Protein AF-A0A9D4JL33-F1 (afdb_monomer_lite)

Structure (mmCIF, N/CA/C/O backbone):
data_AF-A0A9D4JL33-F1
#
_entry.id   AF-A0A9D4JL33-F1
#
loop_
_atom_site.group_PDB
_atom_site.id
_atom_site.type_symbol
_atom_site.label_atom_id
_atom_site.label_alt_id
_atom_site.label_comp_id
_atom_site.label_asym_id
_atom_site.label_entity_id
_atom_site.label_seq_id
_atom_site.pdbx_PDB_ins_code
_atom_site.Cartn_x
_atom_site.Cartn_y
_atom_site.Cartn_z
_atom_site.occupancy
_atom_site.B_iso_or_equiv
_atom_site.auth_seq_id
_atom_site.auth_comp_id
_atom_site.auth_asym_id
_atom_site.auth_atom_id
_atom_site.pdbx_PDB_model_num
ATOM 1 N N . HIS A 1 1 ? 15.128 -16.463 -34.167 1.00 82.88 1 HIS A N 1
ATOM 2 C CA . HIS A 1 1 ? 15.034 -17.921 -33.986 1.00 82.88 1 HIS A CA 1
ATOM 3 C C . HIS A 1 1 ? 16.368 -18.546 -34.395 1.00 82.88 1 HIS A C 1
ATOM 5 O O . HIS A 1 1 ? 16.926 -18.048 -35.374 1.00 82.88 1 HIS A O 1
ATOM 11 N N . PRO A 1 2 ? 16.906 -19.567 -33.698 1.00 85.50 2 PRO A N 1
ATOM 12 C CA . PRO A 1 2 ? 18.247 -20.104 -33.971 1.00 85.50 2 PRO A CA 1
ATOM 13 C C . PRO A 1 2 ? 18.449 -20.579 -35.414 1.00 85.50 2 PRO A C 1
ATOM 15 O O . PRO A 1 2 ? 19.372 -20.111 -36.074 1.00 85.50 2 PRO A O 1
ATOM 18 N N . HIS A 1 3 ? 17.540 -21.397 -35.954 1.00 84.12 3 HIS A N 1
ATOM 19 C CA . HIS A 1 3 ? 17.625 -21.891 -37.338 1.00 84.12 3 HIS A CA 1
ATOM 20 C C . HIS A 1 3 ? 17.626 -20.757 -38.383 1.00 84.12 3 HIS A C 1
ATOM 22 O O . HIS A 1 3 ? 18.391 -20.787 -39.345 1.00 84.12 3 HIS A O 1
ATOM 28 N N . MET A 1 4 ? 16.855 -19.688 -38.150 1.00 85.06 4 MET A N 1
ATOM 29 C CA . MET A 1 4 ? 16.862 -18.512 -39.032 1.00 85.06 4 MET A CA 1
ATOM 30 C C . MET A 1 4 ? 18.168 -17.715 -38.954 1.00 85.06 4 MET A C 1
ATOM 32 O O . MET A 1 4 ? 18.601 -17.151 -39.956 1.00 85.06 4 MET A O 1
ATOM 36 N N . PHE A 1 5 ? 18.818 -17.680 -37.788 1.00 84.25 5 PHE A N 1
ATOM 37 C CA . PHE A 1 5 ? 20.132 -17.053 -37.623 1.00 84.25 5 PHE A CA 1
ATOM 38 C C . PHE A 1 5 ? 21.231 -17.886 -38.304 1.00 84.25 5 PHE A C 1
ATOM 40 O O . PHE A 1 5 ? 22.075 -17.341 -39.011 1.00 84.25 5 PHE A O 1
ATOM 47 N N . GLN A 1 6 ? 21.172 -19.212 -38.169 1.00 83.75 6 GLN A N 1
ATOM 48 C CA . GLN A 1 6 ? 22.063 -20.161 -38.840 1.00 83.75 6 GLN A CA 1
ATOM 49 C C . GLN A 1 6 ? 22.005 -20.023 -40.372 1.00 83.75 6 GLN A C 1
ATOM 51 O O . GLN A 1 6 ? 23.037 -19.889 -41.030 1.00 83.75 6 GLN A O 1
ATOM 56 N N . ARG A 1 7 ? 20.792 -19.964 -40.937 1.00 82.62 7 ARG A N 1
ATOM 57 C CA . ARG A 1 7 ? 20.567 -19.767 -42.376 1.00 82.62 7 ARG A CA 1
ATOM 58 C C . ARG A 1 7 ? 20.943 -18.356 -42.848 1.00 82.62 7 ARG A C 1
ATOM 60 O O . ARG A 1 7 ? 21.610 -18.210 -43.866 1.00 82.62 7 ARG A O 1
ATOM 67 N N . GLY A 1 8 ? 20.512 -17.317 -42.128 1.00 78.25 8 GLY A N 1
ATOM 68 C CA . GLY A 1 8 ? 20.626 -15.920 -42.570 1.00 78.25 8 GLY A CA 1
ATOM 69 C C . GLY A 1 8 ? 21.951 -15.218 -42.249 1.00 78.25 8 GLY A C 1
ATOM 70 O O . GLY A 1 8 ? 22.335 -14.304 -42.975 1.00 78.25 8 GLY A O 1
ATOM 71 N N . VAL A 1 9 ? 22.650 -15.622 -41.182 1.00 80.69 9 VAL A N 1
ATOM 72 C CA . VAL A 1 9 ? 23.900 -14.986 -40.718 1.00 80.69 9 VAL A CA 1
ATOM 73 C C . VAL A 1 9 ? 25.099 -15.903 -40.939 1.00 80.69 9 VAL A C 1
ATOM 75 O O . VAL A 1 9 ? 26.045 -15.494 -41.604 1.00 80.69 9 VAL A O 1
ATOM 78 N N . LEU A 1 10 ? 25.037 -17.157 -40.470 1.00 80.94 10 LEU A N 1
ATOM 79 C CA . LEU A 1 10 ? 26.124 -18.132 -40.672 1.00 80.94 10 LEU A CA 1
ATOM 80 C C . LEU A 1 10 ? 26.159 -18.720 -42.097 1.00 80.94 10 LEU A C 1
ATOM 82 O O . LEU A 1 10 ? 27.088 -19.451 -42.432 1.00 80.94 10 LEU A O 1
ATOM 86 N N . ARG A 1 11 ? 25.157 -18.412 -42.940 1.00 80.56 11 ARG A N 1
ATOM 87 C CA . ARG A 1 11 ? 25.010 -18.885 -44.335 1.00 80.56 11 ARG A CA 1
ATOM 88 C C . ARG A 1 11 ? 25.059 -20.413 -44.492 1.00 80.56 11 ARG A C 1
ATOM 90 O O . ARG A 1 11 ? 25.388 -20.925 -45.563 1.00 80.56 11 ARG A O 1
ATOM 97 N N . GLN A 1 12 ? 24.723 -21.150 -43.436 1.00 77.56 12 GLN A N 1
ATOM 98 C CA . GLN A 1 12 ? 24.688 -22.609 -43.469 1.00 77.56 12 GLN A CA 1
ATOM 99 C C . GLN A 1 12 ? 23.403 -23.082 -44.161 1.00 77.56 12 GLN A C 1
ATOM 101 O O . GLN A 1 12 ? 22.308 -22.579 -43.896 1.00 77.56 12 GLN A O 1
ATOM 106 N N . HIS A 1 13 ? 23.541 -24.048 -45.069 1.00 59.16 13 HIS A N 1
ATOM 107 C CA . HIS A 1 13 ? 22.431 -24.562 -45.866 1.00 59.16 13 HIS A CA 1
ATOM 108 C C . HIS A 1 13 ? 21.624 -25.572 -45.045 1.00 59.16 13 HIS A C 1
ATOM 110 O O . HIS A 1 13 ? 22.130 -26.631 -44.686 1.00 59.16 13 HIS A O 1
ATOM 116 N N . GLY A 1 14 ? 20.363 -25.249 -44.757 1.00 61.28 14 GLY A N 1
ATOM 117 C CA . GLY A 1 14 ? 19.455 -26.132 -44.032 1.00 61.28 14 GLY A CA 1
ATOM 118 C C . GLY A 1 14 ? 18.000 -25.886 -44.416 1.00 61.28 14 GLY A C 1
ATOM 119 O O . GLY A 1 14 ? 17.559 -24.736 -44.497 1.00 61.28 14 GLY A O 1
ATOM 120 N N . HIS A 1 15 ? 17.252 -26.972 -44.622 1.00 58.53 15 HIS A N 1
ATOM 121 C CA . HIS A 1 15 ? 15.824 -26.967 -44.950 1.00 58.53 15 HIS A CA 1
ATOM 122 C C . HIS A 1 15 ? 14.973 -26.643 -43.710 1.00 58.53 15 HIS A C 1
ATOM 124 O O . HIS A 1 15 ? 14.248 -27.482 -43.191 1.00 58.53 15 HIS A O 1
ATOM 130 N N . SER A 1 16 ? 15.109 -25.415 -43.207 1.00 65.31 16 SER A N 1
ATOM 131 C CA . SER A 1 16 ? 14.246 -24.854 -42.164 1.00 65.31 16 SER A CA 1
ATOM 132 C C . SER A 1 16 ? 13.210 -23.923 -42.791 1.00 65.31 16 SER A C 1
ATOM 134 O O . SER A 1 16 ? 13.554 -22.927 -43.439 1.00 65.31 16 SER A O 1
ATOM 136 N N . GLU A 1 17 ? 11.943 -24.284 -42.611 1.00 72.38 17 GLU A N 1
ATOM 137 C CA . GLU A 1 17 ? 10.780 -23.495 -43.012 1.00 72.38 17 GLU A CA 1
ATOM 138 C C . GLU A 1 17 ? 10.443 -22.424 -41.962 1.00 72.38 17 GLU A C 1
ATOM 140 O O . GLU A 1 17 ? 10.903 -22.474 -40.817 1.00 72.38 17 GLU A O 1
ATOM 145 N N . PHE A 1 18 ? 9.637 -21.436 -42.354 1.00 75.88 18 PHE A N 1
ATOM 146 C CA . PHE A 1 18 ? 9.097 -20.444 -41.427 1.00 75.88 18 PHE A CA 1
ATOM 147 C C . PHE A 1 18 ? 7.877 -21.031 -40.707 1.00 75.88 18 PHE A C 1
ATOM 149 O O . PHE A 1 18 ? 6.788 -21.106 -41.266 1.00 75.88 18 PHE A O 1
ATOM 156 N N . THR A 1 19 ? 8.077 -21.465 -39.464 1.00 83.88 19 THR A N 1
ATOM 157 C CA . THR A 1 19 ? 7.028 -21.985 -38.576 1.00 83.88 19 THR A CA 1
ATOM 158 C C . THR A 1 19 ? 6.545 -20.914 -37.597 1.00 83.88 19 THR A C 1
ATOM 160 O O . THR A 1 19 ? 7.297 -20.006 -37.256 1.00 83.88 19 THR A O 1
ATOM 163 N N . ALA A 1 20 ? 5.346 -21.077 -37.029 1.00 84.31 20 ALA A N 1
ATOM 164 C CA . ALA A 1 20 ? 4.794 -20.187 -35.994 1.00 84.31 20 ALA A CA 1
ATOM 165 C C . ALA A 1 20 ? 5.741 -19.929 -34.795 1.00 84.31 20 ALA A C 1
ATOM 167 O O . ALA A 1 20 ? 5.720 -18.860 -34.186 1.00 84.31 20 ALA A O 1
ATOM 168 N N . SER A 1 21 ? 6.616 -20.886 -34.464 1.00 85.75 21 SER A N 1
ATOM 169 C CA . SER A 1 21 ? 7.659 -20.736 -33.438 1.00 85.75 21 SER A CA 1
ATOM 170 C C . SER A 1 21 ? 8.771 -19.741 -33.814 1.00 85.75 21 SER A C 1
ATOM 172 O O . SER A 1 21 ? 9.395 -19.155 -32.928 1.00 85.75 21 SER A O 1
ATOM 174 N N . VAL A 1 22 ? 9.006 -19.483 -35.107 1.00 89.69 22 VAL A N 1
ATOM 175 C CA . VAL A 1 22 ? 9.896 -18.410 -35.586 1.00 89.69 22 VAL A CA 1
ATOM 176 C C . VAL A 1 22 ? 9.313 -17.043 -35.234 1.00 89.69 22 VAL A C 1
ATOM 178 O O . VAL A 1 22 ? 10.039 -16.183 -34.721 1.00 89.69 22 VAL A O 1
ATOM 181 N N . ASP A 1 23 ? 8.012 -16.870 -35.465 1.00 91.25 23 ASP A N 1
ATOM 182 C CA . ASP A 1 23 ? 7.291 -15.622 -35.218 1.00 91.25 23 ASP A CA 1
ATOM 183 C C . ASP A 1 23 ? 7.176 -15.357 -33.718 1.00 91.25 23 ASP A C 1
ATOM 185 O O . ASP A 1 23 ? 7.578 -14.289 -33.255 1.00 91.25 23 ASP A O 1
ATOM 189 N N . LEU A 1 24 ? 6.755 -16.359 -32.939 1.00 93.62 24 LEU A N 1
ATOM 190 C CA . LEU A 1 24 ? 6.660 -16.285 -31.477 1.00 93.62 24 LEU A CA 1
ATOM 191 C C . LEU A 1 24 ? 8.020 -16.016 -30.811 1.00 93.62 24 LEU A C 1
ATOM 193 O O . LEU A 1 24 ? 8.096 -15.203 -29.889 1.00 93.62 24 LEU A O 1
ATOM 197 N N . TRP A 1 25 ? 9.119 -16.576 -31.333 1.00 93.50 25 TRP A N 1
ATOM 198 C CA . TRP A 1 25 ? 10.467 -16.175 -30.915 1.00 93.50 25 TRP A CA 1
ATOM 199 C C . TRP A 1 25 ? 10.736 -14.689 -31.196 1.00 93.50 25 TRP A C 1
ATOM 201 O O . TRP A 1 25 ? 11.303 -13.985 -30.358 1.00 93.50 25 TRP A O 1
ATOM 211 N N . SER A 1 26 ? 10.393 -14.205 -32.395 1.00 93.38 26 SER A N 1
ATOM 212 C CA . SER A 1 26 ? 10.637 -12.808 -32.785 1.00 93.38 26 SER A CA 1
ATOM 213 C C . SER A 1 26 ? 9.818 -11.826 -31.938 1.00 93.38 26 SER A C 1
ATOM 215 O O . SER A 1 26 ? 10.343 -10.795 -31.507 1.00 93.38 26 SER A O 1
ATOM 217 N N . LEU A 1 27 ? 8.585 -12.210 -31.601 1.00 95.00 27 LEU A N 1
ATOM 218 C CA . LEU A 1 27 ? 7.688 -11.498 -30.705 1.00 95.00 27 LEU A CA 1
ATOM 219 C C . LEU A 1 27 ? 8.243 -11.482 -29.277 1.00 95.00 27 LEU A C 1
ATOM 221 O O . LEU A 1 27 ? 8.371 -10.408 -28.700 1.00 95.00 27 LEU A O 1
ATOM 225 N N . GLY A 1 28 ? 8.688 -12.624 -28.743 1.00 95.94 28 GLY A N 1
ATOM 226 C CA . GLY A 1 28 ? 9.335 -12.701 -27.429 1.00 95.94 28 GLY A CA 1
ATOM 227 C C . GLY A 1 28 ? 10.579 -11.812 -27.320 1.00 95.94 28 GLY A C 1
ATOM 228 O O . GLY A 1 28 ? 10.721 -11.062 -26.355 1.00 95.94 28 GLY A O 1
ATOM 229 N N . VAL A 1 29 ? 11.454 -11.818 -28.336 1.00 95.94 29 VAL A N 1
ATOM 230 C CA . VAL A 1 29 ? 12.627 -10.922 -28.392 1.00 95.94 29 VAL A CA 1
ATOM 231 C C . VAL A 1 29 ? 12.210 -9.448 -28.430 1.00 95.94 29 VAL A C 1
ATOM 233 O O . VAL A 1 29 ? 12.831 -8.626 -27.757 1.00 95.94 29 VAL A O 1
ATOM 236 N N . THR A 1 30 ? 11.155 -9.116 -29.177 1.00 95.94 30 THR A N 1
ATOM 237 C CA . THR A 1 30 ? 10.613 -7.750 -29.270 1.00 95.94 30 THR A CA 1
ATOM 238 C C . THR A 1 30 ? 10.031 -7.292 -27.932 1.00 95.94 30 THR A C 1
ATOM 240 O O . THR A 1 30 ? 10.409 -6.234 -27.437 1.00 95.94 30 THR A O 1
ATOM 243 N N . LEU A 1 31 ? 9.182 -8.108 -27.302 1.00 94.50 31 LEU A N 1
ATOM 244 C CA . LEU A 1 31 ? 8.568 -7.825 -26.002 1.00 94.50 31 LEU A CA 1
ATOM 245 C C . LEU A 1 31 ? 9.624 -7.648 -24.904 1.00 94.50 31 LEU A C 1
ATOM 247 O O . LEU A 1 31 ? 9.530 -6.716 -24.110 1.00 94.50 31 LEU A O 1
ATOM 251 N N . TYR A 1 32 ? 10.668 -8.482 -24.891 1.00 94.69 32 TYR A N 1
ATOM 252 C CA . TYR A 1 32 ? 11.771 -8.351 -23.937 1.00 94.69 32 TYR A CA 1
ATOM 253 C C . TYR A 1 32 ? 12.554 -7.049 -24.170 1.00 94.69 32 TYR A C 1
ATOM 255 O O . TYR A 1 32 ? 12.894 -6.339 -23.224 1.00 94.69 32 TYR A O 1
ATOM 263 N N . HIS A 1 33 ? 12.802 -6.692 -25.434 1.00 92.06 33 HIS A N 1
ATOM 264 C CA . HIS A 1 33 ? 13.484 -5.449 -25.790 1.00 92.06 33 HIS A CA 1
ATOM 265 C C . HIS A 1 33 ? 12.686 -4.201 -25.379 1.00 92.06 33 HIS A C 1
ATOM 267 O O . HIS A 1 33 ? 13.278 -3.261 -24.852 1.00 92.06 33 HIS A O 1
ATOM 273 N N . VAL A 1 34 ? 11.358 -4.216 -25.539 1.00 90.81 34 VAL A N 1
ATOM 274 C CA . VAL A 1 34 ? 10.457 -3.150 -25.062 1.00 90.81 34 VAL A CA 1
ATOM 275 C C . VAL A 1 34 ? 10.431 -3.083 -23.529 1.00 90.81 34 VAL A C 1
ATOM 277 O O . VAL A 1 34 ? 10.554 -2.001 -22.963 1.00 90.81 34 VAL A O 1
ATOM 280 N N . ALA A 1 35 ? 10.335 -4.227 -22.845 1.00 88.88 35 ALA A N 1
ATOM 281 C CA . ALA A 1 35 ? 10.258 -4.304 -21.383 1.00 88.88 35 ALA A CA 1
ATOM 282 C C . ALA A 1 35 ? 11.546 -3.867 -20.654 1.00 88.88 35 ALA A C 1
ATOM 284 O O . ALA A 1 35 ? 11.476 -3.323 -19.548 1.00 88.88 35 ALA A O 1
ATOM 285 N N . PHE A 1 36 ? 12.720 -4.122 -21.246 1.00 86.38 36 PHE A N 1
ATOM 286 C CA . PHE A 1 36 ? 14.017 -4.000 -20.562 1.00 86.38 36 PHE A CA 1
ATOM 287 C C . PHE A 1 36 ? 15.050 -3.115 -21.275 1.00 86.38 36 PHE A C 1
ATOM 289 O O . PHE A 1 36 ? 16.183 -3.015 -20.805 1.00 86.38 36 PHE A O 1
ATOM 296 N N . GLY A 1 37 ? 14.710 -2.504 -22.415 1.00 83.62 37 GLY A N 1
ATOM 297 C CA . GLY A 1 37 ? 15.608 -1.625 -23.181 1.00 83.62 37 GLY A CA 1
ATOM 298 C C . GLY A 1 37 ? 16.855 -2.312 -23.759 1.00 83.62 37 GLY A C 1
ATOM 299 O O . GLY A 1 37 ? 17.763 -1.639 -24.245 1.00 83.62 37 GLY A O 1
ATOM 300 N N . ARG A 1 38 ? 16.928 -3.648 -23.695 1.00 85.81 38 ARG A N 1
ATOM 301 C CA . ARG A 1 38 ? 18.058 -4.472 -24.149 1.00 85.81 38 ARG A CA 1
ATOM 302 C C . ARG A 1 38 ? 17.569 -5.794 -24.732 1.00 85.81 38 ARG A C 1
ATOM 304 O O . ARG A 1 38 ? 16.514 -6.283 -24.344 1.00 85.81 38 ARG A O 1
ATOM 311 N N . LEU A 1 39 ? 18.327 -6.382 -25.656 1.00 91.94 39 LEU A N 1
ATOM 312 C CA . LEU A 1 39 ? 17.992 -7.700 -26.208 1.00 91.94 39 LEU A CA 1
ATOM 313 C C . LEU A 1 39 ? 18.195 -8.793 -25.137 1.00 91.94 39 LEU A C 1
ATOM 315 O O . LEU A 1 39 ? 19.105 -8.657 -24.318 1.00 91.94 39 LEU A O 1
ATOM 319 N N . PRO A 1 40 ? 17.409 -9.888 -25.147 1.00 94.25 40 PRO A N 1
ATOM 320 C CA . PRO A 1 40 ? 17.588 -10.993 -24.199 1.00 94.25 40 PRO A CA 1
ATOM 321 C C . PRO A 1 40 ? 18.892 -11.762 -24.430 1.00 94.25 40 PRO A C 1
ATOM 323 O O . PRO A 1 40 ? 19.473 -12.277 -23.482 1.00 94.25 40 PRO A O 1
ATOM 326 N N . PHE A 1 41 ? 19.371 -11.818 -25.675 1.00 94.31 41 PHE A N 1
ATOM 327 C CA . PHE A 1 41 ? 20.544 -12.595 -26.070 1.00 94.31 41 PHE A CA 1
ATOM 328 C C . PHE A 1 41 ? 21.577 -11.689 -26.752 1.00 94.31 41 PHE A C 1
ATOM 330 O O . PHE A 1 41 ? 21.235 -11.006 -27.722 1.00 94.31 41 PHE A O 1
ATOM 337 N N . GLN A 1 42 ? 22.808 -11.633 -26.226 1.00 92.25 42 GLN A N 1
ATOM 338 C CA . GLN A 1 42 ? 23.857 -10.698 -26.671 1.00 92.25 42 GLN A CA 1
ATOM 339 C C . GLN A 1 42 ? 25.277 -11.284 -26.522 1.00 92.25 42 GLN A C 1
ATOM 341 O O . GLN A 1 42 ? 25.766 -11.457 -25.405 1.00 92.25 42 GLN A O 1
ATOM 346 N N . ALA A 1 43 ? 25.968 -11.535 -27.639 1.00 92.31 43 ALA A N 1
ATOM 347 C CA . ALA A 1 43 ? 27.412 -11.805 -27.651 1.00 92.31 43 ALA A CA 1
ATOM 348 C C . ALA A 1 43 ? 28.235 -10.514 -27.494 1.00 92.31 43 ALA A C 1
ATOM 350 O O . ALA A 1 43 ? 27.728 -9.412 -27.739 1.00 92.31 43 ALA A O 1
ATOM 351 N N . PHE A 1 44 ? 29.515 -10.632 -27.135 1.00 85.44 44 PHE A N 1
ATOM 352 C CA . PHE A 1 44 ? 30.413 -9.482 -27.073 1.00 85.44 44 PHE A CA 1
ATOM 353 C C . PHE A 1 44 ? 30.634 -8.887 -28.477 1.00 85.44 44 PHE A C 1
ATOM 355 O O . PHE A 1 44 ? 30.854 -9.602 -29.450 1.00 85.44 44 PHE A O 1
ATOM 362 N N . GLY A 1 45 ? 30.507 -7.563 -28.617 1.00 78.56 45 GLY A N 1
ATOM 363 C CA . GLY A 1 45 ? 30.453 -6.897 -29.932 1.00 78.56 45 GLY A CA 1
ATOM 364 C C . GLY A 1 45 ? 29.135 -7.099 -30.708 1.00 78.56 45 GLY A C 1
ATOM 365 O O . GLY A 1 45 ? 28.913 -6.467 -31.742 1.00 78.56 45 GLY A O 1
ATOM 366 N N . GLY A 1 46 ? 28.207 -7.918 -30.205 1.00 81.31 46 GLY A N 1
ATOM 367 C CA . GLY A 1 46 ? 26.903 -8.153 -30.817 1.00 81.31 46 GLY A CA 1
ATOM 368 C C . GLY A 1 46 ? 26.987 -9.041 -32.058 1.00 81.31 46 GLY A C 1
ATOM 369 O O . GLY A 1 46 ? 27.338 -10.210 -31.968 1.00 81.31 46 GLY A O 1
ATOM 370 N N . ARG A 1 47 ? 26.608 -8.512 -33.230 1.00 74.50 47 ARG A N 1
ATOM 371 C CA . ARG A 1 47 ? 26.518 -9.305 -34.476 1.00 74.50 47 ARG A CA 1
ATOM 372 C C . ARG A 1 47 ? 27.870 -9.623 -35.126 1.00 74.50 47 ARG A C 1
ATOM 374 O O . ARG A 1 47 ? 27.887 -10.431 -36.049 1.00 74.50 47 ARG A O 1
ATOM 381 N N . SER A 1 48 ? 28.966 -8.996 -34.690 1.00 83.50 48 SER A N 1
ATOM 382 C 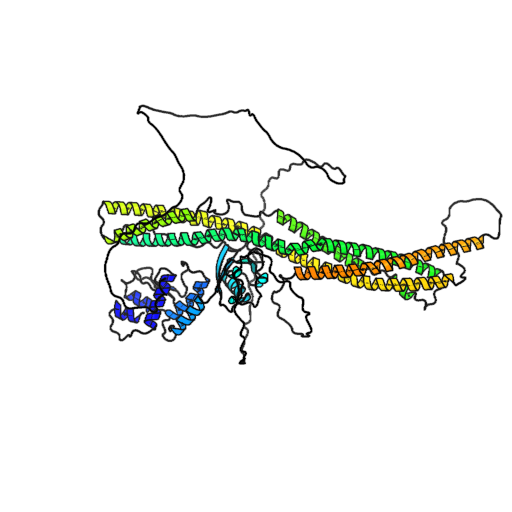CA . SER A 1 48 ? 30.315 -9.304 -35.185 1.00 83.50 48 SER A CA 1
ATOM 383 C C . SER A 1 48 ? 30.761 -10.706 -34.771 1.00 83.50 48 SER A C 1
ATOM 385 O O . SER A 1 48 ? 31.285 -11.446 -35.598 1.00 83.50 48 SER A O 1
ATOM 387 N N . ASP A 1 49 ? 30.488 -11.098 -33.524 1.00 86.81 49 ASP A N 1
ATOM 388 C CA . ASP A 1 49 ? 30.690 -12.464 -33.045 1.00 86.81 49 ASP A CA 1
ATOM 389 C C . ASP A 1 49 ? 29.435 -13.303 -33.329 1.00 86.81 49 ASP A C 1
ATOM 391 O O . ASP A 1 49 ? 28.606 -13.594 -32.463 1.00 86.81 49 ASP A O 1
ATOM 395 N N . SER A 1 50 ? 29.254 -13.635 -34.609 1.00 87.25 50 SER A N 1
ATOM 396 C CA . SER A 1 50 ? 28.096 -14.414 -35.057 1.00 87.25 50 SER A CA 1
ATOM 397 C C . SER A 1 50 ? 28.093 -15.857 -34.533 1.00 87.25 50 SER A C 1
ATOM 399 O O . SER A 1 50 ? 27.016 -16.431 -34.369 1.00 87.25 50 SER A O 1
ATOM 401 N N . GLU A 1 51 ? 29.257 -16.428 -34.211 1.00 88.62 51 GLU A N 1
ATOM 402 C CA . GLU A 1 51 ? 29.374 -17.800 -33.711 1.00 88.62 51 GLU A CA 1
ATOM 403 C C . GLU A 1 51 ? 28.980 -17.886 -32.232 1.00 88.62 51 GLU A C 1
ATOM 405 O O . GLU A 1 51 ? 28.071 -18.648 -31.894 1.00 88.62 51 GLU A O 1
ATOM 410 N N . THR A 1 52 ? 29.532 -17.032 -31.359 1.00 90.69 52 THR A N 1
ATOM 411 C CA . THR A 1 52 ? 29.070 -16.951 -29.964 1.00 90.69 52 THR A CA 1
ATOM 412 C C . THR A 1 52 ? 27.612 -16.500 -29.901 1.00 90.69 52 THR A C 1
ATOM 414 O O . THR A 1 52 ? 26.846 -17.031 -29.099 1.00 90.69 52 THR A O 1
ATOM 417 N N . MET A 1 53 ? 27.168 -15.584 -30.770 1.00 92.12 53 MET A N 1
ATOM 418 C CA . MET A 1 53 ? 25.757 -15.180 -30.819 1.00 92.12 53 MET A CA 1
ATOM 419 C C . MET A 1 53 ? 24.832 -16.354 -31.176 1.00 92.12 53 MET A C 1
ATOM 421 O O . MET A 1 53 ? 23.763 -16.488 -30.575 1.00 92.12 53 MET A O 1
ATOM 425 N N . TYR A 1 54 ? 25.237 -17.233 -32.101 1.00 91.25 54 TYR A N 1
ATOM 426 C CA . TYR A 1 54 ? 24.507 -18.470 -32.383 1.00 91.25 54 TYR A CA 1
ATOM 427 C C . TYR A 1 54 ? 24.551 -19.440 -31.194 1.00 91.25 54 TYR A C 1
ATOM 429 O O . TYR A 1 54 ? 23.513 -19.989 -30.818 1.00 91.25 54 TYR A O 1
ATOM 437 N N . LYS A 1 55 ? 25.712 -19.604 -30.550 1.00 91.56 55 LYS A N 1
ATOM 438 C CA . LYS A 1 55 ? 25.894 -20.448 -29.360 1.00 91.56 55 LYS A CA 1
ATOM 439 C C . LYS A 1 55 ? 24.969 -20.042 -28.207 1.00 91.56 55 LYS A C 1
ATOM 441 O O . LYS A 1 55 ? 24.283 -20.887 -27.637 1.00 91.56 55 LYS A O 1
ATOM 446 N N . ILE A 1 56 ? 24.872 -18.739 -27.925 1.00 92.94 56 ILE A N 1
ATOM 447 C CA . ILE A 1 56 ? 23.986 -18.167 -26.898 1.00 92.94 56 ILE A CA 1
ATOM 448 C C . ILE A 1 56 ? 22.517 -18.547 -27.139 1.00 92.94 56 ILE A C 1
ATOM 450 O O . ILE A 1 56 ? 21.821 -18.902 -26.192 1.00 92.94 56 ILE A O 1
ATOM 454 N N . ILE A 1 57 ? 22.030 -18.469 -28.385 1.00 92.62 57 ILE A N 1
ATOM 455 C CA . ILE A 1 57 ? 20.611 -18.731 -28.692 1.00 92.62 57 ILE A CA 1
ATOM 456 C C . ILE A 1 57 ? 20.292 -20.212 -28.936 1.00 92.62 57 ILE A C 1
ATOM 458 O O . ILE A 1 57 ? 19.132 -20.602 -28.803 1.00 92.62 57 ILE A O 1
ATOM 462 N N . SER A 1 58 ? 21.272 -21.038 -29.310 1.00 89.50 58 SER A N 1
ATOM 463 C CA . SER A 1 58 ? 21.073 -22.467 -29.598 1.00 89.50 58 SER A CA 1
ATOM 464 C C . SER A 1 58 ? 21.190 -23.339 -28.347 1.00 89.50 58 SER A C 1
ATOM 466 O O . SER A 1 58 ? 20.266 -24.092 -28.060 1.00 89.50 58 SER A O 1
ATOM 468 N N . GLU A 1 59 ? 22.252 -23.188 -27.553 1.00 92.00 59 GLU A N 1
ATOM 469 C CA . GLU A 1 59 ? 22.558 -24.049 -26.396 1.00 92.00 59 GLU A CA 1
ATOM 470 C C . GLU A 1 59 ? 21.775 -23.690 -25.112 1.00 92.00 59 GLU A C 1
ATOM 472 O O . GLU A 1 59 ? 22.169 -24.084 -24.010 1.00 92.00 59 GLU A O 1
ATOM 477 N N . ARG A 1 60 ? 20.728 -22.866 -25.204 1.00 92.94 60 ARG A N 1
ATOM 478 C CA . ARG A 1 60 ? 19.951 -22.365 -24.053 1.00 92.94 60 ARG A CA 1
ATOM 479 C C . ARG A 1 60 ? 19.206 -23.491 -23.314 1.00 92.94 60 ARG A C 1
ATOM 481 O O . ARG A 1 60 ? 18.718 -24.418 -23.954 1.00 92.94 60 ARG A O 1
ATOM 488 N N . SER A 1 61 ? 19.085 -23.412 -21.987 1.00 92.50 61 SER A N 1
ATOM 489 C CA . SER A 1 61 ? 18.311 -24.379 -21.180 1.00 92.50 61 SER A CA 1
ATOM 490 C C . SER A 1 61 ? 16.864 -23.924 -20.936 1.00 92.50 61 SER A C 1
ATOM 492 O O . SER A 1 61 ? 16.543 -22.740 -21.032 1.00 92.50 61 SER A O 1
ATOM 494 N N . SER A 1 62 ? 15.966 -24.865 -20.618 1.00 93.44 62 SER A N 1
ATOM 495 C CA . SER A 1 62 ? 14.551 -24.562 -20.343 1.00 93.44 62 SER A CA 1
ATOM 496 C C . SER A 1 62 ? 14.400 -23.543 -19.206 1.00 93.44 62 SER A C 1
ATOM 498 O O . SER A 1 62 ? 15.016 -23.675 -18.144 1.00 93.44 62 SER A O 1
ATOM 500 N N . GLY A 1 63 ? 13.595 -22.506 -19.442 1.00 92.94 63 GLY A N 1
ATOM 501 C CA . GLY A 1 63 ? 13.391 -21.389 -18.519 1.00 92.94 63 GLY A CA 1
ATOM 502 C C . GLY A 1 63 ? 14.471 -20.299 -18.532 1.00 92.94 63 GLY A C 1
ATOM 503 O O . GLY A 1 63 ? 14.355 -19.358 -17.753 1.00 92.94 63 GLY A O 1
ATOM 504 N N . GLU A 1 64 ? 15.507 -20.375 -19.375 1.00 95.12 64 GLU A N 1
ATOM 505 C CA . GLU A 1 64 ? 16.422 -19.240 -19.589 1.00 95.12 64 GLU A CA 1
ATOM 506 C C . GLU A 1 64 ? 15.738 -18.136 -20.405 1.00 95.12 64 GLU A C 1
ATOM 508 O O . GLU A 1 64 ? 15.353 -18.335 -21.556 1.00 95.12 64 GLU A O 1
ATOM 513 N N . VAL A 1 65 ? 15.615 -16.948 -19.806 1.00 95.12 65 VAL A N 1
ATOM 514 C CA . VAL A 1 65 ? 14.983 -15.769 -20.422 1.00 95.12 65 VAL A CA 1
ATOM 515 C C . VAL A 1 65 ? 15.997 -14.762 -20.968 1.00 95.12 65 VAL A C 1
ATOM 517 O O . VAL A 1 65 ? 15.623 -13.851 -21.704 1.00 95.12 65 VAL A O 1
ATOM 520 N N . SER A 1 66 ? 17.281 -14.911 -20.623 1.00 95.19 66 SER A N 1
ATOM 521 C CA . SER A 1 66 ? 18.372 -14.114 -21.197 1.00 95.19 66 SER A CA 1
ATOM 522 C C . SER A 1 66 ? 19.741 -14.800 -21.111 1.00 95.19 66 SER A C 1
ATOM 524 O O . SER A 1 66 ? 19.969 -15.665 -20.262 1.00 95.19 66 SER A O 1
ATOM 526 N N . GLY A 1 67 ? 20.656 -14.392 -21.995 1.00 95.00 67 GLY A N 1
ATOM 527 C CA . GLY A 1 67 ? 22.039 -14.861 -22.070 1.00 95.00 67 GLY A CA 1
ATOM 528 C C . GLY A 1 67 ? 22.969 -13.798 -22.666 1.00 95.00 67 GLY A C 1
ATOM 529 O O . GLY A 1 67 ? 22.806 -13.411 -23.823 1.00 95.00 67 GLY A O 1
ATOM 530 N N . SER A 1 68 ? 23.949 -13.318 -21.901 1.00 92.25 68 SER A N 1
ATOM 531 C CA . SER A 1 68 ? 24.838 -12.218 -22.300 1.00 92.25 68 SER A CA 1
ATOM 532 C C . SER A 1 68 ? 26.308 -12.488 -21.989 1.00 92.25 68 SER A C 1
ATOM 534 O O . SER A 1 68 ? 26.641 -12.949 -20.901 1.00 92.25 68 SER A O 1
ATOM 536 N N . GLN A 1 69 ? 27.200 -12.138 -22.913 1.00 92.88 69 GLN A N 1
ATOM 537 C CA . GLN A 1 69 ? 28.651 -12.231 -22.734 1.00 92.88 69 GLN A CA 1
ATOM 538 C C . GLN A 1 69 ? 29.247 -10.833 -22.492 1.00 92.88 69 GLN A C 1
ATOM 540 O O . GLN A 1 69 ? 29.131 -9.951 -23.343 1.00 92.88 69 GLN A O 1
ATOM 545 N N . ARG A 1 70 ? 29.891 -10.609 -21.335 1.00 84.81 70 ARG A N 1
ATOM 546 C CA . ARG A 1 70 ? 30.394 -9.270 -20.945 1.00 84.81 70 ARG A CA 1
ATOM 547 C C . ARG A 1 70 ? 31.712 -8.854 -21.604 1.00 84.81 70 ARG A C 1
ATOM 549 O O . ARG A 1 70 ? 31.961 -7.659 -21.743 1.00 84.81 70 ARG A O 1
ATOM 556 N N . PHE A 1 71 ? 32.551 -9.814 -21.986 1.00 86.06 71 PHE A N 1
ATOM 557 C CA . PHE A 1 71 ? 33.914 -9.587 -22.481 1.00 86.06 71 PHE A CA 1
ATOM 558 C C . PHE A 1 71 ? 34.238 -10.537 -23.640 1.00 86.06 71 PHE A C 1
ATOM 560 O O . PHE A 1 71 ? 33.665 -11.623 -23.721 1.00 86.06 71 PHE A O 1
ATOM 567 N N . HIS A 1 72 ? 35.176 -10.156 -24.510 1.00 87.25 72 HIS A N 1
ATOM 568 C CA . HIS A 1 72 ? 35.654 -11.007 -25.605 1.00 87.25 72 HIS A CA 1
ATOM 569 C C . HIS A 1 72 ? 36.171 -12.353 -25.070 1.00 87.25 72 HIS A C 1
ATOM 571 O O . HIS A 1 72 ? 36.960 -12.370 -24.128 1.00 87.25 72 HIS A O 1
ATOM 577 N N . ASN A 1 73 ? 35.731 -13.471 -25.658 1.00 85.31 73 ASN A N 1
ATOM 578 C CA . ASN A 1 73 ? 35.986 -14.842 -25.181 1.00 85.31 73 ASN A CA 1
ATOM 579 C C . ASN A 1 73 ? 35.580 -15.116 -23.712 1.00 85.31 73 ASN A C 1
ATOM 581 O O . ASN A 1 73 ? 35.982 -16.127 -23.138 1.00 85.31 73 ASN A O 1
ATOM 585 N N . GLY A 1 74 ? 34.782 -14.242 -23.091 1.00 88.94 74 GLY A N 1
ATOM 586 C CA . GLY A 1 74 ? 34.254 -14.445 -21.744 1.00 88.94 74 GLY A CA 1
ATOM 587 C C . GLY A 1 74 ? 33.172 -15.527 -21.696 1.00 88.94 74 GLY A C 1
ATOM 588 O O . GLY A 1 74 ? 32.618 -15.927 -22.724 1.00 88.94 74 GLY A O 1
ATOM 589 N N . SER A 1 75 ? 32.831 -15.969 -20.486 1.00 92.38 75 SER A N 1
ATOM 590 C CA . SER A 1 75 ? 31.683 -16.847 -20.252 1.00 92.38 75 SER A CA 1
ATOM 591 C C . SER A 1 75 ? 30.359 -16.171 -20.636 1.00 92.38 75 SER A C 1
ATOM 593 O O . SER A 1 75 ? 30.218 -14.945 -20.610 1.00 92.38 75 SER A O 1
ATOM 595 N N . ILE A 1 76 ? 29.371 -16.992 -20.999 1.00 93.62 76 ILE A N 1
ATOM 596 C CA . ILE A 1 76 ? 28.000 -16.543 -21.250 1.00 93.62 76 ILE A CA 1
ATOM 597 C C . ILE A 1 76 ? 27.261 -16.548 -19.910 1.00 93.62 76 ILE A C 1
ATOM 599 O O . ILE A 1 76 ? 26.982 -17.611 -19.357 1.00 93.62 76 ILE A O 1
ATOM 603 N N . GLU A 1 77 ? 26.917 -15.371 -19.397 1.00 94.06 77 GLU A N 1
ATOM 604 C CA . GLU A 1 77 ? 26.049 -15.237 -18.228 1.00 94.06 77 GLU A CA 1
ATOM 605 C C . GLU A 1 77 ? 24.603 -15.484 -18.650 1.00 94.06 77 GLU A C 1
ATOM 607 O O . GLU A 1 77 ? 24.066 -14.756 -19.485 1.00 94.06 77 GLU A O 1
ATOM 612 N N . ARG A 1 78 ? 23.967 -16.513 -18.089 1.00 94.44 78 ARG A N 1
ATOM 613 C CA . ARG A 1 78 ? 22.585 -16.903 -18.395 1.00 94.44 78 ARG A CA 1
ATOM 614 C C . ARG A 1 78 ? 21.696 -16.681 -17.183 1.00 94.44 78 ARG A C 1
ATOM 616 O O . ARG A 1 78 ? 22.125 -16.922 -16.058 1.00 94.44 78 ARG A O 1
ATOM 623 N N . SER A 1 79 ? 20.458 -16.254 -17.413 1.00 94.38 79 SER A N 1
ATOM 624 C CA . SER A 1 79 ? 19.496 -15.987 -16.344 1.00 94.38 79 SER A CA 1
ATOM 625 C C . SER A 1 79 ? 18.115 -16.547 -16.665 1.00 94.38 79 SER A C 1
ATOM 627 O O . SER A 1 79 ? 17.603 -16.389 -17.776 1.00 94.38 79 SER A O 1
ATOM 629 N N . LYS A 1 80 ? 17.495 -17.152 -15.646 1.00 95.44 80 LYS A N 1
ATOM 630 C CA . LYS A 1 80 ? 16.057 -17.472 -15.605 1.00 95.44 80 LYS A CA 1
ATOM 631 C C . LYS A 1 80 ? 15.235 -16.343 -14.969 1.00 95.44 80 LYS A C 1
ATOM 633 O O . LYS A 1 80 ? 14.018 -16.303 -15.119 1.00 95.44 80 LYS A O 1
ATOM 638 N N . GLU A 1 81 ? 15.904 -15.397 -14.308 1.00 93.31 81 GLU A N 1
ATOM 639 C CA . GLU A 1 81 ? 15.305 -14.195 -13.731 1.00 93.31 81 GLU A CA 1
ATOM 640 C C . GLU A 1 81 ? 15.314 -13.018 -14.707 1.00 93.31 81 GLU A C 1
ATOM 642 O O . GLU A 1 81 ? 16.234 -12.857 -15.519 1.00 93.31 81 GLU A O 1
ATOM 647 N N . LEU A 1 82 ? 14.287 -12.174 -14.592 1.00 92.12 82 LEU A N 1
ATOM 648 C CA . LEU A 1 82 ? 14.159 -10.933 -15.350 1.00 92.12 82 LEU A CA 1
ATOM 649 C C . LEU A 1 82 ? 14.970 -9.798 -14.695 1.00 92.12 82 LEU A C 1
ATOM 651 O O . LEU A 1 82 ? 15.146 -9.802 -13.478 1.00 92.12 82 LEU A O 1
ATOM 655 N N . PRO A 1 83 ? 15.438 -8.795 -15.462 1.00 85.88 83 PRO A N 1
ATOM 656 C CA . PRO A 1 83 ? 16.274 -7.717 -14.931 1.00 85.88 83 PRO A CA 1
ATOM 657 C C . PRO A 1 83 ? 15.595 -6.888 -13.831 1.00 85.88 83 PRO A C 1
ATOM 659 O O . PRO A 1 83 ? 14.402 -6.594 -13.908 1.00 85.88 83 PRO A O 1
ATOM 662 N N . ASP A 1 84 ? 16.372 -6.423 -12.848 1.00 75.12 84 ASP A N 1
ATOM 663 C CA . ASP A 1 84 ? 15.900 -5.458 -11.842 1.00 75.12 84 ASP A CA 1
ATOM 664 C C . ASP A 1 84 ? 15.952 -4.002 -12.292 1.00 75.12 84 ASP A C 1
ATOM 666 O O . ASP A 1 84 ? 15.152 -3.189 -11.838 1.00 75.12 84 ASP A O 1
ATOM 670 N N . THR A 1 85 ? 16.815 -3.675 -13.252 1.00 69.56 85 THR A N 1
ATOM 671 C CA . THR A 1 85 ? 16.919 -2.342 -13.861 1.00 69.56 85 THR A CA 1
ATOM 672 C C . THR A 1 85 ? 15.813 -2.113 -14.903 1.00 69.56 85 THR A C 1
ATOM 674 O O . THR A 1 85 ? 16.096 -1.853 -16.072 1.00 69.56 85 THR A O 1
ATOM 677 N N . SER A 1 86 ? 14.552 -2.288 -14.506 1.00 77.38 86 SER A N 1
ATOM 678 C CA . SER A 1 86 ? 13.368 -2.237 -15.372 1.00 77.38 86 SER A CA 1
ATOM 679 C C . SER A 1 86 ? 12.326 -1.257 -14.843 1.00 77.38 86 SER A C 1
ATOM 681 O O . SER A 1 86 ? 12.100 -1.208 -13.638 1.00 77.38 86 SER A O 1
ATOM 683 N N . TYR A 1 87 ? 11.590 -0.588 -15.731 1.00 78.56 87 TYR A N 1
ATOM 684 C CA . TYR A 1 87 ? 10.411 0.205 -15.349 1.00 78.56 87 TYR A CA 1
ATOM 685 C C . TYR A 1 87 ? 9.221 -0.651 -14.868 1.00 78.56 87 TYR A C 1
ATOM 687 O O . TYR A 1 87 ? 8.257 -0.119 -14.323 1.00 78.56 87 TYR A O 1
ATOM 695 N N . LEU A 1 88 ? 9.260 -1.973 -15.082 1.00 87.69 88 LEU A N 1
ATOM 696 C CA . LEU A 1 88 ? 8.180 -2.885 -14.711 1.00 87.69 88 LEU A CA 1
ATOM 697 C C . LEU A 1 88 ? 8.224 -3.229 -13.216 1.00 87.69 88 LEU A C 1
ATOM 699 O O . LEU A 1 88 ? 9.250 -3.678 -12.698 1.00 87.69 88 LEU A O 1
ATOM 703 N N . CYS A 1 89 ? 7.088 -3.069 -12.534 1.00 88.38 89 CYS A N 1
ATOM 704 C CA . CYS A 1 89 ? 6.943 -3.427 -11.124 1.00 88.38 89 CYS A CA 1
ATOM 705 C C . CYS A 1 89 ? 7.095 -4.943 -10.885 1.00 88.38 89 CYS A C 1
ATOM 707 O O . CYS A 1 89 ? 6.877 -5.761 -11.785 1.00 88.38 89 CYS A O 1
ATOM 709 N N . ARG A 1 90 ? 7.435 -5.320 -9.641 1.00 88.75 90 ARG A N 1
ATOM 710 C CA . ARG A 1 90 ? 7.710 -6.713 -9.228 1.00 88.75 90 ARG A CA 1
ATOM 711 C C . ARG A 1 90 ? 6.597 -7.685 -9.666 1.00 88.75 90 ARG A C 1
ATOM 713 O O . ARG A 1 90 ? 6.891 -8.704 -10.286 1.00 88.75 90 ARG A O 1
ATOM 720 N N . SER A 1 91 ? 5.337 -7.305 -9.456 1.00 90.62 91 SER A N 1
ATOM 721 C CA . SER A 1 91 ? 4.134 -8.085 -9.791 1.00 90.62 91 SER A CA 1
ATOM 722 C C . SER A 1 91 ? 3.908 -8.309 -11.292 1.00 90.62 91 SER A C 1
ATOM 724 O O . SER A 1 91 ? 3.396 -9.351 -11.684 1.00 90.62 91 SER A O 1
ATOM 726 N N . LEU A 1 92 ? 4.287 -7.358 -12.155 1.00 92.94 92 LEU A N 1
ATOM 727 C CA . LEU A 1 92 ? 4.182 -7.554 -13.607 1.00 92.94 92 LEU A CA 1
ATOM 728 C C . LEU A 1 92 ? 5.355 -8.393 -14.135 1.00 92.94 92 LEU A C 1
ATOM 730 O O . LEU A 1 92 ? 5.180 -9.190 -15.055 1.00 92.94 92 LEU A O 1
ATOM 734 N N . LYS A 1 93 ? 6.544 -8.283 -13.522 1.00 93.00 93 LYS A N 1
ATOM 735 C CA . LYS A 1 93 ? 7.674 -9.166 -13.851 1.00 93.00 93 LYS A CA 1
ATOM 736 C C . LYS A 1 93 ? 7.362 -10.634 -13.548 1.00 93.00 93 LYS A C 1
ATOM 738 O O . LYS A 1 93 ? 7.676 -11.480 -14.381 1.00 93.00 93 LYS A O 1
ATOM 743 N N . SER A 1 94 ? 6.725 -10.956 -12.420 1.00 92.62 94 SER A N 1
ATOM 744 C CA . SER A 1 94 ? 6.357 -12.349 -12.112 1.00 92.62 94 SER A CA 1
ATOM 745 C C . SER A 1 94 ? 5.335 -12.929 -13.099 1.00 92.62 94 SER A C 1
ATOM 747 O O . SER A 1 94 ? 5.466 -14.096 -13.460 1.00 92.62 94 SER A O 1
ATOM 749 N N . LEU A 1 95 ? 4.396 -12.120 -13.607 1.00 94.94 95 LEU A N 1
ATOM 750 C CA . LEU A 1 95 ? 3.449 -12.521 -14.661 1.00 94.94 95 LEU A CA 1
ATOM 751 C C . LEU A 1 95 ? 4.112 -12.701 -16.039 1.00 94.94 95 LEU A C 1
ATOM 753 O O . LEU A 1 95 ? 3.794 -13.645 -16.756 1.00 94.94 95 LEU A O 1
ATOM 757 N N . LEU A 1 96 ? 5.062 -11.838 -16.417 1.00 95.25 96 LEU A N 1
ATOM 758 C CA . LEU A 1 96 ? 5.739 -11.919 -17.721 1.00 95.25 96 LEU A CA 1
ATOM 759 C C . LEU A 1 96 ? 6.865 -12.966 -17.775 1.00 95.25 96 LEU A C 1
ATOM 761 O O . LEU A 1 96 ? 7.196 -13.454 -18.856 1.00 95.25 96 LEU A O 1
ATOM 765 N N . LYS A 1 97 ? 7.454 -13.347 -16.635 1.00 95.56 97 LYS A N 1
ATOM 766 C CA . LYS A 1 97 ? 8.501 -14.382 -16.544 1.00 95.56 97 LYS A CA 1
ATOM 767 C C . LYS A 1 97 ? 8.110 -15.717 -17.212 1.00 95.56 97 LYS A C 1
ATOM 769 O O . LYS A 1 97 ? 8.890 -16.169 -18.053 1.00 95.56 97 LYS A O 1
ATOM 774 N N . PRO A 1 98 ? 6.948 -16.345 -16.923 1.00 95.94 98 PRO A N 1
ATOM 775 C CA . PRO A 1 98 ? 6.531 -17.567 -17.613 1.00 95.94 98 PRO A CA 1
ATOM 776 C C . PRO A 1 98 ? 6.263 -17.347 -19.108 1.00 95.94 98 PRO A C 1
ATOM 778 O O . PRO A 1 98 ? 6.574 -18.234 -19.898 1.00 95.94 98 PRO A O 1
ATOM 781 N N . VAL A 1 99 ? 5.778 -16.166 -19.518 1.00 96.44 99 VAL A N 1
ATOM 782 C CA . VAL A 1 99 ? 5.580 -15.827 -20.940 1.00 96.44 99 VAL A CA 1
ATOM 783 C C . VAL A 1 99 ? 6.916 -15.831 -21.688 1.00 96.44 99 VAL A C 1
ATOM 785 O O . VAL A 1 99 ? 7.043 -16.483 -22.722 1.00 96.44 99 VAL A O 1
ATOM 788 N N . PHE A 1 100 ? 7.951 -15.180 -21.146 1.00 96.62 100 PHE A N 1
ATOM 789 C CA . PHE A 1 100 ? 9.291 -15.222 -21.742 1.00 96.62 100 PHE A CA 1
ATOM 790 C C . PHE A 1 100 ? 9.898 -16.629 -21.721 1.00 96.62 100 PHE A C 1
ATOM 792 O O . PHE A 1 100 ? 10.470 -17.051 -22.723 1.00 96.62 100 PHE A O 1
ATOM 799 N N . ALA A 1 101 ? 9.740 -17.381 -20.628 1.00 95.94 101 ALA A N 1
ATOM 800 C CA . ALA A 1 101 ? 10.224 -18.759 -20.543 1.00 95.94 101 ALA A CA 1
ATOM 801 C C . ALA A 1 101 ? 9.568 -19.677 -21.593 1.00 95.94 101 ALA A C 1
ATOM 803 O O . ALA A 1 101 ? 10.263 -20.466 -22.228 1.00 95.94 101 ALA A O 1
ATOM 804 N N . GLY A 1 102 ? 8.257 -19.541 -21.819 1.00 95.62 102 GLY A N 1
ATOM 805 C CA . GLY A 1 102 ? 7.508 -20.312 -22.814 1.00 95.62 102 GLY A CA 1
ATOM 806 C C . GLY A 1 102 ? 7.824 -19.934 -24.263 1.00 95.62 102 GLY A C 1
ATOM 807 O O . GLY A 1 102 ? 7.986 -20.812 -25.109 1.00 95.62 102 GLY A O 1
ATOM 808 N N . LEU A 1 103 ? 7.984 -18.638 -24.557 1.00 95.44 103 LEU A N 1
ATOM 809 C CA . LEU A 1 103 ? 8.397 -18.151 -25.883 1.00 95.44 103 LEU A CA 1
ATOM 810 C C . LEU A 1 103 ? 9.865 -18.479 -26.218 1.00 95.44 103 LEU A C 1
ATOM 812 O O . LEU A 1 103 ? 10.242 -18.482 -27.392 1.00 95.44 103 LEU A O 1
ATOM 816 N N . PHE A 1 104 ? 10.696 -18.750 -25.205 1.00 95.31 104 PHE A N 1
ATOM 817 C CA . PHE A 1 104 ? 12.118 -19.051 -25.364 1.00 95.31 104 PHE A CA 1
ATOM 818 C C . PHE A 1 104 ? 12.523 -20.492 -25.011 1.00 95.31 104 PHE A C 1
ATOM 820 O O . PHE A 1 104 ? 13.714 -20.779 -25.095 1.00 95.31 104 PHE A O 1
ATOM 827 N N . ASP A 1 105 ? 11.629 -21.433 -24.681 1.00 94.19 105 ASP A N 1
ATOM 828 C CA . ASP A 1 105 ? 12.060 -22.814 -24.377 1.00 94.19 105 ASP A CA 1
ATOM 829 C C . ASP A 1 105 ? 12.796 -23.447 -25.590 1.00 94.19 105 ASP A C 1
ATOM 831 O O . ASP A 1 105 ? 12.371 -23.234 -26.732 1.00 94.19 105 ASP A O 1
ATOM 835 N N . PRO A 1 106 ? 13.937 -24.146 -25.401 1.00 90.69 106 PRO A N 1
ATOM 836 C CA . PRO A 1 106 ? 14.657 -24.861 -26.465 1.00 90.69 106 PRO A CA 1
ATOM 837 C C . PRO A 1 106 ? 13.898 -26.039 -27.090 1.00 90.69 106 PRO A C 1
ATOM 839 O O . PRO A 1 106 ? 14.230 -26.426 -28.207 1.00 90.69 106 PRO A O 1
ATOM 842 N N . ASP A 1 107 ? 12.922 -26.614 -26.391 1.00 90.38 107 ASP A N 1
ATOM 843 C CA . ASP A 1 107 ? 12.233 -27.843 -26.779 1.00 90.38 107 ASP A CA 1
ATOM 844 C C . ASP A 1 107 ? 10.875 -27.543 -27.436 1.00 90.38 107 ASP A C 1
ATOM 846 O O . ASP A 1 107 ? 9.990 -27.011 -26.758 1.00 90.38 107 ASP A O 1
ATOM 850 N N . PRO A 1 108 ? 10.654 -27.930 -28.709 1.00 86.25 108 PRO A N 1
ATOM 851 C CA . PRO A 1 108 ? 9.397 -27.687 -29.419 1.00 86.25 108 PRO A CA 1
ATOM 852 C C . PRO A 1 108 ? 8.138 -28.257 -28.747 1.00 86.25 108 PRO A C 1
ATOM 854 O O . PRO A 1 108 ? 7.040 -27.827 -29.087 1.00 86.25 108 PRO A O 1
ATOM 857 N N . THR A 1 109 ? 8.268 -29.207 -27.812 1.00 89.31 109 THR A N 1
ATOM 858 C CA . THR A 1 109 ? 7.133 -29.742 -27.036 1.00 89.31 109 THR A CA 1
ATOM 859 C C . THR A 1 109 ? 6.713 -28.837 -25.872 1.00 89.31 109 THR A C 1
ATOM 861 O O . THR A 1 109 ? 5.587 -28.949 -25.392 1.00 89.31 109 THR A O 1
ATOM 864 N N . ARG A 1 110 ? 7.595 -27.927 -25.428 1.00 90.69 110 ARG A N 1
ATOM 865 C CA . ARG A 1 110 ? 7.337 -26.936 -24.366 1.00 90.69 110 ARG A CA 1
ATOM 866 C C . ARG A 1 110 ? 7.303 -25.493 -24.865 1.00 90.69 110 ARG A C 1
ATOM 868 O O . ARG A 1 110 ? 6.727 -24.647 -24.180 1.00 90.69 110 ARG A O 1
ATOM 875 N N . THR A 1 111 ? 7.900 -25.193 -26.022 1.00 92.25 111 THR A N 1
ATOM 876 C CA . THR A 1 111 ? 7.776 -23.876 -26.661 1.00 92.25 111 THR A CA 1
ATOM 877 C C . THR A 1 111 ? 6.297 -23.543 -26.851 1.00 92.25 111 THR A C 1
ATOM 879 O O . THR A 1 111 ? 5.528 -24.343 -27.385 1.00 92.25 111 THR A O 1
ATOM 882 N N . TRP A 1 112 ? 5.880 -22.355 -26.419 1.00 94.94 112 TRP A N 1
ATOM 883 C CA . TRP A 1 112 ? 4.483 -21.944 -26.526 1.00 94.94 112 TRP A CA 1
ATOM 884 C C . TRP A 1 112 ? 4.033 -21.809 -27.985 1.00 94.94 112 TRP A C 1
ATOM 886 O O . TRP A 1 112 ? 4.774 -21.341 -28.848 1.00 94.94 112 TRP A O 1
ATOM 896 N N . ASN A 1 113 ? 2.778 -22.183 -28.237 1.00 94.69 113 ASN A N 1
ATOM 897 C CA . ASN A 1 113 ? 2.056 -21.897 -29.477 1.00 94.69 113 ASN A CA 1
ATOM 898 C C . ASN A 1 113 ? 1.207 -20.618 -29.333 1.00 94.69 113 ASN A C 1
ATOM 900 O O . ASN A 1 113 ? 1.038 -20.097 -28.228 1.00 94.69 113 ASN A O 1
ATOM 904 N N . PHE A 1 114 ? 0.633 -20.139 -30.442 1.00 95.38 114 PHE A N 1
ATOM 905 C CA . PHE A 1 114 ? -0.174 -18.914 -30.459 1.00 95.38 114 PHE A CA 1
ATOM 906 C C . PHE A 1 114 ? -1.352 -18.949 -29.478 1.00 95.38 114 PHE A C 1
ATOM 908 O O . PHE A 1 114 ? -1.554 -17.969 -28.773 1.00 95.38 114 PHE A O 1
ATOM 915 N N . ASN A 1 115 ? -2.085 -20.061 -29.363 1.00 95.75 115 ASN A N 1
ATOM 916 C CA . ASN A 1 115 ? -3.245 -20.146 -28.466 1.00 95.75 115 ASN A CA 1
ATOM 917 C C . ASN A 1 115 ? -2.825 -20.018 -26.993 1.00 95.75 115 ASN A C 1
ATOM 919 O O . ASN A 1 115 ? -3.449 -19.286 -26.231 1.00 95.75 115 ASN A O 1
ATOM 923 N N . THR A 1 116 ? -1.728 -20.681 -26.612 1.00 95.69 116 THR A N 1
ATOM 924 C CA . THR A 1 116 ? -1.165 -20.605 -25.249 1.00 95.69 116 THR A CA 1
ATOM 925 C C . THR A 1 116 ? -0.668 -19.191 -24.943 1.00 95.69 116 THR A C 1
ATOM 927 O O . THR A 1 116 ? -0.947 -18.653 -23.875 1.00 95.69 116 THR A O 1
ATOM 930 N N . TYR A 1 117 ? 0.025 -18.569 -25.903 1.00 96.19 117 TYR A N 1
ATOM 931 C CA . TYR A 1 117 ? 0.508 -17.195 -25.791 1.00 96.19 117 TYR A CA 1
ATOM 932 C C . TYR A 1 117 ? -0.637 -16.178 -25.673 1.00 96.19 117 TYR A C 1
ATOM 934 O O . TYR A 1 117 ? -0.628 -15.368 -24.749 1.00 96.19 117 TYR A O 1
ATOM 942 N N . PHE A 1 118 ? -1.629 -16.228 -26.569 1.00 96.44 118 PHE A N 1
ATOM 943 C CA . PHE A 1 118 ? -2.747 -15.286 -26.557 1.00 96.44 118 PHE A CA 1
ATOM 944 C C . PHE A 1 118 ? -3.595 -15.436 -25.296 1.00 96.44 118 PHE A C 1
ATOM 946 O O . PHE A 1 118 ? -3.869 -14.422 -24.665 1.00 96.44 118 PHE A O 1
ATOM 953 N N . GLN A 1 119 ? -3.920 -16.663 -24.865 1.00 96.56 119 GLN A N 1
ATOM 954 C CA . GLN A 1 119 ? -4.645 -16.869 -23.608 1.00 96.56 119 GLN A CA 1
ATOM 955 C C . GLN A 1 119 ? -3.876 -16.278 -22.422 1.00 96.56 119 GLN A C 1
ATOM 957 O O . GLN A 1 119 ? -4.437 -15.495 -21.669 1.00 96.56 119 GLN A O 1
ATOM 962 N N . ALA A 1 120 ? -2.580 -16.583 -22.287 1.00 95.88 120 ALA A N 1
ATOM 963 C CA . ALA A 1 120 ? -1.766 -16.083 -21.180 1.00 95.88 120 ALA A CA 1
ATOM 964 C C . ALA A 1 120 ? -1.583 -14.553 -21.186 1.00 95.88 120 ALA A C 1
ATOM 966 O O . ALA A 1 120 ? -1.391 -13.963 -20.126 1.00 95.88 120 ALA A O 1
ATOM 967 N N . VAL A 1 121 ? -1.627 -13.903 -22.354 1.00 95.94 121 VAL A N 1
ATOM 968 C CA . VAL A 1 121 ? -1.546 -12.439 -22.467 1.00 95.94 121 VAL A CA 1
ATOM 969 C C . VAL A 1 121 ? -2.904 -11.774 -22.230 1.00 95.94 121 VAL A C 1
ATOM 971 O O . VAL A 1 121 ? -2.942 -10.775 -21.515 1.00 95.94 121 VAL A O 1
ATOM 974 N N . SER A 1 122 ? -4.012 -12.336 -22.725 1.00 96.62 122 SER A N 1
ATOM 975 C CA . SER A 1 122 ? -5.370 -11.901 -22.358 1.00 96.62 122 SER A CA 1
ATOM 976 C C . SER A 1 122 ? -5.598 -12.017 -20.850 1.00 96.62 122 SER A C 1
ATOM 978 O O . SER A 1 122 ? -5.952 -11.027 -20.221 1.00 96.62 122 SER A O 1
ATOM 980 N N . ASP A 1 123 ? -5.234 -13.152 -20.241 1.00 95.50 123 ASP A N 1
ATOM 981 C CA . ASP A 1 123 ? -5.264 -13.377 -18.787 1.00 95.50 123 ASP A CA 1
ATOM 982 C C . ASP A 1 123 ? -4.534 -12.295 -17.968 1.00 95.50 123 ASP A C 1
ATOM 984 O O . ASP A 1 123 ? -4.852 -12.131 -16.793 1.00 95.50 123 ASP A O 1
ATOM 988 N N . ILE A 1 124 ? -3.547 -11.597 -18.552 1.00 96.38 124 ILE A N 1
ATOM 989 C CA . ILE A 1 124 ? -2.790 -10.493 -17.931 1.00 96.38 124 ILE A CA 1
ATOM 990 C C . ILE A 1 124 ? -3.418 -9.126 -18.249 1.00 96.38 124 ILE A C 1
ATOM 992 O O . ILE A 1 124 ? -3.451 -8.262 -17.374 1.00 96.38 124 ILE A O 1
ATOM 996 N N . ILE A 1 125 ? -3.902 -8.916 -19.478 1.00 95.81 125 ILE A N 1
ATOM 997 C CA . ILE A 1 125 ? -4.559 -7.671 -19.916 1.00 95.81 125 ILE A CA 1
ATOM 998 C C . ILE A 1 125 ? -5.896 -7.470 -19.193 1.00 95.81 125 ILE A C 1
ATOM 1000 O O . ILE A 1 125 ? -6.208 -6.352 -18.791 1.00 95.81 125 ILE A O 1
ATOM 1004 N N . ASP A 1 126 ? -6.642 -8.552 -18.975 1.00 95.50 126 ASP A N 1
ATOM 1005 C CA . ASP A 1 126 ? -7.948 -8.537 -18.315 1.00 95.50 126 ASP A CA 1
ATOM 1006 C C . ASP A 1 126 ? -7.842 -8.402 -16.780 1.00 95.50 126 ASP A C 1
ATOM 1008 O O . ASP A 1 126 ? -8.865 -8.372 -16.094 1.00 95.50 126 ASP A O 1
ATOM 1012 N N . MET A 1 127 ? -6.629 -8.315 -16.209 1.00 96.50 127 MET A N 1
ATOM 1013 C CA . MET A 1 127 ? -6.437 -8.118 -14.767 1.00 96.50 127 MET A CA 1
ATOM 1014 C C . MET A 1 127 ? -6.700 -6.673 -14.337 1.00 96.50 127 MET A C 1
ATOM 1016 O O . MET A 1 127 ? -6.098 -5.723 -14.839 1.00 96.50 127 MET A O 1
ATOM 1020 N N . THR A 1 128 ? -7.501 -6.517 -13.287 1.00 95.75 128 THR A N 1
ATOM 1021 C CA . THR A 1 128 ? -7.648 -5.242 -12.586 1.00 95.75 128 THR A CA 1
ATOM 1022 C C . THR A 1 128 ? -6.404 -4.965 -11.733 1.00 95.75 128 THR A C 1
ATOM 1024 O O . THR A 1 128 ? -5.911 -5.840 -11.017 1.00 95.75 128 THR A O 1
ATOM 1027 N N . THR A 1 129 ? -5.881 -3.736 -11.778 1.00 95.12 129 THR A N 1
ATOM 1028 C CA . THR A 1 129 ? -4.741 -3.321 -10.942 1.00 95.12 129 THR A CA 1
ATOM 1029 C C . THR A 1 129 ? -5.191 -2.586 -9.690 1.00 95.12 129 THR A C 1
ATOM 1031 O O . THR A 1 129 ? -6.024 -1.689 -9.786 1.00 95.12 129 THR A O 1
ATOM 1034 N N . LEU A 1 130 ? -4.563 -2.879 -8.551 1.00 96.00 130 LEU A N 1
ATOM 1035 C CA . LEU A 1 130 ? -4.792 -2.193 -7.275 1.00 96.00 130 LEU A CA 1
ATOM 1036 C C . LEU A 1 130 ? -3.476 -1.586 -6.764 1.00 96.00 130 LEU A C 1
ATOM 1038 O O . LEU A 1 130 ? -2.415 -2.198 -6.915 1.00 96.00 130 LEU A O 1
ATOM 1042 N N . LEU A 1 131 ? -3.530 -0.383 -6.189 1.00 96.06 131 LEU A N 1
ATOM 1043 C CA . LEU A 1 131 ? -2.366 0.310 -5.627 1.00 96.06 131 LEU A CA 1
ATOM 1044 C C . LEU A 1 131 ? -2.354 0.161 -4.104 1.00 96.06 131 LEU A C 1
ATOM 1046 O O . LEU A 1 131 ? -3.360 0.420 -3.448 1.00 96.06 131 LEU A O 1
ATOM 1050 N N . VAL A 1 132 ? -1.215 -0.260 -3.555 1.00 97.44 132 VAL A N 1
ATOM 1051 C CA . VAL A 1 132 ? -1.010 -0.479 -2.120 1.00 97.44 132 VAL A CA 1
ATOM 1052 C C . VAL A 1 132 ? 0.333 0.120 -1.705 1.00 97.44 132 VAL A C 1
ATOM 1054 O O . VAL A 1 132 ? 1.384 -0.338 -2.147 1.00 97.44 132 VAL A O 1
ATOM 1057 N N . PHE A 1 133 ? 0.316 1.121 -0.834 1.00 97.62 133 PHE A N 1
ATOM 1058 C CA . PHE A 1 133 ? 1.507 1.683 -0.210 1.00 97.62 133 PHE A CA 1
ATOM 1059 C C . PHE A 1 133 ? 1.829 0.922 1.081 1.00 97.62 133 PHE A C 1
ATOM 1061 O O . PHE A 1 133 ? 1.004 0.857 1.994 1.00 97.62 133 PHE A O 1
ATOM 1068 N N . ASN A 1 134 ? 3.025 0.337 1.170 1.00 96.94 134 ASN A N 1
ATOM 1069 C CA . ASN A 1 134 ? 3.512 -0.279 2.404 1.00 96.94 134 ASN A CA 1
ATOM 1070 C C . ASN A 1 134 ? 4.088 0.806 3.319 1.00 96.94 134 ASN A C 1
ATOM 1072 O O . ASN A 1 134 ? 5.177 1.320 3.048 1.00 96.94 134 ASN A O 1
ATOM 1076 N N . SER A 1 135 ? 3.398 1.119 4.421 1.00 95.75 135 SER A N 1
ATOM 1077 C CA . SER A 1 135 ? 3.846 2.158 5.355 1.00 95.75 135 SER A CA 1
ATOM 1078 C C . SER A 1 135 ? 5.196 1.823 6.001 1.00 95.75 135 SER A C 1
ATOM 1080 O O . SER A 1 135 ? 5.939 2.728 6.368 1.00 95.75 135 SER A O 1
ATOM 1082 N N . GLY A 1 136 ? 5.528 0.532 6.140 1.00 94.12 136 GLY A N 1
ATOM 1083 C CA . GLY A 1 136 ? 6.747 0.080 6.809 1.00 94.12 136 GLY A CA 1
ATOM 1084 C C . GLY A 1 136 ? 8.011 0.214 5.962 1.00 94.12 136 GLY A C 1
ATOM 1085 O O . GLY A 1 136 ? 9.059 0.562 6.496 1.00 94.12 136 GLY A O 1
ATOM 1086 N N . THR A 1 137 ? 7.932 -0.008 4.647 1.00 95.31 137 THR A N 1
ATOM 1087 C CA . THR A 1 137 ? 9.075 0.186 3.730 1.00 95.31 137 THR A CA 1
ATOM 1088 C C . THR A 1 137 ? 9.013 1.499 2.951 1.00 95.31 137 THR A C 1
ATOM 1090 O O . THR A 1 137 ? 9.986 1.839 2.283 1.00 95.31 137 THR A O 1
ATOM 1093 N N . CYS A 1 138 ? 7.904 2.244 3.012 1.00 94.81 138 CYS A N 1
ATOM 1094 C CA . CYS A 1 138 ? 7.618 3.372 2.117 1.00 94.81 138 CYS A CA 1
ATOM 1095 C C . CYS A 1 138 ? 7.758 2.992 0.626 1.00 94.81 138 CYS A C 1
ATOM 1097 O O . CYS A 1 138 ? 8.379 3.708 -0.163 1.00 94.81 138 CYS A O 1
ATOM 1099 N N . GLU A 1 139 ? 7.188 1.844 0.239 1.00 93.62 139 GLU A N 1
ATOM 1100 C CA . GLU A 1 139 ? 7.147 1.346 -1.144 1.00 93.62 139 GLU A CA 1
ATOM 1101 C C . GLU A 1 139 ? 5.715 1.374 -1.696 1.00 93.62 139 GLU A C 1
ATOM 1103 O O . GLU A 1 139 ? 4.794 0.820 -1.094 1.00 93.62 139 GLU A O 1
ATOM 1108 N N . ASN A 1 140 ? 5.541 1.963 -2.882 1.00 93.06 140 ASN A N 1
ATOM 1109 C CA . ASN A 1 140 ? 4.316 1.863 -3.671 1.00 93.06 140 ASN A CA 1
ATOM 1110 C C . ASN A 1 140 ? 4.298 0.551 -4.469 1.00 93.06 140 ASN A C 1
ATOM 1112 O O . ASN A 1 140 ? 5.090 0.353 -5.394 1.00 93.06 140 ASN A O 1
ATOM 1116 N N . ILE A 1 141 ? 3.370 -0.342 -4.131 1.00 93.50 141 ILE A N 1
ATOM 1117 C CA . ILE A 1 141 ? 3.219 -1.669 -4.727 1.00 93.50 141 ILE A CA 1
ATOM 1118 C C . ILE A 1 141 ? 1.968 -1.679 -5.609 1.00 93.50 141 ILE A C 1
ATOM 1120 O O . ILE A 1 141 ? 0.876 -1.310 -5.184 1.00 93.50 141 ILE A O 1
ATOM 1124 N N . ARG A 1 142 ? 2.108 -2.150 -6.853 1.00 94.88 142 ARG A N 1
ATOM 1125 C CA . ARG A 1 142 ? 0.967 -2.424 -7.738 1.00 94.88 142 ARG A CA 1
ATOM 1126 C C . ARG A 1 142 ? 0.660 -3.914 -7.738 1.00 94.88 142 ARG A C 1
ATOM 1128 O O . ARG A 1 142 ? 1.491 -4.706 -8.184 1.00 94.88 142 ARG A O 1
ATOM 1135 N N . LEU A 1 143 ? -0.530 -4.284 -7.288 1.00 96.00 143 LEU A N 1
ATOM 1136 C CA . LEU A 1 143 ? -1.069 -5.632 -7.431 1.00 96.00 143 LEU A CA 1
ATOM 1137 C C . LEU A 1 143 ? -1.731 -5.783 -8.805 1.00 96.00 143 LEU A C 1
ATOM 1139 O O . LEU A 1 143 ? -2.266 -4.817 -9.351 1.00 96.00 143 LEU A O 1
ATOM 1143 N N . TYR A 1 144 ? -1.704 -7.003 -9.335 1.00 96.44 144 TYR A N 1
ATOM 1144 C CA . TYR A 1 144 ? -2.483 -7.425 -10.499 1.00 96.44 144 TYR A CA 1
ATOM 1145 C C . TYR A 1 144 ? -3.409 -8.548 -10.036 1.00 96.44 144 TYR A C 1
ATOM 1147 O O . TYR A 1 144 ? -2.957 -9.528 -9.425 1.00 96.44 144 TYR A O 1
ATOM 1155 N N . LEU A 1 145 ? -4.705 -8.356 -10.256 1.00 96.19 145 LEU A N 1
ATOM 1156 C CA . LEU A 1 145 ? -5.761 -9.184 -9.698 1.00 96.19 145 LEU A CA 1
ATOM 1157 C C . LEU A 1 145 ? -6.684 -9.679 -10.810 1.00 96.19 145 LEU A C 1
ATOM 1159 O O . LEU A 1 145 ? -7.079 -8.909 -11.686 1.00 96.19 145 LEU A O 1
ATOM 1163 N N . LYS A 1 146 ? -7.051 -10.960 -10.771 1.00 95.88 146 LYS A N 1
ATOM 1164 C CA . LYS A 1 146 ? -8.080 -11.490 -11.672 1.00 95.88 146 LYS A CA 1
ATOM 1165 C C . LYS A 1 146 ? -9.453 -11.022 -11.200 1.00 95.88 146 LYS A C 1
ATOM 1167 O O . LYS A 1 146 ? -9.701 -10.891 -10.006 1.00 95.88 146 LYS A O 1
ATOM 1172 N N . ASN A 1 147 ? -10.370 -10.808 -12.138 1.00 94.12 147 ASN A N 1
ATOM 1173 C CA . ASN A 1 147 ? -11.674 -10.200 -11.847 1.00 94.12 147 ASN A CA 1
ATOM 1174 C C . ASN A 1 147 ? -12.570 -11.043 -10.916 1.00 94.12 147 ASN A C 1
ATOM 1176 O O . ASN A 1 147 ? -13.502 -10.499 -10.331 1.00 94.12 147 ASN A O 1
ATOM 1180 N N . ASN A 1 148 ? -12.259 -12.334 -10.746 1.00 94.62 148 ASN A N 1
ATOM 1181 C CA . ASN A 1 148 ? -12.916 -13.280 -9.839 1.00 94.62 148 ASN A CA 1
ATOM 1182 C C . ASN A 1 148 ? -12.186 -13.501 -8.494 1.00 94.62 148 ASN A C 1
ATOM 1184 O O . ASN A 1 148 ? -12.663 -14.290 -7.681 1.00 94.62 148 ASN A O 1
ATOM 1188 N N . GLU A 1 149 ? -11.032 -12.869 -8.264 1.00 95.94 149 GLU A N 1
ATOM 1189 C CA . GLU A 1 149 ? -10.371 -12.868 -6.951 1.00 95.94 149 GLU A CA 1
ATOM 1190 C C . GLU A 1 149 ? -11.142 -11.976 -5.958 1.00 95.94 149 GLU A C 1
ATOM 1192 O O . GLU A 1 149 ? -12.008 -11.199 -6.351 1.00 95.94 149 GLU A O 1
ATOM 1197 N N . CYS A 1 150 ? -10.828 -12.088 -4.666 1.00 95.50 150 CYS A N 1
ATOM 1198 C CA . CYS A 1 150 ? -11.510 -11.387 -3.567 1.00 95.50 150 CYS A CA 1
ATOM 1199 C C . CYS A 1 150 ? -10.511 -10.856 -2.522 1.00 95.50 150 CYS A C 1
ATOM 1201 O O . CYS A 1 150 ? -9.297 -11.017 -2.681 1.00 95.50 150 CYS A O 1
ATOM 1203 N N . LEU A 1 151 ? -11.006 -10.278 -1.419 1.00 95.81 151 LEU A N 1
ATOM 1204 C CA . LEU A 1 151 ? -10.185 -9.683 -0.354 1.00 95.81 151 LEU A CA 1
ATOM 1205 C C . LEU A 1 151 ? -9.070 -10.609 0.176 1.00 95.81 151 LEU A C 1
ATOM 1207 O O . LEU A 1 151 ? -7.951 -10.146 0.389 1.00 95.81 151 LEU A O 1
ATOM 1211 N N . VAL A 1 152 ? -9.331 -11.912 0.327 1.00 95.94 152 VAL A N 1
ATOM 1212 C CA . VAL A 1 152 ? -8.321 -12.887 0.794 1.00 95.94 152 VAL A CA 1
ATOM 1213 C C . VAL A 1 152 ? -7.116 -12.941 -0.155 1.00 95.94 152 VAL A C 1
ATOM 1215 O O . VAL A 1 152 ? -5.971 -12.863 0.284 1.00 95.94 152 VAL A O 1
ATOM 1218 N N . HIS A 1 153 ? -7.362 -12.960 -1.466 1.00 96.50 153 HIS A N 1
ATOM 1219 C CA . HIS A 1 153 ? -6.319 -12.985 -2.495 1.00 96.50 153 HIS A CA 1
ATOM 1220 C C . HIS A 1 153 ? -5.507 -11.675 -2.531 1.00 96.50 153 HIS A C 1
ATOM 1222 O O . HIS A 1 153 ? -4.319 -11.686 -2.858 1.00 96.50 153 HIS A O 1
ATOM 1228 N N . ILE A 1 154 ? -6.122 -10.538 -2.168 1.00 96.38 154 ILE A N 1
ATOM 1229 C CA . ILE A 1 154 ? -5.404 -9.269 -1.963 1.00 96.38 154 ILE A CA 1
ATOM 1230 C C . ILE A 1 154 ? -4.442 -9.415 -0.779 1.00 96.38 154 ILE A C 1
ATOM 1232 O O . ILE A 1 154 ? -3.261 -9.100 -0.917 1.00 96.38 154 ILE A O 1
ATOM 1236 N N . GLN A 1 155 ? -4.918 -9.926 0.360 1.00 97.12 155 GLN A N 1
ATOM 1237 C CA . GLN A 1 155 ? -4.102 -10.105 1.565 1.00 97.12 155 GLN A CA 1
ATOM 1238 C C . GLN A 1 155 ? -2.935 -11.081 1.342 1.00 97.12 155 GLN A C 1
ATOM 1240 O O . GLN A 1 155 ? -1.815 -10.808 1.779 1.00 97.12 155 GLN A O 1
ATOM 1245 N N . GLU A 1 156 ? -3.156 -12.175 0.610 1.00 96.38 156 GLU A N 1
ATOM 1246 C CA . GLU A 1 156 ? -2.107 -13.119 0.200 1.00 96.38 156 GLU A CA 1
ATOM 1247 C C . GLU A 1 156 ? -1.047 -12.452 -0.691 1.00 96.38 156 GLU A C 1
ATOM 1249 O O . GLU A 1 156 ? 0.152 -12.572 -0.428 1.00 96.38 156 GLU A O 1
ATOM 1254 N N . LYS A 1 157 ? -1.467 -11.693 -1.714 1.00 95.94 157 LYS A N 1
ATOM 1255 C CA . LYS A 1 157 ? -0.545 -10.991 -2.625 1.00 95.94 157 LYS A CA 1
ATOM 1256 C C . LYS A 1 157 ? 0.208 -9.847 -1.947 1.00 95.94 157 LYS A C 1
ATOM 1258 O O . LYS A 1 157 ? 1.365 -9.616 -2.290 1.00 95.94 157 LYS A O 1
ATOM 1263 N N . ILE A 1 158 ? -0.401 -9.167 -0.974 1.00 96.62 158 ILE A N 1
ATOM 1264 C CA . ILE A 1 158 ? 0.303 -8.226 -0.094 1.00 96.62 158 ILE A CA 1
ATOM 1265 C C . ILE A 1 158 ? 1.367 -8.984 0.703 1.00 96.62 158 ILE A C 1
ATOM 1267 O O . ILE A 1 158 ? 2.540 -8.638 0.600 1.00 96.62 158 ILE A O 1
ATOM 1271 N N . GLY A 1 159 ? 0.995 -10.050 1.419 1.00 96.25 159 GLY A N 1
ATOM 1272 C CA . GLY A 1 159 ? 1.924 -10.803 2.269 1.00 96.25 159 GLY A CA 1
ATOM 1273 C C . GLY A 1 159 ? 3.099 -11.417 1.505 1.00 96.25 159 GLY A C 1
ATOM 1274 O O . GLY A 1 159 ? 4.218 -11.415 2.007 1.00 96.25 159 GLY A O 1
ATOM 1275 N N . TYR A 1 160 ? 2.888 -11.846 0.258 1.00 94.62 160 TYR A N 1
ATOM 1276 C CA . TYR A 1 160 ? 3.961 -12.302 -0.632 1.00 94.62 160 TYR A CA 1
ATOM 1277 C C . TYR A 1 160 ? 4.938 -11.184 -1.061 1.00 94.62 160 TYR A C 1
ATOM 1279 O O . TYR A 1 160 ? 6.092 -11.463 -1.379 1.00 94.62 160 TYR A O 1
ATOM 1287 N N . LEU A 1 161 ? 4.501 -9.919 -1.094 1.00 92.31 161 LEU A N 1
ATOM 1288 C CA . LEU A 1 161 ? 5.301 -8.782 -1.575 1.00 92.31 161 LEU A CA 1
ATOM 1289 C C . LEU A 1 161 ? 5.888 -7.900 -0.459 1.00 92.31 161 LEU A C 1
ATOM 1291 O O . LEU A 1 161 ? 6.861 -7.184 -0.731 1.00 92.31 161 LEU A O 1
ATOM 1295 N N . THR A 1 162 ? 5.309 -7.944 0.748 1.00 93.12 162 THR A N 1
ATOM 1296 C CA . THR A 1 162 ? 5.693 -7.150 1.935 1.00 93.12 162 THR A CA 1
ATOM 1297 C C . THR A 1 162 ? 6.174 -7.976 3.128 1.00 93.12 162 THR A C 1
ATOM 1299 O O . THR A 1 162 ? 6.646 -7.383 4.092 1.00 93.12 162 THR A O 1
ATOM 1302 N N . GLU A 1 163 ? 6.018 -9.304 3.095 1.00 93.06 163 GLU A N 1
ATOM 1303 C CA . GLU A 1 163 ? 6.273 -10.235 4.212 1.00 93.06 163 GLU A CA 1
ATOM 1304 C C . GLU A 1 163 ? 5.349 -10.044 5.442 1.00 93.06 163 GLU A C 1
ATOM 1306 O O . GLU A 1 163 ? 5.494 -10.742 6.445 1.00 93.06 163 GLU A O 1
ATOM 1311 N N . ILE A 1 164 ? 4.328 -9.175 5.358 1.00 95.25 164 ILE A N 1
ATOM 1312 C CA . ILE A 1 164 ? 3.318 -8.973 6.414 1.00 95.25 164 ILE A CA 1
ATOM 1313 C C . ILE A 1 164 ? 2.177 -9.997 6.231 1.00 95.25 164 ILE A C 1
ATOM 1315 O O . ILE A 1 164 ? 1.407 -9.871 5.272 1.00 95.25 164 ILE A O 1
ATOM 1319 N N . PRO A 1 165 ? 1.990 -10.994 7.118 1.00 95.25 165 PRO A N 1
ATOM 1320 C CA . PRO A 1 165 ? 0.937 -12.000 6.959 1.00 95.25 165 PRO A CA 1
ATOM 1321 C C . PRO A 1 165 ? -0.466 -11.408 7.173 1.00 95.25 165 PRO A C 1
ATOM 1323 O O . PRO A 1 165 ? -0.637 -10.439 7.911 1.00 95.25 165 PRO A O 1
ATOM 1326 N N . ALA A 1 166 ? -1.491 -12.008 6.557 1.00 94.94 166 ALA A N 1
ATOM 1327 C CA . ALA A 1 166 ? -2.860 -11.470 6.505 1.00 94.94 166 ALA A CA 1
ATOM 1328 C C . ALA A 1 166 ? -3.459 -11.093 7.878 1.00 94.94 166 ALA A C 1
ATOM 1330 O O . ALA A 1 166 ? -4.142 -10.080 8.004 1.00 94.94 166 ALA A O 1
ATOM 1331 N N . ASN A 1 167 ? -3.157 -11.856 8.935 1.00 93.50 167 ASN A N 1
ATOM 1332 C CA . ASN A 1 167 ? -3.601 -11.560 10.303 1.00 93.50 167 ASN A CA 1
ATOM 1333 C C . ASN A 1 167 ? -2.948 -10.303 10.915 1.00 93.50 167 ASN A C 1
ATOM 1335 O O . ASN A 1 167 ? -3.553 -9.673 11.785 1.00 93.50 167 ASN A O 1
ATOM 1339 N N . ARG A 1 168 ? -1.754 -9.911 10.452 1.00 94.44 168 ARG A N 1
ATOM 1340 C CA . ARG A 1 168 ? -1.022 -8.697 10.856 1.00 94.44 168 ARG A CA 1
ATOM 1341 C C . ARG A 1 168 ? -1.292 -7.482 9.975 1.00 94.44 168 ARG A C 1
ATOM 1343 O O . ARG A 1 168 ? -0.931 -6.382 10.373 1.00 94.44 168 ARG A O 1
ATOM 1350 N N . GLN A 1 169 ? -1.956 -7.639 8.835 1.00 96.19 169 GLN A N 1
ATOM 1351 C CA . GLN A 1 169 ? -2.307 -6.507 7.979 1.00 96.19 169 GLN A CA 1
ATOM 1352 C C . GLN A 1 169 ? -3.434 -5.669 8.610 1.00 96.19 169 GLN A C 1
ATOM 1354 O O . GLN A 1 169 ? -4.465 -6.196 9.041 1.00 96.19 169 GLN A O 1
ATOM 1359 N N . ILE A 1 170 ? -3.247 -4.350 8.635 1.00 96.06 170 ILE A N 1
ATOM 1360 C CA . ILE A 1 170 ? -4.330 -3.355 8.620 1.00 96.06 170 ILE A CA 1
ATOM 1361 C C . ILE A 1 170 ? -4.274 -2.715 7.235 1.00 96.06 170 ILE A C 1
ATOM 1363 O O . ILE A 1 170 ? -3.212 -2.239 6.845 1.00 96.06 170 ILE A O 1
ATOM 1367 N N . ILE A 1 171 ? -5.382 -2.715 6.494 1.00 97.56 171 ILE A N 1
ATOM 1368 C CA . ILE A 1 171 ? -5.473 -2.105 5.160 1.00 97.56 171 ILE A CA 1
ATOM 1369 C C . ILE A 1 171 ? -6.524 -1.001 5.228 1.00 97.56 171 ILE A C 1
ATOM 1371 O O . ILE A 1 171 ? -7.696 -1.301 5.469 1.00 97.56 171 ILE A O 1
ATOM 1375 N N . LEU A 1 172 ? -6.111 0.250 5.023 1.00 97.38 172 LEU A N 1
ATOM 1376 C CA . LEU A 1 172 ? -6.994 1.416 5.053 1.00 97.38 172 LEU A CA 1
ATOM 1377 C C . LEU A 1 172 ? -7.135 2.061 3.665 1.00 97.38 172 LEU A C 1
ATOM 1379 O O . LEU A 1 172 ? -6.185 2.097 2.880 1.00 97.38 172 LEU A O 1
ATOM 1383 N N . LEU A 1 173 ? -8.317 2.619 3.399 1.00 95.88 173 LEU A N 1
ATOM 1384 C CA . LEU A 1 173 ? -8.570 3.624 2.371 1.00 95.88 173 LEU A CA 1
ATOM 1385 C C . LEU A 1 173 ? -8.926 4.932 3.086 1.00 95.88 173 LEU A C 1
ATOM 1387 O O . LEU A 1 173 ? -10.025 5.065 3.628 1.00 95.88 173 LEU A O 1
ATOM 1391 N N . GLY A 1 174 ? -7.993 5.881 3.116 1.00 93.19 174 GLY A N 1
ATOM 1392 C CA . GLY A 1 174 ? -8.096 7.000 4.050 1.00 93.19 174 GLY A CA 1
ATOM 1393 C C . GLY A 1 174 ? -8.082 6.485 5.492 1.00 93.19 174 GLY A C 1
ATOM 1394 O O . GLY A 1 174 ? -7.264 5.643 5.843 1.00 93.19 174 GLY A O 1
ATOM 1395 N N . ASP A 1 175 ? -9.028 6.931 6.310 1.00 90.62 175 ASP A N 1
ATOM 1396 C CA . ASP A 1 175 ? -9.240 6.488 7.695 1.00 90.62 175 ASP A CA 1
ATOM 1397 C C . ASP A 1 175 ? -10.058 5.185 7.842 1.00 90.62 175 ASP A C 1
ATOM 1399 O O . ASP A 1 175 ? -10.203 4.657 8.949 1.00 90.62 175 ASP A O 1
ATOM 1403 N N . LYS A 1 176 ? -10.583 4.623 6.742 1.00 93.69 176 LYS A N 1
ATOM 1404 C CA . LYS A 1 176 ? -11.527 3.492 6.780 1.00 93.69 176 LYS A CA 1
ATOM 1405 C C . LYS A 1 176 ? -10.856 2.157 6.459 1.00 93.69 176 LYS A C 1
ATOM 1407 O O . LYS A 1 176 ? -10.229 2.044 5.405 1.00 93.69 176 LYS A O 1
ATOM 1412 N N . PRO A 1 177 ? -11.041 1.110 7.286 1.00 94.12 177 PRO A N 1
ATOM 1413 C CA . PRO A 1 177 ? -10.655 -0.250 6.928 1.00 94.12 177 PRO A CA 1
ATOM 1414 C C . PRO A 1 177 ? -11.297 -0.703 5.617 1.00 94.12 177 PRO A C 1
ATOM 1416 O O . PRO A 1 177 ? -12.483 -0.467 5.384 1.00 94.12 177 PRO A O 1
ATOM 1419 N N . LEU A 1 178 ? -10.536 -1.417 4.787 1.00 94.81 178 LEU A N 1
ATOM 1420 C CA . LEU A 1 178 ? -11.034 -1.979 3.527 1.00 94.81 178 LEU A CA 1
ATOM 1421 C C . LEU A 1 178 ? -12.246 -2.910 3.742 1.00 94.81 178 LEU A C 1
ATOM 1423 O O . LEU A 1 178 ? -13.180 -2.894 2.946 1.00 94.81 178 LEU A O 1
ATOM 1427 N N . THR A 1 179 ? -12.285 -3.634 4.864 1.00 92.62 179 THR A N 1
ATOM 1428 C CA . THR A 1 179 ? -13.414 -4.478 5.310 1.00 92.62 179 THR A CA 1
ATOM 1429 C C . THR A 1 179 ? -14.726 -3.725 5.545 1.00 92.62 179 THR A C 1
ATOM 1431 O O . THR A 1 179 ? -15.764 -4.357 5.696 1.00 92.62 179 THR A O 1
ATOM 1434 N N . ASN A 1 180 ? -14.701 -2.391 5.590 1.00 91.62 180 ASN A N 1
ATOM 1435 C CA . ASN A 1 180 ? -15.894 -1.555 5.744 1.00 91.62 180 ASN A CA 1
ATOM 1436 C C . ASN A 1 180 ? -16.431 -1.069 4.384 1.00 91.62 180 ASN A C 1
ATOM 1438 O O . ASN A 1 180 ? -17.396 -0.307 4.342 1.00 91.62 180 ASN A O 1
ATOM 1442 N N . LEU A 1 181 ? -15.764 -1.440 3.284 1.00 92.44 181 LEU A N 1
ATOM 1443 C CA . LEU A 1 181 ? -16.003 -0.938 1.927 1.00 92.44 181 LEU A CA 1
ATOM 1444 C C . LEU A 1 181 ? -16.271 -2.056 0.904 1.00 92.44 181 LEU A C 1
ATOM 1446 O O . LEU A 1 181 ? -16.788 -1.761 -0.172 1.00 92.44 181 LEU A O 1
ATOM 1450 N N . VAL A 1 182 ? -15.906 -3.302 1.224 1.00 93.75 182 VAL A N 1
ATOM 1451 C CA . VAL A 1 182 ? -16.130 -4.520 0.424 1.00 93.75 182 VAL A CA 1
ATOM 1452 C C . VAL A 1 182 ? -16.393 -5.706 1.352 1.00 93.75 182 VAL A C 1
ATOM 1454 O O . VAL A 1 182 ? -15.816 -5.765 2.441 1.00 93.75 182 VAL A O 1
ATOM 1457 N N . ASP A 1 183 ? -17.217 -6.665 0.926 1.00 91.38 183 ASP A N 1
ATOM 1458 C CA . ASP A 1 183 ? -17.336 -7.946 1.628 1.00 91.38 183 ASP A CA 1
ATOM 1459 C C . ASP A 1 183 ? -16.069 -8.807 1.436 1.00 91.38 183 ASP A C 1
ATOM 1461 O O . ASP A 1 183 ? -15.298 -8.642 0.488 1.00 91.38 183 ASP A O 1
ATOM 1465 N N . ILE A 1 184 ? -15.849 -9.778 2.325 1.00 89.69 184 ILE A N 1
ATOM 1466 C CA . ILE A 1 184 ? -14.737 -10.739 2.220 1.00 89.69 184 ILE A CA 1
ATOM 1467 C C . ILE A 1 184 ? -14.855 -11.592 0.937 1.00 89.69 184 ILE A C 1
ATOM 1469 O O . ILE A 1 184 ? -13.841 -11.997 0.359 1.00 89.69 184 ILE A O 1
ATOM 1473 N N . ASN A 1 185 ? -16.087 -11.846 0.491 1.00 92.50 185 ASN A N 1
ATOM 1474 C CA . ASN A 1 185 ? -16.440 -12.676 -0.659 1.00 92.50 185 ASN A CA 1
ATOM 1475 C C . ASN A 1 185 ? -16.711 -11.861 -1.937 1.00 92.50 185 ASN A C 1
ATOM 1477 O O . ASN A 1 185 ? -16.896 -12.465 -2.996 1.00 92.50 185 ASN A O 1
ATOM 1481 N N . ASP A 1 186 ? -16.735 -10.523 -1.861 1.00 93.56 186 ASP A N 1
ATOM 1482 C CA . ASP A 1 186 ? -16.865 -9.665 -3.042 1.00 93.56 186 ASP A CA 1
ATOM 1483 C C . ASP A 1 186 ? -15.718 -9.929 -4.023 1.00 93.56 186 ASP A C 1
ATOM 1485 O O . ASP A 1 186 ? -14.564 -10.136 -3.633 1.00 93.56 186 ASP A O 1
ATOM 1489 N N . GLN A 1 187 ? -16.035 -9.897 -5.314 1.00 96.06 187 GLN A N 1
ATOM 1490 C CA . GLN A 1 187 ? -15.054 -10.104 -6.372 1.00 96.06 187 GLN A CA 1
ATOM 1491 C C . GLN A 1 187 ? -14.478 -8.766 -6.836 1.00 96.06 187 GLN A C 1
ATOM 1493 O O . GLN A 1 187 ? -15.169 -7.752 -6.810 1.00 96.06 187 GLN A O 1
ATOM 1498 N N . ILE A 1 188 ? -13.242 -8.737 -7.341 1.00 95.38 188 ILE A N 1
ATOM 1499 C CA . ILE A 1 188 ? -12.612 -7.480 -7.792 1.00 95.38 188 ILE A CA 1
ATOM 1500 C C . ILE A 1 188 ? -13.468 -6.724 -8.829 1.00 95.38 188 ILE A C 1
ATOM 1502 O O . ILE A 1 188 ? -13.462 -5.496 -8.849 1.00 95.38 188 ILE A O 1
ATOM 1506 N N . GLN A 1 189 ? -14.270 -7.426 -9.637 1.00 93.62 189 GLN A N 1
ATOM 1507 C CA . GLN A 1 189 ? -15.225 -6.797 -10.560 1.00 93.62 189 GLN A CA 1
ATOM 1508 C C . GLN A 1 189 ? -16.423 -6.079 -9.900 1.00 93.62 189 GLN A C 1
ATOM 1510 O O . GLN A 1 189 ? -16.985 -5.180 -10.526 1.00 93.62 189 GLN A O 1
ATOM 1515 N N . SER A 1 190 ? -16.823 -6.439 -8.670 1.00 94.69 190 SER A N 1
ATOM 1516 C CA . SER A 1 190 ? -17.868 -5.740 -7.895 1.00 94.69 190 SER A CA 1
ATOM 1517 C C . SER A 1 190 ? -17.318 -4.639 -6.979 1.00 94.69 190 SER A C 1
ATOM 1519 O O . SER A 1 190 ? -18.095 -3.824 -6.482 1.00 94.69 190 SER A O 1
ATOM 1521 N N . PHE A 1 191 ? -15.995 -4.557 -6.785 1.00 95.00 191 PHE A N 1
ATOM 1522 C CA . PHE A 1 191 ? -15.376 -3.578 -5.884 1.00 95.00 191 PHE A CA 1
ATOM 1523 C C . PHE A 1 191 ? -15.704 -2.119 -6.276 1.00 95.00 191 PHE A C 1
ATOM 1525 O O . PHE A 1 191 ? -15.652 -1.754 -7.459 1.00 95.00 191 PHE A O 1
ATOM 1532 N N . PRO A 1 192 ? -15.961 -1.223 -5.299 1.00 95.00 192 PRO 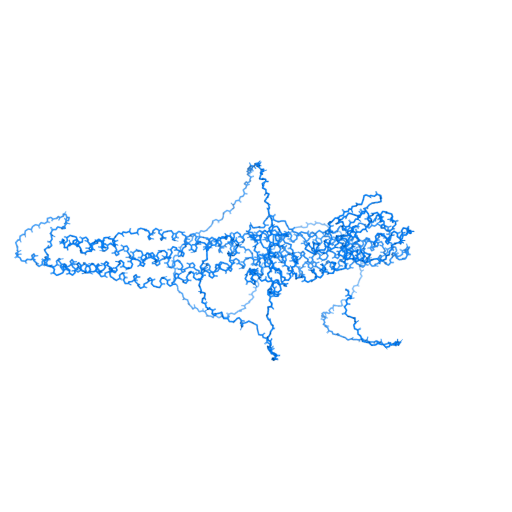A N 1
ATOM 1533 C CA . PRO A 1 192 ? -16.207 0.187 -5.570 1.00 95.00 192 PRO A CA 1
ATOM 1534 C C . PRO A 1 192 ? -15.064 0.845 -6.350 1.00 95.00 192 PRO A C 1
ATOM 1536 O O . PRO A 1 192 ? -13.892 0.756 -5.982 1.00 95.00 192 PRO A O 1
ATOM 1539 N N . LYS A 1 193 ? -15.408 1.617 -7.389 1.00 93.56 193 LYS A N 1
ATOM 1540 C CA . LYS A 1 193 ? -14.438 2.308 -8.265 1.00 93.56 193 LYS A CA 1
ATOM 1541 C C . LYS A 1 193 ? -13.488 3.271 -7.537 1.00 93.56 193 LYS A C 1
ATOM 1543 O O . LYS A 1 193 ? -12.499 3.673 -8.138 1.00 93.56 193 LYS A O 1
ATOM 1548 N N . VAL A 1 194 ? -13.779 3.654 -6.291 1.00 94.38 194 VAL A N 1
ATOM 1549 C CA . VAL A 1 194 ? -12.866 4.427 -5.432 1.00 94.38 194 VAL A CA 1
ATOM 1550 C C . VAL A 1 194 ? -11.735 3.551 -4.874 1.00 94.38 194 VAL A C 1
ATOM 1552 O O . VAL A 1 194 ? -10.575 3.931 -4.987 1.00 94.38 194 VAL A O 1
ATOM 1555 N N . VAL A 1 195 ? -12.038 2.333 -4.404 1.00 93.94 195 VAL A N 1
ATOM 1556 C CA . VAL A 1 195 ? -11.043 1.348 -3.935 1.00 93.94 195 VAL A CA 1
ATOM 1557 C C . VAL A 1 195 ? -10.075 0.987 -5.064 1.00 93.94 195 VAL A C 1
ATOM 1559 O O . VAL A 1 195 ? -8.873 0.926 -4.852 1.00 93.94 195 VAL A O 1
ATOM 1562 N N . LEU A 1 196 ? -10.588 0.803 -6.284 1.00 93.75 196 LEU A N 1
ATOM 1563 C CA . LEU A 1 196 ? -9.784 0.412 -7.450 1.00 93.75 196 LEU A CA 1
ATOM 1564 C C . LEU A 1 196 ? -8.950 1.553 -8.069 1.00 93.75 196 LEU A C 1
ATOM 1566 O O . LEU A 1 196 ? -8.128 1.293 -8.946 1.00 93.75 196 LEU A O 1
ATOM 1570 N N . LYS A 1 197 ? -9.174 2.813 -7.672 1.00 93.00 197 LYS A N 1
ATOM 1571 C CA . LYS A 1 197 ? -8.491 3.993 -8.245 1.00 93.00 197 LYS A CA 1
ATOM 1572 C C . LYS A 1 197 ? -7.553 4.710 -7.280 1.00 93.00 197 LYS A C 1
ATOM 1574 O O . LYS A 1 197 ? -6.659 5.413 -7.745 1.00 93.00 197 LYS A O 1
ATOM 1579 N N . THR A 1 198 ? -7.766 4.564 -5.980 1.00 93.31 198 THR A N 1
ATOM 1580 C CA . THR A 1 198 ? -6.997 5.242 -4.936 1.00 93.31 198 THR A CA 1
ATOM 1581 C C . THR A 1 198 ? -5.996 4.277 -4.302 1.00 93.31 198 THR A C 1
ATOM 1583 O O . THR A 1 198 ? -6.238 3.075 -4.221 1.00 93.31 198 THR A O 1
ATOM 1586 N N . THR A 1 199 ? -4.858 4.799 -3.850 1.00 96.00 199 THR A N 1
ATOM 1587 C CA . THR A 1 199 ? -3.850 4.019 -3.126 1.00 96.00 199 THR A CA 1
ATOM 1588 C C . THR A 1 199 ? -4.374 3.611 -1.750 1.00 96.00 199 THR A C 1
ATOM 1590 O O . THR A 1 199 ? -4.698 4.460 -0.922 1.00 96.00 199 THR A O 1
ATOM 1593 N N . LEU A 1 200 ? -4.440 2.304 -1.497 1.00 97.62 200 LEU A N 1
ATOM 1594 C CA . LEU A 1 200 ? -4.640 1.749 -0.159 1.00 97.62 200 LEU A CA 1
ATOM 1595 C C . LEU A 1 200 ? -3.336 1.844 0.634 1.00 97.62 200 LEU A C 1
ATOM 1597 O O . LEU A 1 200 ? -2.260 1.694 0.058 1.00 97.62 200 LEU A O 1
ATOM 1601 N N . ILE A 1 201 ? -3.408 2.007 1.952 1.00 98.12 201 ILE A N 1
ATOM 1602 C CA . ILE A 1 201 ? -2.225 1.962 2.822 1.00 98.12 201 ILE A CA 1
ATOM 1603 C C . ILE A 1 201 ? -2.281 0.692 3.668 1.00 98.12 201 ILE A C 1
ATOM 1605 O O . ILE A 1 201 ? -3.294 0.423 4.317 1.00 98.12 201 ILE A O 1
ATOM 1609 N N . VAL A 1 202 ? -1.198 -0.094 3.655 1.00 97.88 202 VAL A N 1
ATOM 1610 C CA . VAL A 1 202 ? -1.038 -1.265 4.526 1.00 97.88 202 VAL A CA 1
ATOM 1611 C C . VAL A 1 202 ? -0.034 -0.996 5.643 1.00 97.88 202 VAL A C 1
ATOM 1613 O O . VAL A 1 202 ? 1.070 -0.502 5.404 1.00 97.88 202 VAL A O 1
ATOM 1616 N N . TYR A 1 203 ? -0.434 -1.380 6.854 1.00 97.00 203 TYR A N 1
ATOM 1617 C CA . TYR A 1 203 ? 0.347 -1.318 8.084 1.00 97.00 203 TYR A CA 1
ATOM 1618 C C . TYR A 1 203 ? 0.497 -2.724 8.676 1.00 97.00 203 TYR A C 1
ATOM 1620 O O . TYR A 1 203 ? -0.391 -3.571 8.539 1.00 97.00 203 TYR A O 1
ATOM 1628 N N . ASP A 1 204 ? 1.600 -2.946 9.386 1.00 95.62 204 ASP A N 1
ATOM 1629 C CA . ASP A 1 204 ? 1.867 -4.153 10.171 1.00 95.62 204 ASP A CA 1
ATOM 1630 C C . ASP A 1 204 ? 1.469 -3.924 11.638 1.00 95.62 204 ASP A C 1
ATOM 1632 O O . ASP A 1 204 ? 2.004 -3.019 12.278 1.00 95.62 204 ASP A O 1
ATOM 1636 N N . LYS A 1 205 ? 0.551 -4.732 12.186 1.00 92.19 205 LYS A N 1
ATOM 1637 C CA . LYS A 1 205 ? 0.059 -4.618 13.577 1.00 92.19 205 LYS A CA 1
ATOM 1638 C C . LYS A 1 205 ? 1.168 -4.670 14.629 1.00 92.19 205 LYS A C 1
ATOM 1640 O O . LYS A 1 205 ? 1.023 -4.035 15.673 1.00 92.19 205 LYS A O 1
ATOM 1645 N N . ASP A 1 206 ? 2.266 -5.373 14.353 1.00 89.56 206 ASP A N 1
ATOM 1646 C CA . ASP A 1 206 ? 3.377 -5.533 15.301 1.00 89.56 206 ASP A CA 1
ATOM 1647 C C . ASP A 1 206 ? 4.299 -4.291 15.353 1.00 89.56 206 ASP A C 1
ATOM 1649 O O . ASP A 1 206 ? 5.152 -4.178 16.237 1.00 89.56 206 ASP A O 1
ATOM 1653 N N . GLY A 1 207 ? 4.103 -3.319 14.451 1.00 86.62 207 GLY A N 1
ATOM 1654 C CA . GLY A 1 207 ? 4.949 -2.135 14.292 1.00 86.62 207 GLY A CA 1
ATOM 1655 C C . GLY A 1 207 ? 5.887 -2.234 13.088 1.00 86.62 207 GLY A C 1
ATOM 1656 O O . GLY A 1 207 ? 6.029 -3.282 12.462 1.00 86.62 207 GLY A O 1
ATOM 1657 N N . CYS A 1 208 ? 6.534 -1.117 12.744 1.00 84.25 208 CYS A N 1
ATOM 1658 C CA . CYS A 1 208 ? 7.353 -1.014 11.532 1.00 84.25 208 CYS A CA 1
ATOM 1659 C C . CYS A 1 208 ? 8.782 -0.480 11.728 1.00 84.25 208 CYS A C 1
ATOM 1661 O O . CYS A 1 208 ? 9.525 -0.376 10.757 1.00 84.25 208 CYS A O 1
ATOM 1663 N N . GLU A 1 209 ? 9.213 -0.227 12.968 1.00 77.44 209 GLU A N 1
ATOM 1664 C CA . GLU A 1 209 ? 10.562 0.275 13.313 1.00 77.44 209 GLU A CA 1
ATOM 1665 C C . GLU A 1 209 ? 11.734 -0.582 12.781 1.00 77.44 209 GLU A C 1
ATOM 1667 O O . GLU A 1 209 ? 12.856 -0.088 12.687 1.00 77.44 209 GLU A O 1
ATOM 1672 N N . GLN A 1 210 ? 11.480 -1.847 12.433 1.00 81.44 210 GLN A N 1
ATOM 1673 C CA . GLN A 1 210 ? 12.460 -2.812 11.916 1.00 81.44 210 GLN A CA 1
ATOM 1674 C C . GLN A 1 210 ? 12.652 -2.793 10.387 1.00 81.44 210 GLN A C 1
ATOM 1676 O O . GLN A 1 210 ? 13.646 -3.329 9.895 1.00 81.44 210 GLN A O 1
ATOM 1681 N N . TYR A 1 211 ? 11.717 -2.217 9.625 1.00 87.81 211 TYR A N 1
ATOM 1682 C CA . TYR A 1 211 ? 11.772 -2.240 8.161 1.00 87.81 211 TYR A CA 1
ATOM 1683 C C . TYR A 1 211 ? 12.685 -1.132 7.623 1.00 87.81 211 TYR A C 1
ATOM 1685 O O . TYR A 1 211 ? 12.710 -0.010 8.127 1.00 87.81 211 TYR A O 1
ATOM 1693 N N . GLN A 1 212 ? 13.436 -1.442 6.565 1.00 92.81 212 GLN A N 1
ATOM 1694 C CA . GLN A 1 212 ? 14.282 -0.465 5.879 1.00 92.81 212 GLN A CA 1
ATOM 1695 C C . GLN A 1 212 ? 13.486 0.276 4.799 1.00 92.81 212 GLN A C 1
ATOM 1697 O O . GLN A 1 212 ? 12.664 -0.322 4.103 1.00 92.81 212 GLN A O 1
ATOM 1702 N N . CYS A 1 213 ? 13.769 1.570 4.626 1.00 94.38 213 CYS A N 1
ATOM 1703 C CA . CYS A 1 213 ? 13.190 2.367 3.549 1.00 94.38 213 CYS A CA 1
ATOM 1704 C C . CYS A 1 213 ? 13.579 1.790 2.178 1.00 94.38 213 CYS A C 1
ATOM 1706 O O . CYS A 1 213 ? 14.765 1.662 1.856 1.00 94.38 213 CYS A O 1
ATOM 1708 N N . TYR A 1 214 ? 12.588 1.498 1.340 1.00 92.06 214 TYR A N 1
ATOM 1709 C CA . TYR A 1 214 ? 12.803 1.124 -0.047 1.00 92.06 214 TYR A CA 1
ATOM 1710 C C . TYR A 1 214 ? 13.335 2.330 -0.827 1.00 92.06 214 TYR A C 1
ATOM 1712 O O . TYR A 1 214 ? 12.700 3.382 -0.900 1.00 92.06 214 TYR A O 1
ATOM 1720 N N . THR A 1 215 ? 14.517 2.179 -1.422 1.00 89.75 215 THR A N 1
ATOM 1721 C CA . THR A 1 215 ? 15.176 3.233 -2.201 1.00 89.75 215 THR A CA 1
ATOM 1722 C C . THR A 1 215 ? 15.439 2.725 -3.625 1.00 89.75 215 THR A C 1
ATOM 1724 O O . THR A 1 215 ? 16.196 1.763 -3.803 1.00 89.75 215 THR A O 1
ATOM 1727 N N . PRO A 1 216 ? 14.817 3.312 -4.672 1.00 84.56 216 PRO A N 1
ATOM 1728 C CA . PRO A 1 216 ? 14.977 2.799 -6.029 1.00 84.56 216 PRO A CA 1
ATOM 1729 C C . PRO A 1 216 ? 16.410 3.015 -6.532 1.00 84.56 216 PRO A C 1
ATOM 1731 O O . PRO A 1 216 ? 16.898 4.147 -6.632 1.00 84.56 216 PRO A O 1
ATOM 1734 N N . LYS A 1 217 ? 17.094 1.910 -6.849 1.00 83.00 217 LYS A N 1
ATOM 1735 C CA . LYS A 1 217 ? 18.478 1.905 -7.343 1.00 83.00 217 LYS A CA 1
ATOM 1736 C C . LYS A 1 217 ? 18.534 2.450 -8.770 1.00 83.00 217 LYS A C 1
ATOM 1738 O O . LYS A 1 217 ? 17.812 1.976 -9.643 1.00 83.00 217 LYS A O 1
ATOM 1743 N N . ILE A 1 218 ? 19.432 3.402 -9.016 1.00 84.19 218 ILE A N 1
ATOM 1744 C CA . ILE A 1 218 ? 19.651 3.986 -10.347 1.00 84.19 218 ILE A CA 1
ATOM 1745 C C . ILE A 1 218 ? 20.823 3.299 -11.068 1.00 84.19 218 ILE A C 1
ATOM 1747 O O . ILE A 1 218 ? 21.782 2.887 -10.409 1.00 84.19 218 ILE A O 1
ATOM 1751 N N . PRO A 1 219 ? 20.774 3.153 -12.406 1.00 82.00 219 PRO A N 1
ATOM 1752 C CA . PRO A 1 219 ? 21.899 2.634 -13.177 1.00 82.00 219 PRO A CA 1
ATOM 1753 C C . PRO A 1 219 ? 23.101 3.595 -13.114 1.00 82.00 219 PRO A C 1
ATOM 1755 O O . PRO A 1 219 ? 22.906 4.813 -13.088 1.00 82.00 219 PRO A O 1
ATOM 1758 N N . PRO A 1 220 ? 24.347 3.084 -13.134 1.00 81.56 220 PRO A N 1
ATOM 1759 C CA . PRO A 1 220 ? 25.527 3.935 -13.172 1.00 81.56 220 PRO A CA 1
ATOM 1760 C C . PRO A 1 220 ? 25.590 4.715 -14.489 1.00 81.56 220 PRO A C 1
ATOM 1762 O O . PRO A 1 220 ? 25.294 4.189 -15.568 1.00 81.56 220 PRO A O 1
ATOM 1765 N N . PHE A 1 221 ? 26.016 5.971 -14.400 1.00 83.12 221 PHE A N 1
ATOM 1766 C CA . PHE A 1 221 ? 26.411 6.764 -15.558 1.00 83.12 221 PHE A CA 1
ATOM 1767 C C . PHE A 1 221 ? 27.830 6.363 -15.982 1.00 83.12 221 PHE A C 1
ATOM 1769 O O . PHE A 1 221 ? 28.690 6.129 -15.132 1.00 83.12 221 PHE A O 1
ATOM 1776 N N . LEU A 1 222 ? 28.068 6.233 -17.289 1.00 77.62 222 LEU A N 1
ATOM 1777 C CA . LEU A 1 222 ? 29.363 5.803 -17.820 1.00 77.62 222 LEU A CA 1
ATOM 1778 C C . LEU A 1 222 ? 30.252 7.013 -18.150 1.00 77.62 222 LEU A C 1
ATOM 1780 O O . LEU A 1 222 ? 29.734 8.002 -18.671 1.00 77.62 222 LEU A O 1
ATOM 1784 N N . PRO A 1 223 ? 31.577 6.934 -17.915 1.00 76.06 223 PRO A N 1
ATOM 1785 C CA . PRO A 1 223 ? 32.511 7.963 -18.357 1.00 76.06 223 PRO A CA 1
ATOM 1786 C C . PRO A 1 223 ? 32.599 7.990 -19.887 1.00 76.06 223 PRO A C 1
ATOM 1788 O O . PRO A 1 223 ? 32.557 6.941 -20.546 1.00 76.06 223 PRO A O 1
ATOM 1791 N N . LEU A 1 224 ? 32.751 9.185 -20.457 1.00 74.25 224 LEU A N 1
ATOM 1792 C CA . LEU A 1 224 ? 32.901 9.359 -21.899 1.00 74.25 224 LEU A CA 1
ATOM 1793 C C . LEU A 1 224 ? 34.304 8.927 -22.358 1.00 74.25 224 LEU A C 1
ATOM 1795 O O . LEU A 1 224 ? 35.261 8.862 -21.585 1.00 74.25 224 LEU A O 1
ATOM 1799 N N . LYS A 1 225 ? 34.425 8.577 -23.642 1.00 70.81 225 LYS A N 1
ATOM 1800 C CA . LYS A 1 225 ? 35.680 8.133 -24.269 1.00 70.81 225 LYS A CA 1
ATOM 1801 C C . LYS A 1 225 ? 35.852 8.860 -25.590 1.00 70.81 225 LYS A C 1
ATOM 1803 O O . LYS A 1 225 ? 34.908 8.913 -26.369 1.00 70.81 225 LYS A O 1
ATOM 1808 N N . THR A 1 226 ? 37.062 9.343 -25.861 1.00 67.81 226 THR A N 1
ATOM 1809 C CA . THR A 1 226 ? 37.457 10.251 -26.956 1.00 67.81 226 THR A CA 1
ATOM 1810 C C . THR A 1 226 ? 37.271 9.686 -28.378 1.00 67.81 226 THR A C 1
ATOM 1812 O O . THR A 1 226 ? 38.222 9.519 -29.134 1.00 67.81 226 THR A O 1
ATOM 1815 N N . SER A 1 227 ? 36.032 9.374 -28.768 1.00 80.56 227 SER A N 1
ATOM 1816 C CA . SER A 1 227 ? 35.690 8.771 -30.061 1.00 80.56 227 SER A CA 1
ATOM 1817 C C . SER A 1 227 ? 34.189 8.896 -30.350 1.00 80.56 227 SER A C 1
ATOM 1819 O O . SER A 1 227 ? 33.361 8.392 -29.590 1.00 80.56 227 SER A O 1
ATOM 1821 N N . LEU A 1 228 ? 33.840 9.497 -31.493 1.00 82.69 228 LEU A N 1
ATOM 1822 C CA . LEU A 1 228 ? 32.470 9.920 -31.840 1.00 82.69 228 LEU A CA 1
ATOM 1823 C C . LEU A 1 228 ? 31.401 8.822 -31.677 1.00 82.69 228 LEU A C 1
ATOM 1825 O O . LEU A 1 228 ? 30.286 9.098 -31.239 1.00 82.69 228 LEU A O 1
ATOM 1829 N N . SER A 1 229 ? 31.732 7.567 -32.010 1.00 79.25 229 SER A N 1
ATOM 1830 C CA . SER A 1 229 ? 30.788 6.444 -31.913 1.00 79.25 229 SER A CA 1
ATOM 1831 C C . SER A 1 229 ? 30.613 5.881 -30.496 1.00 79.25 229 SER A C 1
ATOM 1833 O O . SER A 1 229 ? 29.619 5.197 -30.266 1.00 79.25 229 SER A O 1
ATOM 1835 N N . ASN A 1 230 ? 31.543 6.135 -29.569 1.00 85.00 230 ASN A N 1
ATOM 1836 C CA . ASN A 1 230 ? 31.350 5.826 -28.148 1.00 85.00 230 ASN A CA 1
ATOM 1837 C C . ASN A 1 230 ? 30.680 7.002 -27.432 1.00 85.00 230 ASN A C 1
ATOM 1839 O O . ASN A 1 230 ? 29.797 6.773 -26.614 1.00 85.00 230 ASN A O 1
ATOM 1843 N N . ASP A 1 231 ? 31.048 8.242 -27.777 1.00 89.19 231 ASP A N 1
ATOM 1844 C CA . ASP A 1 231 ? 30.414 9.455 -27.251 1.00 89.19 231 ASP A CA 1
ATOM 1845 C C . ASP A 1 231 ? 28.891 9.438 -27.482 1.00 89.19 231 ASP A C 1
ATOM 1847 O O . ASP A 1 231 ? 28.133 9.609 -26.532 1.00 89.19 231 ASP A O 1
ATOM 1851 N N . GLU A 1 232 ? 28.420 9.165 -28.709 1.00 89.94 232 GLU A N 1
ATOM 1852 C CA . GLU A 1 232 ? 26.978 9.060 -29.013 1.00 89.94 232 GLU A CA 1
ATOM 1853 C C . GLU A 1 232 ? 26.288 7.943 -28.221 1.00 89.94 232 GLU A C 1
ATOM 1855 O O . GLU A 1 232 ? 25.239 8.179 -27.622 1.00 89.94 232 GLU A O 1
ATOM 1860 N N . ALA A 1 233 ? 26.888 6.752 -28.158 1.00 87.75 233 ALA A N 1
ATOM 1861 C CA . ALA A 1 233 ? 26.320 5.619 -27.431 1.00 87.75 233 ALA A CA 1
ATOM 1862 C C . ALA A 1 233 ? 26.209 5.896 -25.919 1.00 87.75 233 ALA A C 1
ATOM 1864 O O . ALA A 1 233 ? 25.167 5.627 -25.317 1.00 87.75 233 ALA A O 1
ATOM 1865 N N . VAL A 1 234 ? 27.248 6.483 -25.314 1.00 89.06 234 VAL A N 1
ATOM 1866 C CA . VAL A 1 234 ? 27.260 6.866 -23.895 1.00 89.06 234 VAL A CA 1
ATOM 1867 C C . VAL A 1 234 ? 26.291 8.017 -23.633 1.00 89.06 234 VAL A C 1
ATOM 1869 O O . VAL A 1 234 ? 25.488 7.913 -22.713 1.00 89.06 234 VAL A O 1
ATOM 1872 N N . ALA A 1 235 ? 26.267 9.074 -24.451 1.00 92.12 235 ALA A N 1
ATOM 1873 C CA . ALA A 1 235 ? 25.319 10.180 -24.281 1.00 92.12 235 ALA A CA 1
ATOM 1874 C C . ALA A 1 235 ? 23.856 9.722 -24.408 1.00 92.12 235 ALA A C 1
ATOM 1876 O O . ALA A 1 235 ? 22.993 10.163 -23.646 1.00 92.12 235 ALA A O 1
ATOM 1877 N N . LYS A 1 236 ? 23.574 8.778 -25.313 1.00 91.25 236 LYS A N 1
ATOM 1878 C CA . LYS A 1 236 ? 22.265 8.131 -25.443 1.00 91.25 236 LYS A CA 1
ATOM 1879 C C . LYS A 1 236 ? 21.897 7.303 -24.213 1.00 91.25 236 LYS A C 1
ATOM 1881 O O . LYS A 1 236 ? 20.766 7.411 -23.737 1.00 91.25 236 LYS A O 1
ATOM 1886 N N . GLN A 1 237 ? 22.838 6.536 -23.661 1.00 88.81 237 GLN A N 1
ATOM 1887 C CA . GLN A 1 237 ? 22.631 5.814 -22.405 1.00 88.81 237 GLN A CA 1
ATOM 1888 C C . GLN A 1 237 ? 22.413 6.778 -21.228 1.00 88.81 237 GLN A C 1
ATOM 1890 O O . GLN A 1 237 ? 21.479 6.586 -20.456 1.00 88.81 237 GLN A O 1
ATOM 1895 N N . CYS A 1 238 ? 23.194 7.853 -21.119 1.00 92.12 238 CYS A N 1
ATOM 1896 C CA . CYS A 1 238 ? 23.041 8.870 -20.080 1.00 92.12 238 CYS A CA 1
ATOM 1897 C C . CYS A 1 238 ? 21.697 9.613 -20.178 1.00 92.12 238 CYS A C 1
ATOM 1899 O O . CYS A 1 238 ? 21.083 9.883 -19.148 1.00 92.12 238 CYS A O 1
ATOM 1901 N N . ALA A 1 239 ? 21.181 9.871 -21.385 1.00 92.81 239 ALA A N 1
ATOM 1902 C CA . ALA A 1 239 ? 19.834 10.415 -21.581 1.00 92.81 239 ALA A CA 1
ATOM 1903 C C . ALA A 1 239 ? 18.729 9.436 -21.134 1.00 92.81 239 ALA A C 1
ATOM 1905 O O . ALA A 1 239 ? 17.767 9.852 -20.486 1.00 92.81 239 ALA A O 1
ATOM 1906 N N . GLY A 1 240 ? 18.886 8.138 -21.421 1.00 89.88 240 GLY A N 1
ATOM 1907 C CA . GLY A 1 240 ? 17.997 7.083 -20.919 1.00 89.88 240 GLY A CA 1
ATOM 1908 C C . GLY A 1 240 ? 18.035 6.962 -19.392 1.00 89.88 240 GLY A C 1
ATOM 1909 O O . GLY A 1 240 ? 16.989 6.981 -18.745 1.00 89.88 240 GLY A O 1
ATOM 1910 N N . ASN A 1 241 ? 19.234 6.943 -18.802 1.00 89.81 241 ASN A N 1
ATOM 1911 C CA . ASN A 1 241 ? 19.433 6.959 -17.353 1.00 89.81 241 ASN A CA 1
ATOM 1912 C C . ASN A 1 241 ? 18.786 8.200 -16.713 1.00 89.81 241 ASN A C 1
ATOM 1914 O O . ASN A 1 241 ? 18.085 8.064 -15.720 1.00 89.81 241 ASN A O 1
ATOM 1918 N N . ALA A 1 242 ? 18.949 9.398 -17.284 1.00 93.06 242 ALA A N 1
ATOM 1919 C CA . ALA A 1 242 ? 18.322 10.616 -16.764 1.00 93.06 242 ALA A CA 1
ATOM 1920 C C . ALA A 1 242 ? 16.780 10.559 -16.814 1.00 93.06 242 ALA A C 1
ATOM 1922 O O . ALA A 1 242 ? 16.117 11.036 -15.896 1.00 93.06 242 ALA A O 1
ATOM 1923 N N . PHE A 1 243 ? 16.189 9.919 -17.832 1.00 91.44 243 PHE A N 1
ATOM 1924 C CA . PHE A 1 243 ? 14.747 9.639 -17.864 1.00 91.44 243 PHE A CA 1
ATOM 1925 C C . PHE A 1 243 ? 14.326 8.586 -16.824 1.00 91.44 243 PHE A C 1
ATOM 1927 O O . PHE A 1 243 ? 13.288 8.740 -16.184 1.00 91.44 243 PHE A O 1
ATOM 1934 N N . PHE A 1 244 ? 15.141 7.550 -16.587 1.00 89.31 244 PHE A N 1
ATOM 1935 C CA . PHE A 1 244 ? 14.937 6.609 -15.478 1.00 89.31 244 PHE A CA 1
ATOM 1936 C C . PHE A 1 244 ? 14.974 7.316 -14.113 1.00 89.31 244 PHE A C 1
ATOM 1938 O O . PHE A 1 244 ? 14.117 7.052 -13.270 1.00 89.31 244 PHE A O 1
ATOM 1945 N N . VAL A 1 245 ? 15.908 8.248 -13.903 1.00 92.69 245 VAL A N 1
ATOM 1946 C CA . VAL A 1 245 ? 15.991 9.047 -12.672 1.00 92.69 245 VAL A CA 1
ATOM 1947 C C . VAL A 1 245 ? 14.772 9.969 -12.525 1.00 92.69 245 VAL A C 1
ATOM 1949 O O . VAL A 1 245 ? 14.176 9.976 -11.455 1.00 92.69 245 VAL A O 1
ATOM 1952 N N . GLU A 1 246 ? 14.323 10.673 -13.576 1.00 93.62 246 GLU A N 1
ATOM 1953 C CA . GLU A 1 246 ? 13.096 11.499 -13.512 1.00 93.62 246 GLU A CA 1
ATOM 1954 C C . GLU A 1 246 ? 11.843 10.659 -13.193 1.00 93.62 246 GLU A C 1
ATOM 1956 O O . GLU A 1 246 ? 10.990 11.085 -12.415 1.00 93.62 246 GLU A O 1
ATOM 1961 N N . PHE A 1 247 ? 11.734 9.448 -13.751 1.00 91.31 247 PHE A N 1
ATOM 1962 C CA . PHE A 1 247 ? 10.628 8.533 -13.455 1.00 91.31 247 PHE A CA 1
ATOM 1963 C C . PHE A 1 247 ? 10.632 8.070 -11.991 1.00 91.31 247 PHE A C 1
ATOM 1965 O O . PHE A 1 247 ? 9.599 8.132 -11.326 1.00 91.31 247 PHE A O 1
ATOM 1972 N N . ASN A 1 248 ? 11.786 7.644 -11.467 1.00 91.50 248 ASN A N 1
ATOM 1973 C CA . ASN A 1 248 ? 11.892 7.199 -10.074 1.00 91.50 248 ASN A CA 1
ATOM 1974 C C . ASN A 1 248 ? 11.782 8.366 -9.085 1.00 91.50 248 ASN A C 1
ATOM 1976 O O . ASN A 1 248 ? 11.244 8.181 -7.999 1.00 91.50 248 ASN A O 1
ATOM 1980 N N . LEU A 1 249 ? 12.210 9.577 -9.460 1.00 94.81 249 LEU A N 1
ATOM 1981 C CA . LEU A 1 249 ? 12.033 10.780 -8.647 1.00 94.81 249 LEU A CA 1
ATOM 1982 C C . LEU A 1 249 ? 10.550 11.051 -8.355 1.00 94.81 249 LEU A C 1
ATOM 1984 O O . LEU A 1 249 ? 10.212 11.351 -7.216 1.00 94.81 249 LEU A O 1
ATOM 1988 N N . LYS A 1 250 ? 9.659 10.870 -9.340 1.00 93.62 250 LYS A N 1
ATOM 1989 C CA . LYS A 1 250 ? 8.203 10.999 -9.132 1.00 93.62 250 LYS A CA 1
ATOM 1990 C C . LYS A 1 250 ? 7.708 10.028 -8.058 1.00 93.62 250 LYS A C 1
ATOM 1992 O O . LYS A 1 250 ? 7.019 10.454 -7.143 1.00 93.62 250 LYS A O 1
ATOM 1997 N N . GLN A 1 251 ? 8.152 8.770 -8.103 1.00 92.06 251 GLN A N 1
ATOM 1998 C CA . GLN A 1 251 ? 7.820 7.770 -7.078 1.00 92.06 251 GLN A CA 1
ATOM 1999 C C . GLN A 1 251 ? 8.423 8.120 -5.703 1.00 92.06 251 GLN A C 1
ATOM 2001 O O . GLN A 1 251 ? 7.776 7.939 -4.683 1.00 92.06 251 GLN A O 1
ATOM 2006 N N . VAL A 1 252 ? 9.646 8.659 -5.646 1.00 95.12 252 VAL A N 1
ATOM 2007 C CA . VAL A 1 252 ? 10.307 9.072 -4.388 1.00 95.12 252 VAL A CA 1
ATOM 2008 C C . VAL A 1 252 ? 9.613 10.272 -3.726 1.00 95.12 252 VAL A C 1
ATOM 2010 O O . VAL A 1 252 ? 9.671 10.405 -2.504 1.00 95.12 252 VAL A O 1
ATOM 2013 N N . LEU A 1 253 ? 8.954 11.136 -4.502 1.00 94.94 253 LEU A N 1
ATOM 2014 C CA . LEU A 1 253 ? 8.135 12.245 -3.995 1.00 94.94 253 LEU A CA 1
ATOM 2015 C C . LEU A 1 253 ? 6.735 11.762 -3.581 1.00 94.94 253 LEU A C 1
ATOM 2017 O O . LEU A 1 253 ? 6.300 12.059 -2.472 1.00 94.94 253 LEU A O 1
ATOM 2021 N N . GLU A 1 254 ? 6.086 10.931 -4.400 1.00 94.06 254 GLU A N 1
ATOM 2022 C CA . GLU A 1 254 ? 4.803 10.285 -4.073 1.00 94.06 254 GLU A CA 1
ATOM 2023 C C . GLU A 1 254 ? 4.897 9.479 -2.762 1.00 94.06 254 GLU A C 1
ATOM 2025 O O . GLU A 1 254 ? 4.064 9.612 -1.868 1.00 94.06 254 GLU A O 1
ATOM 2030 N N . ASN A 1 255 ? 5.972 8.699 -2.592 1.00 95.12 255 ASN A N 1
ATOM 2031 C CA . ASN A 1 255 ? 6.223 7.924 -1.376 1.00 95.12 255 ASN A CA 1
ATOM 2032 C C . ASN A 1 255 ? 6.514 8.809 -0.147 1.00 95.12 255 ASN A C 1
ATOM 2034 O O . ASN A 1 255 ? 6.349 8.331 0.970 1.00 95.12 255 ASN A O 1
ATOM 2038 N N . GLN A 1 256 ? 6.948 10.068 -0.316 1.00 94.06 256 GLN A N 1
ATOM 2039 C CA . GLN A 1 256 ? 7.069 11.022 0.799 1.00 94.06 256 GLN A CA 1
ATOM 2040 C C . GLN A 1 256 ? 5.697 11.548 1.231 1.00 94.06 256 GLN A C 1
ATOM 2042 O O . GLN A 1 256 ? 5.435 11.595 2.429 1.00 94.06 256 GLN A O 1
ATOM 2047 N N . HIS A 1 257 ? 4.821 11.883 0.277 1.00 92.00 257 HIS A N 1
ATOM 2048 C CA . HIS A 1 257 ? 3.446 12.316 0.554 1.00 92.00 257 HIS A CA 1
ATOM 2049 C C . HIS A 1 257 ? 2.652 11.212 1.265 1.00 92.00 257 HIS A C 1
ATOM 2051 O O . HIS A 1 257 ? 2.126 11.413 2.357 1.00 92.00 257 HIS A O 1
ATOM 2057 N N . LEU A 1 258 ? 2.668 9.999 0.705 1.00 94.44 258 LEU A N 1
ATOM 2058 C CA . LEU A 1 258 ? 1.962 8.845 1.266 1.00 94.44 258 LEU A CA 1
ATOM 2059 C C . LEU A 1 258 ? 2.519 8.398 2.627 1.00 94.44 258 LEU A C 1
ATOM 2061 O O . LEU A 1 258 ? 1.776 7.829 3.421 1.00 94.44 258 LEU A O 1
ATOM 2065 N N . ALA A 1 259 ? 3.797 8.657 2.930 1.00 92.88 259 ALA A N 1
ATOM 2066 C CA . ALA A 1 259 ? 4.377 8.385 4.249 1.00 92.88 259 ALA A CA 1
ATOM 2067 C C . ALA A 1 259 ? 3.898 9.362 5.339 1.00 92.88 259 ALA A C 1
ATOM 2069 O O . ALA A 1 259 ? 3.859 8.985 6.512 1.00 92.88 259 ALA A O 1
ATOM 2070 N N . ASP A 1 260 ? 3.524 10.588 4.964 1.00 87.88 260 ASP A N 1
ATOM 2071 C CA . ASP A 1 260 ? 2.893 11.563 5.858 1.00 87.88 260 ASP A CA 1
ATOM 2072 C C . ASP A 1 260 ? 1.398 11.242 6.035 1.00 87.88 260 ASP A C 1
ATOM 2074 O O . ASP A 1 260 ? 0.934 10.972 7.147 1.00 87.88 260 ASP A O 1
ATOM 2078 N N . GLU A 1 261 ? 0.666 11.097 4.922 1.00 90.69 261 GLU A N 1
ATOM 2079 C CA . GLU A 1 261 ? -0.743 10.679 4.925 1.00 90.69 261 GLU A CA 1
ATOM 2080 C C . GLU A 1 261 ? -0.966 9.360 5.678 1.00 90.69 261 GLU A C 1
ATOM 2082 O O . GLU A 1 261 ? -1.965 9.216 6.382 1.00 90.69 261 GLU A O 1
ATOM 2087 N N . ALA A 1 262 ? -0.032 8.404 5.602 1.00 93.38 262 ALA A N 1
ATOM 2088 C CA . ALA A 1 262 ? -0.101 7.155 6.357 1.00 93.38 262 ALA A CA 1
ATOM 2089 C C . ALA A 1 262 ? -0.216 7.375 7.874 1.00 93.38 262 ALA A C 1
ATOM 2091 O O . ALA A 1 262 ? -0.910 6.601 8.539 1.00 93.38 262 ALA A O 1
ATOM 2092 N N . LEU A 1 263 ? 0.424 8.403 8.439 1.00 88.81 263 LEU A N 1
ATOM 2093 C CA . LEU A 1 263 ? 0.284 8.706 9.862 1.00 88.81 263 LEU A CA 1
ATOM 2094 C C . LEU A 1 263 ? -1.085 9.327 10.168 1.00 88.81 263 LEU A C 1
ATOM 2096 O O . LEU A 1 263 ? -1.739 8.901 11.120 1.00 88.81 263 LEU A O 1
ATOM 2100 N N . LEU A 1 264 ? -1.528 10.291 9.356 1.00 89.25 264 LEU A N 1
ATOM 2101 C CA . LEU A 1 264 ? -2.821 10.963 9.518 1.00 89.25 264 LEU A CA 1
ATOM 2102 C C . LEU A 1 264 ? -3.991 9.972 9.414 1.00 89.25 264 LEU A C 1
ATOM 2104 O O . LEU A 1 264 ? -4.859 9.934 10.284 1.00 89.25 264 LEU A O 1
ATOM 2108 N N . HIS A 1 265 ? -3.972 9.111 8.399 1.00 92.75 265 HIS A N 1
ATOM 2109 C CA . HIS A 1 265 ? -4.967 8.062 8.185 1.00 92.75 265 HIS A CA 1
ATOM 2110 C C . HIS A 1 265 ? -5.035 7.068 9.351 1.00 92.75 265 HIS A C 1
ATOM 2112 O O . HIS A 1 265 ? -6.126 6.761 9.835 1.00 92.75 265 HIS A O 1
ATOM 2118 N N . LEU A 1 266 ? -3.885 6.629 9.877 1.00 91.94 266 LEU A N 1
ATOM 2119 C CA . LEU A 1 266 ? -3.843 5.745 11.042 1.00 91.94 266 LEU A CA 1
ATOM 2120 C C . LEU A 1 266 ? -4.321 6.443 12.326 1.00 91.94 266 LEU A C 1
ATOM 2122 O O . LEU A 1 266 ? -5.008 5.818 13.134 1.00 91.94 266 LEU A O 1
ATOM 2126 N N . ARG A 1 267 ? -3.985 7.727 12.518 1.00 87.69 267 ARG A N 1
ATOM 2127 C CA . ARG A 1 267 ? -4.456 8.541 13.650 1.00 87.69 267 ARG A CA 1
ATOM 2128 C C . ARG A 1 267 ? -5.978 8.665 13.638 1.00 87.69 267 ARG A C 1
ATOM 2130 O O . ARG A 1 267 ? -6.607 8.393 14.657 1.00 87.69 267 ARG A O 1
ATOM 2137 N N . ASN A 1 268 ? -6.557 9.034 12.499 1.00 89.12 268 ASN A N 1
ATOM 2138 C CA . ASN A 1 268 ? -8.001 9.196 12.340 1.00 89.12 268 ASN A CA 1
ATOM 2139 C C . ASN A 1 268 ? -8.732 7.857 12.534 1.00 89.12 268 ASN A C 1
ATOM 2141 O O . ASN A 1 268 ? -9.707 7.794 13.280 1.00 89.12 268 ASN A O 1
ATOM 2145 N N . HIS A 1 269 ? -8.205 6.765 11.965 1.00 90.12 269 HIS A N 1
ATOM 2146 C CA . HIS A 1 269 ? -8.723 5.413 12.187 1.00 90.12 269 HIS A CA 1
ATOM 2147 C C . HIS A 1 269 ? -8.734 5.022 13.680 1.00 90.12 269 HIS A C 1
ATOM 2149 O O . HIS A 1 269 ? -9.727 4.505 14.191 1.00 90.12 269 HIS A O 1
ATOM 2155 N N . TYR A 1 270 ? -7.647 5.313 14.401 1.00 86.81 270 TYR A N 1
ATOM 2156 C CA . TYR A 1 270 ? -7.532 5.088 15.845 1.00 86.81 270 TYR A CA 1
ATOM 2157 C C . TYR A 1 270 ? -8.517 5.943 16.665 1.00 86.81 270 TYR A C 1
ATOM 2159 O O . TYR A 1 270 ? -9.118 5.438 17.614 1.00 86.81 270 TYR A O 1
ATOM 2167 N N . GLN A 1 271 ? -8.734 7.207 16.283 1.00 84.56 271 GLN A N 1
ATOM 2168 C CA . GLN A 1 271 ? -9.750 8.066 16.900 1.00 84.56 271 GLN A CA 1
ATOM 2169 C C . GLN A 1 271 ? -11.164 7.505 16.686 1.00 84.56 271 GLN A C 1
ATOM 2171 O O . GLN A 1 271 ? -11.946 7.435 17.634 1.00 84.56 271 GLN A O 1
ATOM 2176 N N . ASP A 1 272 ? -11.499 7.074 15.468 1.00 84.81 272 ASP A N 1
ATOM 2177 C CA . ASP A 1 272 ? -12.808 6.490 15.147 1.00 84.81 272 ASP A CA 1
ATOM 2178 C C . ASP A 1 272 ? -13.058 5.157 15.866 1.00 84.81 272 ASP A C 1
ATOM 2180 O O . ASP A 1 272 ? -14.181 4.908 16.300 1.00 84.81 272 ASP A O 1
ATOM 2184 N N . ALA A 1 273 ? -12.019 4.346 16.091 1.00 81.94 273 ALA A N 1
ATOM 2185 C CA . ALA A 1 273 ? -12.108 3.148 16.926 1.00 81.94 273 ALA A CA 1
ATOM 2186 C C . ALA A 1 273 ? -12.341 3.466 18.422 1.00 81.94 273 ALA A C 1
ATOM 2188 O O . ALA A 1 273 ? -13.019 2.710 19.120 1.00 81.94 273 ALA A O 1
ATOM 2189 N N . LEU A 1 274 ? -11.813 4.586 18.934 1.00 80.12 274 LEU A N 1
ATOM 2190 C CA . LEU A 1 274 ? -11.974 4.975 20.342 1.00 80.12 274 LEU A CA 1
ATOM 2191 C C . LEU A 1 274 ? -13.299 5.680 20.659 1.00 80.12 274 LEU A C 1
ATOM 2193 O O . LEU A 1 274 ? -13.853 5.430 21.733 1.00 80.12 274 LEU A O 1
ATOM 2197 N N . LYS A 1 275 ? -13.827 6.522 19.758 1.00 82.44 275 LYS A N 1
ATOM 2198 C CA . LYS A 1 275 ? -15.042 7.336 19.994 1.00 82.44 275 LYS A CA 1
ATOM 2199 C C . LYS A 1 275 ? -16.233 6.547 20.578 1.00 82.44 275 LYS A C 1
ATOM 2201 O O . LYS A 1 275 ? -16.823 7.032 21.545 1.00 82.44 275 LYS A O 1
ATOM 2206 N N . PRO A 1 276 ? -16.596 5.338 20.092 1.00 79.00 276 PRO A N 1
ATOM 2207 C CA . PRO A 1 276 ? -17.698 4.570 20.677 1.00 79.00 276 PRO A CA 1
ATOM 2208 C C . PRO A 1 276 ? -17.426 4.151 22.127 1.00 79.00 276 PRO A C 1
ATOM 2210 O O . PRO A 1 276 ? -18.317 4.218 22.971 1.00 79.00 276 PRO A O 1
ATOM 2213 N N . THR A 1 277 ? -16.185 3.760 22.429 1.00 78.69 277 THR A N 1
ATOM 2214 C CA . THR A 1 277 ? -15.754 3.355 23.775 1.00 78.69 277 THR A CA 1
ATOM 2215 C C . THR A 1 277 ? -15.758 4.544 24.736 1.00 78.69 277 THR A C 1
ATOM 2217 O O . THR A 1 277 ? -16.239 4.420 25.860 1.00 78.69 277 THR A O 1
ATOM 2220 N N . GLU A 1 278 ? -15.289 5.712 24.290 1.00 81.69 278 GLU A N 1
ATOM 2221 C CA . GLU A 1 278 ? -15.288 6.951 25.078 1.00 81.69 278 GLU A CA 1
ATOM 2222 C C . GLU A 1 278 ? -16.709 7.385 25.480 1.00 81.69 278 GLU A C 1
ATOM 2224 O O . GLU A 1 278 ? -16.959 7.677 26.650 1.00 81.69 278 GLU A O 1
ATOM 2229 N N . VAL A 1 279 ? -17.664 7.334 24.544 1.00 83.44 279 VAL A N 1
ATOM 2230 C CA . VAL A 1 279 ? -19.077 7.689 24.783 1.00 83.44 279 VAL A CA 1
ATOM 2231 C C . VAL A 1 279 ? -19.777 6.738 25.769 1.00 83.44 279 VAL A C 1
ATOM 2233 O O . VAL A 1 279 ? -20.712 7.151 26.456 1.00 83.44 279 VAL A O 1
ATOM 2236 N N . LEU A 1 280 ? -19.343 5.478 25.873 1.00 81.25 280 LEU A N 1
ATOM 2237 C CA . LEU A 1 280 ? -19.953 4.490 26.774 1.00 81.25 280 LEU A CA 1
ATOM 2238 C C . LEU A 1 280 ? -19.533 4.658 28.245 1.00 81.25 280 LEU A C 1
ATOM 2240 O O . LEU A 1 280 ? -20.312 4.322 29.139 1.00 81.25 280 LEU A O 1
ATOM 2244 N N . ILE A 1 281 ? -18.335 5.182 28.521 1.00 83.50 281 ILE A N 1
ATOM 2245 C CA . ILE A 1 281 ? -17.759 5.205 29.879 1.00 83.50 281 ILE A CA 1
ATOM 2246 C C . ILE A 1 281 ? -18.625 5.970 30.899 1.00 83.50 281 ILE A C 1
ATOM 2248 O O . ILE A 1 281 ? -18.918 5.378 31.941 1.00 83.50 281 ILE A O 1
ATOM 2252 N N . PRO A 1 282 ? -19.107 7.206 30.642 1.00 86.75 282 PRO A N 1
ATOM 2253 C CA . PRO A 1 282 ? -19.889 7.954 31.632 1.00 86.75 282 PRO A CA 1
ATOM 2254 C C . PRO A 1 282 ? -21.211 7.272 32.010 1.00 86.75 282 PRO A C 1
ATOM 2256 O O . PRO A 1 282 ? -21.639 7.337 33.162 1.00 86.75 282 PRO A O 1
ATOM 2259 N N . GLU A 1 283 ? -21.852 6.580 31.062 1.00 83.81 283 GLU A N 1
ATOM 2260 C CA . GLU A 1 283 ? -23.076 5.821 31.336 1.00 83.81 283 GLU A CA 1
ATOM 2261 C C . GLU A 1 283 ? -22.768 4.573 32.177 1.00 83.81 283 GLU A C 1
ATOM 2263 O O . GLU A 1 283 ? -23.482 4.284 33.134 1.00 83.81 283 GLU A O 1
ATOM 2268 N N . ILE A 1 284 ? -21.667 3.872 31.901 1.00 84.25 284 ILE A N 1
ATOM 2269 C CA . ILE A 1 284 ? -21.233 2.709 32.690 1.00 84.25 284 ILE A CA 1
ATOM 2270 C C . ILE A 1 284 ? -20.836 3.115 34.124 1.00 84.25 284 ILE A C 1
ATOM 2272 O O . ILE A 1 284 ? -21.196 2.420 35.081 1.00 84.25 284 ILE A O 1
ATOM 2276 N N . GLU A 1 285 ? -20.148 4.247 34.304 1.00 87.38 285 GLU A N 1
ATOM 2277 C CA . GLU A 1 285 ? -19.837 4.809 35.627 1.00 87.38 285 GLU A CA 1
ATOM 2278 C C . GLU A 1 285 ? -21.122 5.149 36.402 1.00 87.38 285 GLU A C 1
ATOM 2280 O O . GLU A 1 285 ? -21.294 4.703 37.540 1.00 87.38 285 GLU A O 1
ATOM 2285 N N . LYS A 1 286 ? -22.067 5.851 35.760 1.00 86.81 286 LYS A N 1
ATOM 2286 C CA . LYS A 1 286 ? -23.402 6.166 36.299 1.00 86.81 286 LYS A CA 1
ATOM 2287 C C . LYS A 1 286 ? -24.169 4.910 36.720 1.00 86.81 286 LYS A C 1
ATOM 2289 O O . LYS A 1 286 ? -24.684 4.858 37.837 1.00 86.81 286 LYS A O 1
ATOM 2294 N N . GLN A 1 287 ? -24.223 3.882 35.875 1.00 82.81 287 GLN A N 1
ATOM 2295 C CA . GLN A 1 287 ? -24.927 2.638 36.200 1.00 82.81 287 GLN A CA 1
ATOM 2296 C C . GLN A 1 287 ? -24.253 1.871 37.347 1.00 82.81 287 GLN A C 1
ATOM 2298 O O . GLN A 1 287 ? -24.941 1.354 38.227 1.00 82.81 287 GLN A O 1
ATOM 2303 N N . THR A 1 288 ? -22.919 1.869 37.413 1.00 87.69 288 THR A N 1
ATOM 2304 C CA . THR A 1 288 ? -22.177 1.252 38.527 1.00 87.69 288 THR A CA 1
ATOM 2305 C C . THR A 1 288 ? -22.415 1.993 39.849 1.00 87.69 288 THR A C 1
ATOM 2307 O O . THR A 1 288 ? -22.593 1.358 40.891 1.00 87.69 288 THR A O 1
ATOM 2310 N N . ALA A 1 289 ? -22.497 3.328 39.822 1.00 87.62 289 ALA A N 1
ATOM 2311 C CA . ALA A 1 289 ? -22.858 4.132 40.989 1.00 87.62 289 ALA A CA 1
ATOM 2312 C C . ALA A 1 289 ? -24.297 3.853 41.467 1.00 87.62 289 ALA A C 1
ATOM 2314 O O . ALA A 1 289 ? -24.523 3.683 42.666 1.00 87.62 289 ALA A O 1
ATOM 2315 N N . LEU A 1 290 ? -25.259 3.722 40.545 1.00 84.00 290 LEU A N 1
ATOM 2316 C CA . LEU A 1 290 ? -26.642 3.353 40.874 1.00 84.00 290 LEU A CA 1
ATOM 2317 C C . LEU A 1 290 ? -26.740 1.949 41.496 1.00 84.00 290 LEU A C 1
ATOM 2319 O O . LEU A 1 290 ? -27.492 1.755 42.449 1.00 84.00 290 LEU A O 1
ATOM 2323 N N . VAL A 1 291 ? -25.961 0.973 41.014 1.00 84.62 291 VAL A N 1
ATOM 2324 C CA . VAL A 1 291 ? -25.890 -0.369 41.623 1.00 84.62 291 VAL A CA 1
ATOM 2325 C C . VAL A 1 291 ? -25.332 -0.322 43.047 1.00 84.62 291 VAL A C 1
ATOM 2327 O O . VAL A 1 291 ? -25.882 -0.988 43.922 1.00 84.62 291 VAL A O 1
ATOM 2330 N N . ASN A 1 292 ? -24.305 0.493 43.310 1.00 88.38 292 ASN A N 1
ATOM 2331 C CA . ASN A 1 292 ? -23.763 0.674 44.661 1.00 88.38 292 ASN A CA 1
ATOM 2332 C C . ASN A 1 292 ? -24.833 1.184 45.647 1.00 88.38 292 ASN A C 1
ATOM 2334 O O . ASN A 1 292 ? -25.013 0.603 46.714 1.00 88.38 292 ASN A O 1
ATOM 2338 N N . VAL A 1 293 ? -25.606 2.208 45.261 1.00 85.62 293 VAL A N 1
ATOM 2339 C CA . VAL A 1 293 ? -26.704 2.743 46.092 1.00 85.62 293 VAL A CA 1
ATOM 2340 C C . VAL A 1 293 ? -27.774 1.677 46.370 1.00 85.62 293 VAL A C 1
ATOM 2342 O O . VAL A 1 293 ? -28.220 1.539 47.508 1.00 85.62 293 VAL A O 1
ATOM 2345 N N . ARG A 1 294 ? -28.144 0.868 45.365 1.00 82.88 294 ARG A N 1
ATOM 2346 C CA . ARG A 1 294 ? -29.103 -0.242 45.536 1.00 82.88 294 ARG A CA 1
ATOM 2347 C C . ARG A 1 294 ? -28.582 -1.311 46.505 1.00 82.88 294 ARG A C 1
ATOM 2349 O O . ARG A 1 294 ? -29.356 -1.807 47.317 1.00 82.88 294 ARG A O 1
ATOM 2356 N N . ILE A 1 295 ? -27.292 -1.653 46.451 1.00 84.75 295 ILE A N 1
ATOM 2357 C CA . ILE A 1 295 ? -26.672 -2.639 47.354 1.00 84.75 295 ILE A CA 1
ATOM 2358 C C . ILE A 1 295 ? -26.680 -2.146 48.810 1.00 84.75 295 ILE A C 1
ATOM 2360 O O . ILE A 1 295 ? -27.001 -2.927 49.705 1.00 84.75 295 ILE A O 1
ATOM 2364 N N . GLU A 1 296 ? -26.415 -0.862 49.065 1.00 84.94 296 GLU A N 1
ATOM 2365 C CA . GLU A 1 296 ? -26.512 -0.306 50.424 1.00 84.94 296 GLU A CA 1
ATOM 2366 C C . GLU A 1 296 ? -27.961 -0.229 50.934 1.00 84.94 296 GLU A C 1
ATOM 2368 O O . GLU A 1 296 ? -28.217 -0.564 52.090 1.00 84.94 296 GLU A O 1
ATOM 2373 N N . MET A 1 297 ? -28.934 0.103 50.078 1.00 83.81 297 MET A N 1
ATOM 2374 C CA . MET A 1 297 ? -30.363 0.068 50.432 1.00 83.81 297 MET A CA 1
ATOM 2375 C C . MET A 1 297 ? -30.844 -1.351 50.792 1.00 83.81 297 MET A C 1
ATOM 2377 O O . MET A 1 297 ? -31.603 -1.535 51.748 1.00 83.81 297 MET A O 1
ATOM 2381 N N . ILE A 1 298 ? -30.367 -2.370 50.065 1.00 84.38 298 ILE A N 1
ATOM 2382 C CA . ILE A 1 298 ? -30.611 -3.784 50.386 1.00 84.38 298 ILE A CA 1
ATOM 2383 C C . ILE A 1 298 ? -30.015 -4.121 51.756 1.00 84.38 298 ILE A C 1
ATOM 2385 O O . ILE A 1 298 ? -30.729 -4.630 52.619 1.00 84.38 298 ILE A O 1
ATOM 2389 N N . ARG A 1 299 ? -28.744 -3.771 51.991 1.00 85.69 299 ARG A N 1
ATOM 2390 C CA . ARG A 1 299 ? -28.055 -3.995 53.273 1.00 85.69 299 ARG A CA 1
ATOM 2391 C C . ARG A 1 299 ? -28.773 -3.344 54.453 1.00 85.69 299 ARG A C 1
ATOM 2393 O O . ARG A 1 299 ? -28.858 -3.960 55.511 1.00 85.69 299 ARG A O 1
ATOM 2400 N N . GLU A 1 300 ? -29.287 -2.125 54.304 1.00 86.00 300 GLU A N 1
ATOM 2401 C CA . GLU A 1 300 ? -30.024 -1.448 55.379 1.00 86.00 300 GLU A CA 1
ATOM 2402 C C . GLU A 1 300 ? -31.372 -2.126 55.660 1.00 86.00 300 GLU A C 1
ATOM 2404 O O . GLU A 1 300 ? -31.695 -2.420 56.810 1.00 86.00 300 GLU A O 1
ATOM 2409 N N . SER A 1 301 ? -32.108 -2.491 54.609 1.00 84.69 301 SER A N 1
ATOM 2410 C CA . SER A 1 301 ? -33.374 -3.225 54.737 1.00 84.69 301 SER A CA 1
ATOM 2411 C C . SER A 1 301 ? -33.190 -4.599 55.398 1.00 84.69 301 SER A C 1
ATOM 2413 O O . SER A 1 301 ? -34.019 -5.010 56.208 1.00 84.69 301 SER A O 1
ATOM 2415 N N . GLN A 1 302 ? -32.080 -5.295 55.118 1.00 86.19 302 GLN A N 1
ATOM 2416 C CA . GLN A 1 302 ? -31.721 -6.551 55.790 1.00 86.19 302 GLN A CA 1
ATOM 2417 C C . GLN A 1 302 ? -31.441 -6.350 57.292 1.00 86.19 302 GLN A C 1
ATOM 2419 O O . GLN A 1 302 ? -31.881 -7.165 58.104 1.00 86.19 302 GLN A O 1
ATOM 2424 N N . LYS A 1 303 ? -30.780 -5.251 57.698 1.00 86.75 303 LYS A N 1
ATOM 2425 C CA . LYS A 1 303 ? -30.594 -4.913 59.128 1.00 86.75 303 LYS A CA 1
ATOM 2426 C C . LYS A 1 303 ? -31.934 -4.671 59.822 1.00 86.75 303 LYS A C 1
ATOM 2428 O O . LYS A 1 303 ? -32.155 -5.195 60.910 1.00 86.75 303 LYS A O 1
ATOM 2433 N N . GLN A 1 304 ? -32.834 -3.911 59.201 1.00 84.88 304 GLN A N 1
ATOM 2434 C CA . GLN A 1 304 ? -34.160 -3.646 59.768 1.00 84.88 304 GLN A CA 1
ATOM 2435 C C . GLN A 1 304 ? -34.994 -4.929 59.874 1.00 84.88 304 GLN A C 1
ATOM 2437 O O . GLN A 1 304 ? -35.586 -5.193 60.920 1.00 84.88 304 GLN A O 1
ATOM 2442 N N . ALA A 1 305 ? -34.952 -5.795 58.857 1.00 84.69 305 ALA A N 1
ATOM 2443 C CA . ALA A 1 305 ? -35.589 -7.108 58.910 1.00 84.69 305 ALA A CA 1
ATOM 2444 C C . ALA A 1 305 ? -35.014 -7.981 60.045 1.00 84.69 305 ALA A C 1
ATOM 2446 O O . ALA A 1 305 ? -35.786 -8.609 60.771 1.00 84.69 305 ALA A O 1
ATOM 2447 N N . GLN A 1 306 ? -33.694 -7.952 60.289 1.00 85.50 306 GLN A N 1
ATOM 2448 C CA . GLN A 1 306 ? -33.077 -8.594 61.459 1.00 85.50 306 GLN A CA 1
ATOM 2449 C C . GLN A 1 306 ? -33.599 -8.008 62.780 1.00 85.50 306 GLN A C 1
ATOM 2451 O O . GLN A 1 306 ? -33.856 -8.767 63.717 1.00 85.50 306 GLN A O 1
ATOM 2456 N N . VAL A 1 307 ? -33.788 -6.688 62.886 1.00 85.25 307 VAL A N 1
ATOM 2457 C CA . VAL A 1 307 ? -34.376 -6.051 64.081 1.00 85.25 307 VAL A CA 1
ATOM 2458 C C . VAL A 1 307 ? -35.812 -6.539 64.299 1.00 85.25 307 VAL A C 1
ATOM 2460 O O . VAL A 1 307 ? -36.119 -7.026 65.390 1.00 85.25 307 VAL A O 1
ATOM 2463 N N . CYS A 1 308 ? -36.667 -6.511 63.271 1.00 82.62 308 CYS A N 1
ATOM 2464 C CA . CYS A 1 308 ? -38.038 -7.027 63.347 1.00 82.62 308 CYS A CA 1
ATOM 2465 C C . CYS A 1 308 ? -38.076 -8.505 63.763 1.00 82.62 308 CYS A C 1
ATOM 2467 O O . CYS A 1 308 ? -38.763 -8.853 64.724 1.00 82.62 308 CYS A O 1
ATOM 2469 N N . LEU A 1 309 ? -37.288 -9.361 63.101 1.00 81.50 309 LEU A N 1
ATOM 2470 C CA . LEU A 1 309 ? -37.177 -10.793 63.397 1.00 81.50 309 LEU A CA 1
ATOM 2471 C C . LEU A 1 309 ? -36.738 -11.040 64.850 1.00 81.50 309 LEU A C 1
ATOM 2473 O O . LEU A 1 309 ? -37.295 -11.897 65.533 1.00 81.50 309 LEU A O 1
ATOM 2477 N N . THR A 1 310 ? -35.776 -10.260 65.351 1.00 81.38 310 THR A N 1
ATOM 2478 C CA . THR A 1 310 ? -35.285 -10.368 66.735 1.00 81.38 310 THR A CA 1
ATOM 2479 C C . THR A 1 310 ? -36.374 -10.006 67.745 1.00 81.38 310 THR A C 1
ATOM 2481 O O . THR A 1 310 ? -36.544 -10.699 68.748 1.00 81.38 310 THR A O 1
ATOM 2484 N N . VAL A 1 311 ? -37.158 -8.957 67.480 1.00 80.62 311 VAL A N 1
ATOM 2485 C CA . VAL A 1 311 ? -38.278 -8.572 68.351 1.00 80.62 311 VAL A CA 1
ATOM 2486 C C . VAL A 1 311 ? -39.410 -9.605 68.289 1.00 80.62 311 VAL A C 1
ATOM 2488 O O . VAL A 1 311 ? -39.939 -9.971 69.336 1.00 80.62 311 VAL A O 1
ATOM 2491 N N . PHE A 1 312 ? -39.740 -10.147 67.113 1.00 77.81 312 PHE A N 1
ATOM 2492 C CA . PHE A 1 312 ? -40.747 -11.207 66.975 1.00 77.81 312 PHE A CA 1
ATOM 2493 C C . PHE A 1 312 ? -40.342 -12.505 67.698 1.00 77.81 312 PHE A C 1
ATOM 2495 O O . PHE A 1 312 ? -41.158 -13.062 68.437 1.00 77.81 312 PHE A O 1
ATOM 2502 N N . LYS A 1 313 ? -39.068 -12.919 67.604 1.00 77.38 313 LYS A N 1
ATOM 2503 C CA . LYS A 1 313 ? -38.496 -14.012 68.416 1.00 77.38 313 LYS A CA 1
ATOM 2504 C C . LYS A 1 313 ? -38.665 -13.750 69.917 1.00 77.38 313 LYS A C 1
ATOM 2506 O O . LYS A 1 313 ? -39.188 -14.600 70.633 1.00 77.38 313 LYS A O 1
ATOM 2511 N N . ASN A 1 314 ? -38.304 -12.554 70.385 1.00 74.69 314 ASN A N 1
ATOM 2512 C CA . ASN A 1 314 ? -38.370 -12.183 71.806 1.00 74.69 314 ASN A CA 1
ATOM 2513 C C . ASN A 1 314 ? -39.802 -12.020 72.359 1.00 74.69 314 ASN A C 1
ATOM 2515 O O . ASN A 1 314 ? -39.992 -12.079 73.573 1.00 74.69 314 ASN A O 1
ATOM 2519 N N . ILE A 1 315 ? -40.808 -11.821 71.501 1.00 69.50 315 ILE A N 1
ATOM 2520 C CA . ILE A 1 315 ? -42.231 -11.776 71.890 1.00 69.50 315 ILE A CA 1
ATOM 2521 C C . ILE A 1 315 ? -42.831 -13.195 72.016 1.00 69.50 315 ILE A C 1
ATOM 2523 O O . ILE A 1 315 ? -43.905 -13.349 72.594 1.00 69.50 315 ILE A O 1
ATOM 2527 N N . GLY A 1 316 ? -42.135 -14.241 71.547 1.00 58.12 316 GLY A N 1
ATOM 2528 C CA . GLY A 1 316 ? -42.519 -15.642 71.778 1.00 58.12 316 GLY A CA 1
ATOM 2529 C C . GLY A 1 316 ? -43.759 -16.096 71.001 1.00 58.12 316 GLY A C 1
ATOM 2530 O O . GLY A 1 316 ? -44.524 -16.917 71.495 1.00 58.12 316 GLY A O 1
ATOM 2531 N N . THR A 1 317 ? -43.980 -15.536 69.808 1.00 56.16 317 THR A N 1
ATOM 2532 C CA . THR A 1 317 ? -45.193 -15.743 68.981 1.00 56.16 317 THR A CA 1
ATOM 2533 C C . THR A 1 317 ? -44.921 -16.475 67.663 1.00 56.16 317 THR A C 1
ATOM 2535 O O . THR A 1 317 ? -45.740 -16.437 66.749 1.00 56.16 317 THR A O 1
ATOM 2538 N N . LEU A 1 318 ? -43.770 -17.144 67.561 1.00 57.50 318 LEU A N 1
ATOM 2539 C CA . LEU A 1 318 ? -43.357 -17.876 66.366 1.00 57.50 318 LEU A CA 1
ATOM 2540 C C . LEU A 1 318 ? -43.769 -19.348 66.462 1.00 57.50 318 LEU A C 1
ATOM 2542 O O . LEU A 1 318 ? -43.113 -20.152 67.122 1.00 57.50 318 LEU A O 1
ATOM 2546 N N . ASP A 1 319 ? -44.858 -19.674 65.774 1.00 58.25 319 ASP A N 1
ATOM 2547 C CA . ASP A 1 319 ? -45.183 -21.036 65.346 1.00 58.25 319 ASP A CA 1
ATOM 2548 C C . ASP A 1 319 ? -44.126 -21.479 64.305 1.00 58.25 319 ASP A C 1
ATOM 2550 O O . ASP A 1 319 ? -43.799 -20.656 63.442 1.00 58.25 319 ASP A O 1
ATOM 2554 N N . PRO A 1 320 ? -43.532 -22.689 64.343 1.00 53.53 320 PRO A N 1
ATOM 2555 C CA . PRO A 1 320 ? -42.538 -23.119 63.350 1.00 53.53 320 PRO A CA 1
ATOM 2556 C C . PRO A 1 320 ? -42.958 -22.911 61.882 1.00 53.53 320 PRO A C 1
ATOM 2558 O O . PRO A 1 320 ? -42.141 -22.448 61.089 1.00 53.53 320 PRO A O 1
ATOM 2561 N N . ASP A 1 321 ? -44.232 -23.124 61.536 1.00 54.31 321 ASP A N 1
ATOM 2562 C CA . ASP A 1 321 ? -44.753 -22.920 60.170 1.00 54.31 321 ASP A CA 1
ATOM 2563 C C . ASP A 1 321 ? -44.983 -21.434 59.789 1.00 54.31 321 ASP A C 1
ATOM 2565 O O . ASP A 1 321 ? -45.423 -21.127 58.680 1.00 54.31 321 ASP A O 1
ATOM 2569 N N . SER A 1 322 ? -44.672 -20.466 60.665 1.00 63.59 322 SER A N 1
ATOM 2570 C CA . SER A 1 322 ? -44.955 -19.029 60.441 1.00 63.59 322 SER A CA 1
ATOM 2571 C C . SER A 1 322 ? -44.037 -18.315 59.429 1.00 63.59 322 SER A C 1
ATOM 2573 O O . SER A 1 322 ? -44.131 -17.097 59.261 1.00 63.59 322 SER A O 1
ATOM 2575 N N . GLY A 1 323 ? -43.177 -19.052 58.719 1.00 64.06 323 GLY A N 1
ATOM 2576 C CA . GLY A 1 323 ? -42.317 -18.515 57.658 1.00 64.06 323 GLY A CA 1
ATOM 2577 C C . GLY A 1 323 ? -41.044 -17.814 58.139 1.00 64.06 323 GLY A C 1
ATOM 2578 O O . GLY A 1 323 ? -40.519 -16.910 57.488 1.00 64.06 323 GLY A O 1
ATOM 2579 N N . VAL A 1 324 ? -40.544 -18.219 59.309 1.00 71.19 324 VAL A N 1
ATOM 2580 C CA . VAL A 1 324 ? -39.327 -17.659 59.916 1.00 71.19 324 VAL A CA 1
ATOM 2581 C C . VAL A 1 324 ? -38.091 -17.953 59.060 1.00 71.19 324 VAL A C 1
ATOM 2583 O O . VAL A 1 324 ? -37.259 -17.068 58.886 1.00 71.19 324 VAL A O 1
ATOM 2586 N N . GLU A 1 325 ? -37.998 -19.148 58.468 1.00 73.38 325 GLU A N 1
ATOM 2587 C CA . GLU A 1 325 ? -36.870 -19.551 57.611 1.00 73.38 325 GLU A CA 1
ATOM 2588 C C . GLU A 1 325 ? -36.728 -18.665 56.361 1.00 73.38 325 GLU A C 1
ATOM 2590 O O . GLU A 1 325 ? -35.616 -18.317 55.972 1.00 73.38 325 GLU A O 1
ATOM 2595 N N . GLU A 1 326 ? -37.842 -18.233 55.758 1.00 73.81 326 GLU A N 1
ATOM 2596 C CA . GLU A 1 326 ? -37.840 -17.344 54.585 1.00 73.81 326 GLU A CA 1
ATOM 2597 C C . GLU A 1 326 ? -37.330 -15.939 54.951 1.00 73.81 326 GLU A C 1
ATOM 2599 O O . GLU A 1 326 ? -36.609 -15.307 54.175 1.00 73.81 326 GLU A O 1
ATOM 2604 N N . LEU A 1 327 ? -37.670 -15.457 56.153 1.00 75.38 327 LEU A N 1
ATOM 2605 C CA . LEU A 1 327 ? -37.178 -14.187 56.689 1.00 75.38 327 LEU A CA 1
ATOM 2606 C C . LEU A 1 327 ? -35.706 -14.267 57.105 1.00 75.38 327 LEU A C 1
ATOM 2608 O O . LEU A 1 327 ? -34.957 -13.322 56.868 1.00 75.38 327 LEU A O 1
ATOM 2612 N N . GLU A 1 328 ? -35.265 -15.386 57.678 1.00 79.00 328 GLU A N 1
ATOM 2613 C CA . GLU A 1 328 ? -33.849 -15.625 57.968 1.00 79.00 328 GLU A CA 1
ATOM 2614 C C . GLU A 1 328 ? -33.025 -15.688 56.678 1.00 79.00 328 GLU A C 1
ATOM 2616 O O . GLU A 1 328 ? -32.008 -15.002 56.575 1.00 79.00 328 GLU A O 1
ATOM 2621 N N . ALA A 1 329 ? -33.504 -16.399 55.653 1.00 80.88 329 ALA A N 1
ATOM 2622 C CA . ALA A 1 329 ? -32.876 -16.445 54.335 1.00 80.88 329 ALA A CA 1
ATOM 2623 C C . ALA A 1 329 ? -32.808 -15.063 53.654 1.00 80.88 329 ALA A C 1
ATOM 2625 O O . ALA A 1 329 ? -31.808 -14.758 53.004 1.00 80.88 329 ALA A O 1
ATOM 2626 N N . PHE A 1 330 ? -33.819 -14.202 53.830 1.00 81.38 330 PHE A N 1
ATOM 2627 C CA . PHE A 1 330 ? -33.772 -12.812 53.359 1.00 81.38 330 PHE A CA 1
ATOM 2628 C C . PHE A 1 330 ? -32.729 -11.961 54.101 1.00 81.38 330 PHE A C 1
ATOM 2630 O O . PHE A 1 330 ? -32.124 -11.073 53.504 1.00 81.38 330 PHE A O 1
ATOM 2637 N N . VAL A 1 331 ? -32.511 -12.217 55.392 1.00 78.81 331 VAL A N 1
ATOM 2638 C CA . VAL A 1 331 ? -31.596 -11.448 56.251 1.00 78.81 331 VAL A CA 1
ATOM 2639 C C . VAL A 1 331 ? -30.125 -11.866 56.090 1.00 78.81 331 VAL A C 1
ATOM 2641 O O . VAL A 1 331 ? -29.231 -11.070 56.390 1.00 78.81 331 VAL A O 1
ATOM 2644 N N . VAL A 1 332 ? -29.840 -13.064 55.564 1.00 76.88 332 VAL A N 1
ATOM 2645 C CA . VAL A 1 332 ? -28.469 -13.494 55.233 1.00 76.88 332 VAL A CA 1
ATOM 2646 C C . VAL A 1 332 ? -27.819 -12.531 54.229 1.00 76.88 332 VAL A C 1
ATOM 2648 O O . VAL A 1 332 ? -28.314 -12.286 53.127 1.00 76.88 332 VAL A O 1
ATOM 2651 N N . THR A 1 333 ? -26.655 -11.997 54.595 1.00 67.50 333 THR A N 1
ATOM 2652 C CA . THR A 1 333 ? -25.890 -11.055 53.774 1.00 67.50 333 THR A CA 1
ATOM 2653 C C . THR A 1 333 ? -25.100 -11.767 52.671 1.00 67.50 333 THR A C 1
ATOM 2655 O O . THR A 1 333 ? -23.974 -12.222 52.875 1.00 67.50 333 THR A O 1
ATOM 2658 N N . ASP A 1 334 ? -25.669 -11.820 51.462 1.00 71.94 334 ASP A N 1
ATOM 2659 C CA . ASP A 1 334 ? -24.952 -12.261 50.259 1.00 71.94 334 ASP A CA 1
ATOM 2660 C C . ASP A 1 334 ? -23.819 -11.279 49.898 1.00 71.94 334 ASP A C 1
ATOM 2662 O O . ASP A 1 334 ? -24.023 -10.228 49.285 1.00 71.94 334 ASP A O 1
ATOM 2666 N N . ASN A 1 335 ? -22.587 -11.647 50.256 1.00 78.62 335 ASN A N 1
ATOM 2667 C CA . ASN A 1 335 ? -21.384 -10.875 49.938 1.00 78.62 335 ASN A CA 1
ATOM 2668 C C . ASN A 1 335 ? -21.025 -10.881 48.439 1.00 78.62 335 ASN A C 1
ATOM 2670 O O . ASN A 1 335 ? -20.227 -10.050 48.000 1.00 78.62 335 ASN A O 1
ATOM 2674 N N . SER A 1 336 ? -21.633 -11.751 47.625 1.00 84.62 336 SER A N 1
ATOM 2675 C CA . SER A 1 336 ? -21.267 -11.917 46.215 1.00 84.62 336 SER A CA 1
ATOM 2676 C C . SER A 1 336 ? -21.754 -10.786 45.295 1.00 84.62 336 SER A C 1
ATOM 2678 O O . SER A 1 336 ? -21.269 -10.673 44.167 1.00 84.62 336 SER A O 1
ATOM 2680 N N . LEU A 1 337 ? -22.682 -9.930 45.747 1.00 85.62 337 LEU A N 1
ATOM 2681 C CA . LEU A 1 337 ? -22.993 -8.648 45.095 1.00 85.62 337 LEU A CA 1
ATOM 2682 C C . LEU A 1 337 ? -21.911 -7.585 45.393 1.00 85.62 337 LEU A C 1
ATOM 2684 O O . LEU A 1 337 ? -21.322 -7.079 44.437 1.00 85.62 337 LEU A O 1
ATOM 2688 N N . PRO A 1 338 ? -21.573 -7.280 46.665 1.00 86.81 338 PRO A N 1
ATOM 2689 C CA . PRO A 1 338 ? -20.439 -6.418 47.019 1.00 86.81 338 PRO A CA 1
ATOM 2690 C C . PRO A 1 338 ? -19.096 -6.808 46.379 1.00 86.81 338 PRO A C 1
ATOM 2692 O O . PRO A 1 338 ? -18.359 -5.936 45.918 1.00 86.81 338 PRO A O 1
ATOM 2695 N N . GLU A 1 339 ? -18.766 -8.100 46.309 1.00 88.38 339 GLU A N 1
ATOM 2696 C CA . GLU A 1 339 ? -17.536 -8.576 45.657 1.00 88.38 339 GLU A CA 1
ATOM 2697 C C . GLU A 1 339 ? -17.539 -8.322 44.143 1.00 88.38 339 GLU A C 1
ATOM 2699 O O . GLU A 1 339 ? -16.541 -7.858 43.581 1.00 88.38 339 GLU A O 1
ATOM 2704 N N . LEU A 1 340 ? -18.674 -8.569 43.482 1.00 87.81 340 LEU A N 1
ATOM 2705 C CA . LEU A 1 340 ? -18.844 -8.315 42.054 1.00 87.81 340 LEU A CA 1
ATOM 2706 C C . LEU A 1 340 ? -18.814 -6.811 41.742 1.00 87.81 340 LEU A C 1
ATOM 2708 O O . LEU A 1 340 ? -18.179 -6.405 40.767 1.00 87.81 340 LEU A O 1
ATOM 2712 N N . LEU A 1 341 ? -19.394 -5.971 42.602 1.00 88.94 341 LEU A N 1
ATOM 2713 C CA . LEU A 1 341 ? -19.279 -4.516 42.505 1.00 88.94 341 LEU A CA 1
ATOM 2714 C C . LEU A 1 341 ? -17.818 -4.062 42.639 1.00 88.94 341 LEU A C 1
ATOM 2716 O O . LEU A 1 341 ? -17.339 -3.315 41.789 1.00 88.94 341 LEU A O 1
ATOM 2720 N N . LYS A 1 342 ? -17.080 -4.556 43.641 1.00 90.38 342 LYS A N 1
ATOM 2721 C CA . LYS A 1 342 ? -15.656 -4.231 43.845 1.00 90.38 342 LYS A CA 1
ATOM 2722 C C . LYS A 1 342 ? -14.796 -4.622 42.635 1.00 90.38 342 LYS A C 1
ATOM 2724 O O . LYS A 1 342 ? -13.939 -3.851 42.206 1.00 90.38 342 LYS A O 1
ATOM 2729 N N . LYS A 1 343 ? -15.054 -5.794 42.040 1.00 90.62 343 LYS A N 1
ATOM 2730 C CA . LYS A 1 343 ? -14.436 -6.240 40.776 1.00 90.62 343 LYS A CA 1
ATOM 2731 C C . LYS A 1 343 ? -14.773 -5.298 39.610 1.00 90.62 343 LYS A C 1
ATOM 2733 O O . LYS A 1 343 ? -13.901 -4.995 38.798 1.00 90.62 343 LYS A O 1
ATOM 2738 N N . THR A 1 344 ? -16.017 -4.826 39.540 1.00 90.38 344 THR A N 1
ATOM 2739 C CA . THR A 1 344 ? -16.506 -3.902 38.500 1.00 90.38 344 THR A CA 1
ATOM 2740 C C . THR A 1 344 ? -15.846 -2.525 38.619 1.00 90.38 344 THR A C 1
ATOM 2742 O O . THR A 1 344 ? -15.340 -2.001 37.630 1.00 90.38 344 THR A O 1
ATOM 2745 N N . GLN A 1 345 ? -15.765 -1.979 39.836 1.00 91.38 345 GLN A N 1
ATOM 2746 C CA . GLN A 1 345 ? -15.093 -0.711 40.139 1.00 91.38 345 GLN A CA 1
ATOM 2747 C C . GLN A 1 345 ? -13.604 -0.756 39.766 1.00 91.38 345 GLN A C 1
ATOM 2749 O O . GLN A 1 345 ? -13.139 0.115 39.037 1.00 91.38 345 GLN A O 1
ATOM 2754 N N . GLY A 1 346 ? -12.880 -1.819 40.142 1.00 90.88 346 GLY A N 1
ATOM 2755 C CA . GLY A 1 346 ? -11.469 -1.977 39.762 1.00 90.88 346 GLY A CA 1
ATOM 2756 C C . GLY A 1 346 ? -11.237 -2.001 38.243 1.00 90.88 346 GLY A C 1
ATOM 2757 O O . GLY A 1 346 ? -10.281 -1.401 37.756 1.00 90.88 346 GLY A O 1
ATOM 2758 N N . ARG A 1 347 ? -12.140 -2.621 37.468 1.00 89.94 347 ARG A N 1
ATOM 2759 C CA . ARG A 1 347 ? -12.080 -2.581 35.994 1.00 89.94 347 ARG A CA 1
ATOM 2760 C C . ARG A 1 347 ? -12.427 -1.206 35.416 1.00 89.94 347 ARG A C 1
ATOM 2762 O O . ARG A 1 347 ? -11.847 -0.833 34.399 1.00 89.94 347 ARG A O 1
ATOM 2769 N N . LEU A 1 348 ? -13.312 -0.438 36.053 1.00 89.12 348 LEU A N 1
ATOM 2770 C CA . LEU A 1 348 ? -13.572 0.957 35.677 1.00 89.12 348 LEU A CA 1
ATOM 2771 C C . LEU A 1 348 ? -12.373 1.871 35.949 1.00 89.12 348 LEU A C 1
ATOM 2773 O O . LEU A 1 348 ? -12.047 2.703 35.105 1.00 89.12 348 LEU A O 1
ATOM 2777 N N . ASP A 1 349 ? -11.670 1.684 37.065 1.00 88.25 349 ASP A N 1
ATOM 2778 C CA . ASP A 1 349 ? -10.448 2.439 37.353 1.00 88.25 349 ASP A CA 1
ATOM 2779 C C . ASP A 1 349 ? -9.315 2.092 36.367 1.00 88.25 349 ASP A C 1
ATOM 2781 O O . ASP A 1 349 ? -8.600 2.991 35.916 1.00 88.25 349 ASP A O 1
ATOM 2785 N N . GLU A 1 350 ? -9.197 0.828 35.934 1.00 89.19 350 GLU A N 1
ATOM 2786 C CA . GLU A 1 350 ? -8.332 0.441 34.805 1.00 89.19 350 GLU A CA 1
ATOM 2787 C C . GLU A 1 350 ? -8.732 1.153 33.500 1.00 89.19 350 GLU A C 1
ATOM 2789 O O . GLU A 1 350 ? -7.871 1.733 32.837 1.00 89.19 350 GLU A O 1
ATOM 2794 N N . ILE A 1 351 ? -10.023 1.151 33.134 1.00 87.44 351 ILE A N 1
ATOM 2795 C CA . ILE A 1 351 ? -10.546 1.832 31.932 1.00 87.44 351 ILE A CA 1
ATOM 2796 C C . ILE A 1 351 ? -10.216 3.329 31.969 1.00 87.44 351 ILE A C 1
ATOM 2798 O O . ILE A 1 351 ? -9.621 3.846 31.021 1.00 87.44 351 ILE A O 1
ATOM 2802 N N . ARG A 1 352 ? -10.533 4.017 33.075 1.00 85.62 352 ARG A N 1
ATOM 2803 C CA . ARG A 1 352 ? -10.267 5.455 33.249 1.00 85.62 352 ARG A CA 1
ATOM 2804 C C . ARG A 1 352 ? -8.769 5.753 33.172 1.00 85.62 352 ARG A C 1
ATOM 2806 O O . ARG A 1 352 ? -8.363 6.714 32.518 1.00 85.62 352 ARG A O 1
ATOM 2813 N N . THR A 1 353 ? -7.940 4.896 33.772 1.00 86.62 353 THR A N 1
ATOM 2814 C CA . THR A 1 353 ? -6.477 5.000 33.700 1.00 86.62 353 THR A CA 1
ATOM 2815 C C . THR A 1 353 ? -5.986 4.866 32.259 1.00 86.62 353 THR A C 1
ATOM 2817 O O . THR A 1 353 ? -5.270 5.749 31.784 1.00 86.62 353 THR A O 1
ATOM 2820 N N . TYR A 1 354 ? -6.395 3.822 31.530 1.00 85.31 354 TYR A N 1
ATOM 2821 C CA . TYR A 1 354 ? -5.976 3.619 30.142 1.00 85.31 354 TYR A CA 1
ATOM 2822 C C . TYR A 1 354 ? -6.437 4.750 29.221 1.00 85.31 354 TYR A C 1
ATOM 2824 O O . TYR A 1 354 ? -5.606 5.279 28.484 1.00 85.31 354 TYR A O 1
ATOM 2832 N N . MET A 1 355 ? -7.699 5.181 29.305 1.00 83.38 355 MET A N 1
ATOM 2833 C CA . MET A 1 355 ? -8.202 6.302 28.502 1.00 83.38 355 MET A CA 1
ATOM 2834 C C . MET A 1 355 ? -7.438 7.596 28.795 1.00 83.38 355 MET A C 1
ATOM 2836 O O . MET A 1 355 ? -6.964 8.241 27.866 1.00 83.38 355 MET A O 1
ATOM 2840 N N . SER A 1 356 ? -7.181 7.924 30.068 1.00 82.25 356 SER A N 1
ATOM 2841 C CA . SER A 1 356 ? -6.397 9.120 30.424 1.00 82.25 356 SER A CA 1
ATOM 2842 C C . SER A 1 356 ? -4.964 9.116 29.860 1.00 82.25 356 SER A C 1
ATOM 2844 O O . SER A 1 356 ? -4.402 10.179 29.593 1.00 82.25 356 SER A O 1
ATOM 2846 N N . VAL A 1 357 ? -4.370 7.935 29.645 1.00 81.56 357 VAL A N 1
ATOM 2847 C CA . VAL A 1 357 ? -3.054 7.771 29.003 1.00 81.56 357 VAL A CA 1
ATOM 2848 C C . VAL A 1 357 ? -3.152 7.874 27.478 1.00 81.56 357 VAL A C 1
ATOM 2850 O O . VAL A 1 357 ? -2.245 8.432 26.862 1.00 81.56 357 VAL A O 1
ATOM 2853 N N . LEU A 1 358 ? -4.226 7.359 26.875 1.00 80.06 358 LEU A N 1
ATOM 2854 C CA . LEU A 1 358 ? -4.478 7.419 25.433 1.00 80.06 358 LEU A CA 1
ATOM 2855 C C . LEU A 1 358 ? -4.762 8.861 24.977 1.00 80.06 358 LEU A C 1
ATOM 2857 O O . LEU A 1 358 ? -4.036 9.376 24.126 1.00 80.06 358 LEU A O 1
ATOM 2861 N N . SER A 1 359 ? -5.716 9.551 25.612 1.00 77.38 359 SER A N 1
ATOM 2862 C CA . SER A 1 359 ? -6.095 10.930 25.265 1.00 77.38 359 SER A CA 1
ATOM 2863 C C . SER A 1 359 ? -4.968 11.944 25.504 1.00 77.38 359 SER A C 1
ATOM 2865 O O . SER A 1 359 ? -4.869 12.933 24.782 1.00 77.38 359 SER A O 1
ATOM 2867 N N . ARG A 1 360 ? -4.077 11.721 26.485 1.00 74.81 360 ARG A N 1
ATOM 2868 C CA . ARG A 1 360 ? -2.882 12.573 26.663 1.00 74.81 360 ARG A CA 1
ATOM 2869 C C . ARG A 1 360 ? -1.914 12.426 25.494 1.00 74.81 360 ARG A C 1
ATOM 2871 O O . ARG A 1 360 ? -1.591 13.415 24.847 1.00 74.81 360 ARG A O 1
ATOM 2878 N N . LYS A 1 361 ? -1.523 11.191 25.174 1.00 70.44 361 LYS A N 1
ATOM 2879 C CA . LYS A 1 361 ? -0.532 10.919 24.123 1.00 70.44 361 LYS A CA 1
ATOM 2880 C C . LYS A 1 361 ? -0.996 11.358 22.741 1.00 70.44 361 LYS A C 1
ATOM 2882 O O . LYS A 1 361 ? -0.187 11.805 21.940 1.00 70.44 361 LYS A O 1
ATOM 2887 N N . GLU A 1 362 ? -2.294 11.297 22.477 1.00 69.00 362 GLU A N 1
ATOM 2888 C CA . GLU A 1 362 ? -2.875 11.838 21.250 1.00 69.00 362 GLU A CA 1
ATOM 2889 C C . GLU A 1 362 ? -2.594 13.344 21.061 1.00 69.00 362 GLU A C 1
ATOM 2891 O O . GLU A 1 362 ? -2.370 13.792 19.935 1.00 69.00 362 GLU A O 1
ATOM 2896 N N . ASN A 1 363 ? -2.546 14.119 22.149 1.00 69.50 363 ASN A N 1
ATOM 2897 C CA . ASN A 1 363 ? -2.200 15.542 22.120 1.00 69.50 363 ASN A CA 1
ATOM 2898 C C . ASN A 1 363 ? -0.678 15.790 22.084 1.00 69.50 363 ASN A C 1
ATOM 2900 O O . ASN A 1 363 ? -0.246 16.811 21.556 1.00 69.50 363 ASN A O 1
ATOM 2904 N N . ASP A 1 364 ? 0.133 14.853 22.589 1.00 70.06 364 ASP A N 1
ATOM 2905 C CA . ASP A 1 364 ? 1.603 14.947 22.580 1.00 70.06 364 ASP A CA 1
ATOM 2906 C C . ASP A 1 364 ? 2.228 14.687 21.187 1.00 70.06 364 ASP A C 1
ATOM 2908 O O . ASP A 1 364 ? 3.382 15.056 20.950 1.00 70.06 364 ASP A O 1
ATOM 2912 N N . HIS A 1 365 ? 1.510 14.032 20.261 1.00 70.44 365 HIS A N 1
ATOM 2913 C CA . HIS A 1 365 ? 2.043 13.654 18.944 1.00 70.44 365 HIS A CA 1
ATOM 2914 C C . HIS A 1 365 ? 1.748 14.693 17.837 1.00 70.44 365 HIS A C 1
ATOM 2916 O O . HIS A 1 365 ? 0.574 14.999 17.588 1.00 70.44 365 HIS A O 1
ATOM 2922 N N . PRO A 1 366 ? 2.783 15.183 17.114 1.00 67.50 366 PRO A N 1
ATOM 2923 C CA . PRO A 1 366 ? 2.620 16.140 16.018 1.00 67.50 366 PRO A CA 1
ATOM 2924 C C . PRO A 1 366 ? 1.796 15.556 14.861 1.00 67.50 366 PRO A C 1
ATOM 2926 O O . PRO A 1 366 ? 1.865 14.362 14.571 1.00 67.50 366 PRO A O 1
ATOM 2929 N N . LEU A 1 367 ? 1.012 16.419 14.209 1.00 66.44 367 LEU A N 1
ATOM 2930 C CA . LEU A 1 367 ? 0.073 16.052 13.138 1.00 66.44 367 LEU A CA 1
ATOM 2931 C C . LEU A 1 367 ? 0.751 15.745 11.795 1.00 66.44 367 LEU A C 1
ATOM 2933 O O . LEU A 1 367 ? 0.199 14.983 11.011 1.00 66.44 367 LEU A O 1
ATOM 2937 N N . SER A 1 368 ? 1.923 16.331 11.557 1.00 68.44 368 SER A N 1
ATOM 2938 C CA . SER A 1 368 ? 2.728 16.238 10.336 1.00 68.44 368 SER A CA 1
ATOM 2939 C C . SER A 1 368 ? 4.217 16.242 10.717 1.00 68.44 368 SER A C 1
ATOM 2941 O O . SER A 1 368 ? 4.560 16.612 11.853 1.00 68.44 368 SER A O 1
ATOM 2943 N N . PRO A 1 369 ? 5.143 15.876 9.813 1.00 70.31 369 PRO A N 1
ATOM 2944 C CA . PRO A 1 369 ? 6.545 16.212 9.987 1.00 70.31 369 PRO A CA 1
ATOM 2945 C C . PRO A 1 369 ? 6.717 17.740 9.981 1.00 70.31 369 PRO A C 1
ATOM 2947 O O . PRO A 1 369 ? 5.826 18.497 9.592 1.00 70.31 369 PRO A O 1
ATOM 2950 N N . SER A 1 370 ? 7.893 18.203 10.404 1.00 70.38 370 SER A N 1
ATOM 2951 C CA . SER A 1 370 ? 8.307 19.584 10.136 1.00 70.38 370 SER A CA 1
ATOM 2952 C C . SER A 1 370 ? 8.451 19.795 8.627 1.00 70.38 370 SER A C 1
ATOM 2954 O O . SER A 1 370 ? 8.965 18.906 7.946 1.00 70.38 370 SER A O 1
ATOM 2956 N N . ASP A 1 371 ? 8.069 20.975 8.133 1.00 67.94 371 ASP A N 1
ATOM 2957 C CA . ASP A 1 371 ? 8.140 21.360 6.717 1.00 67.94 371 ASP A CA 1
ATOM 2958 C C . ASP A 1 371 ? 9.484 20.999 6.050 1.00 67.94 371 ASP A C 1
ATOM 2960 O O . ASP A 1 371 ? 9.522 20.629 4.882 1.00 67.94 371 ASP A O 1
ATOM 2964 N N . ASP A 1 372 ? 10.605 21.057 6.777 1.00 71.75 372 ASP A N 1
ATOM 2965 C CA . ASP A 1 372 ? 11.957 20.807 6.245 1.00 71.75 372 ASP A CA 1
ATOM 2966 C C . ASP A 1 372 ? 12.379 19.316 6.225 1.00 71.75 372 ASP A C 1
ATOM 2968 O O . ASP A 1 372 ? 13.550 18.971 5.985 1.00 71.75 372 ASP A O 1
ATOM 2972 N N . LEU A 1 373 ? 11.444 18.399 6.501 1.00 84.44 373 LEU A N 1
ATOM 2973 C CA . LEU A 1 373 ? 11.701 16.957 6.501 1.00 84.44 373 LEU A CA 1
ATOM 2974 C C . LEU A 1 373 ? 11.484 16.302 5.127 1.00 84.44 373 LEU A C 1
ATOM 2976 O O . LEU A 1 373 ? 12.274 15.431 4.751 1.00 84.44 373 LEU A O 1
ATOM 2980 N N . CYS A 1 374 ? 10.454 16.728 4.392 1.00 87.56 374 CYS A N 1
ATOM 2981 C CA . CYS A 1 374 ? 10.098 16.257 3.052 1.00 87.56 374 CYS A CA 1
ATOM 2982 C C . CYS A 1 374 ? 10.589 17.219 1.951 1.00 87.56 374 CYS A C 1
ATOM 2984 O O . CYS A 1 374 ? 10.999 18.346 2.221 1.00 87.56 374 CYS A O 1
ATOM 2986 N N . CYS A 1 375 ? 10.580 16.763 0.697 1.00 91.69 375 CYS A N 1
ATOM 2987 C CA . CYS A 1 375 ? 10.664 17.644 -0.472 1.00 91.69 375 CYS A CA 1
ATOM 2988 C C . CYS A 1 375 ? 9.287 18.244 -0.794 1.00 91.69 375 CYS A C 1
ATOM 2990 O O . CYS A 1 375 ? 8.307 17.506 -0.869 1.00 91.69 375 CYS A O 1
ATOM 2992 N N . ASP A 1 376 ? 9.234 19.543 -1.084 1.00 88.50 376 ASP A N 1
ATOM 2993 C CA . ASP A 1 376 ? 8.021 20.241 -1.536 1.00 88.50 376 ASP A CA 1
ATOM 2994 C C . ASP A 1 376 ? 8.218 20.824 -2.949 1.00 88.50 376 ASP A C 1
ATOM 2996 O O . ASP A 1 376 ? 9.169 21.561 -3.199 1.00 88.50 376 ASP A O 1
ATOM 3000 N N . GLU A 1 377 ? 7.316 20.555 -3.899 1.00 84.81 377 GLU A N 1
ATOM 3001 C CA . GLU A 1 377 ? 7.426 21.124 -5.254 1.00 84.81 377 GLU A CA 1
ATOM 3002 C C . GLU A 1 377 ? 7.159 22.643 -5.307 1.00 84.81 377 GLU A C 1
ATOM 3004 O O . GLU A 1 377 ? 7.558 23.282 -6.279 1.00 84.81 377 GLU A O 1
ATOM 3009 N N . GLY A 1 378 ? 6.571 23.266 -4.280 1.00 85.25 378 GLY A N 1
ATOM 3010 C CA . GLY A 1 378 ? 6.481 24.726 -4.173 1.00 85.25 378 GLY A CA 1
ATOM 3011 C C . GLY A 1 378 ? 7.853 25.389 -3.973 1.00 85.25 378 GLY A C 1
ATOM 3012 O O . GLY A 1 378 ? 8.245 26.282 -4.747 1.00 85.25 378 GLY A O 1
ATOM 3013 N N . ARG A 1 379 ? 8.583 24.928 -2.947 1.00 89.69 379 ARG A N 1
ATOM 3014 C CA . ARG A 1 379 ? 9.916 25.393 -2.522 1.00 89.69 379 ARG A CA 1
ATOM 3015 C C . ARG A 1 379 ? 11.060 24.743 -3.311 1.00 89.69 379 ARG A C 1
ATOM 3017 O O . ARG A 1 379 ? 11.843 25.450 -3.947 1.00 89.69 379 ARG A O 1
ATOM 3024 N N . ASP A 1 380 ? 11.167 23.416 -3.287 1.00 92.31 380 ASP A N 1
ATOM 3025 C CA . ASP A 1 380 ? 12.303 22.662 -3.829 1.00 92.31 380 ASP A CA 1
ATOM 3026 C C . ASP A 1 380 ? 12.231 22.460 -5.344 1.00 92.31 380 ASP A C 1
ATOM 3028 O O . ASP A 1 380 ? 13.275 22.487 -6.001 1.00 92.31 380 ASP A O 1
ATOM 3032 N N . ARG A 1 381 ? 11.034 22.288 -5.920 1.00 94.88 381 ARG A N 1
ATOM 3033 C CA . ARG A 1 381 ? 10.817 22.127 -7.378 1.00 94.88 381 ARG A CA 1
ATOM 3034 C C . ARG A 1 381 ? 11.672 21.009 -8.002 1.00 94.88 381 ARG A C 1
ATOM 3036 O O . ARG A 1 381 ? 12.274 21.193 -9.069 1.00 94.88 381 ARG A O 1
ATOM 3043 N N . CYS A 1 382 ? 11.807 19.878 -7.309 1.00 96.12 382 CYS A N 1
ATOM 3044 C CA . CYS A 1 382 ? 12.695 18.770 -7.663 1.00 96.12 382 CYS A CA 1
ATOM 3045 C C . CYS A 1 382 ? 12.421 18.235 -9.078 1.00 96.12 382 CYS A C 1
ATOM 3047 O O . CYS A 1 382 ? 13.359 18.069 -9.863 1.00 96.12 382 CYS A O 1
ATOM 3049 N N . LEU A 1 383 ? 11.152 18.021 -9.439 1.00 95.94 383 LEU A N 1
ATOM 3050 C CA . LEU A 1 383 ? 10.747 17.551 -10.768 1.00 95.94 383 LEU A CA 1
ATOM 3051 C C . LEU A 1 383 ? 11.082 18.563 -11.861 1.00 95.94 383 LEU A C 1
ATOM 3053 O O . LEU A 1 383 ? 11.574 18.180 -12.923 1.00 95.94 383 LEU A O 1
ATOM 3057 N N . THR A 1 384 ? 10.880 19.854 -11.593 1.00 95.69 384 THR A N 1
ATOM 3058 C CA . THR A 1 384 ? 11.205 20.926 -12.547 1.00 95.69 384 THR A CA 1
ATOM 3059 C C . THR A 1 384 ? 12.716 20.993 -12.799 1.00 95.69 384 THR A C 1
ATOM 3061 O O . THR A 1 384 ? 13.158 20.998 -13.951 1.00 95.69 384 THR A O 1
ATOM 3064 N N . LYS A 1 385 ? 13.529 20.959 -11.732 1.00 96.56 385 LYS A N 1
ATOM 3065 C CA . LYS A 1 385 ? 15.001 20.921 -11.814 1.00 96.56 385 LYS A CA 1
ATOM 3066 C C . LYS A 1 385 ? 15.493 19.692 -12.592 1.00 96.56 385 LYS A C 1
ATOM 3068 O O . LYS A 1 385 ? 16.298 19.831 -13.513 1.00 96.56 385 LYS A O 1
ATOM 3073 N N . MET A 1 386 ? 14.971 18.504 -12.274 1.00 96.88 386 MET A N 1
ATOM 3074 C CA . MET A 1 386 ? 15.312 17.252 -12.961 1.00 96.88 386 MET A CA 1
ATOM 3075 C C . MET A 1 386 ? 14.913 17.274 -14.446 1.00 96.88 386 MET A C 1
ATOM 3077 O O . MET A 1 386 ? 15.692 16.857 -15.305 1.00 96.88 386 MET A O 1
ATOM 3081 N N . GLY A 1 387 ? 13.735 17.819 -14.766 1.00 96.31 387 GLY A N 1
ATOM 3082 C CA . GLY A 1 387 ? 13.253 17.974 -16.138 1.00 96.31 387 GLY A CA 1
ATOM 3083 C C . GLY A 1 387 ? 14.183 18.834 -16.998 1.00 96.31 387 GLY A C 1
ATOM 3084 O O . GLY A 1 387 ? 14.516 18.438 -18.117 1.00 96.31 387 GLY A O 1
ATOM 3085 N N . HIS A 1 388 ? 14.672 19.962 -16.470 1.00 96.31 388 HIS A N 1
ATOM 3086 C CA . HIS A 1 388 ? 15.653 20.806 -17.165 1.00 96.31 388 HIS A CA 1
ATOM 3087 C C . HIS A 1 388 ? 17.002 20.099 -17.376 1.00 96.31 388 HIS A C 1
ATOM 3089 O O . HIS A 1 388 ? 17.538 20.132 -18.486 1.00 96.31 388 HIS A O 1
ATOM 3095 N N . LEU A 1 389 ? 17.527 19.407 -16.357 1.00 96.44 389 LEU A N 1
ATOM 3096 C CA . LEU A 1 389 ? 18.769 18.629 -16.477 1.00 96.44 389 LEU A CA 1
ATOM 3097 C C . LEU A 1 389 ? 18.647 17.550 -17.565 1.00 96.44 389 LEU A C 1
ATOM 3099 O O . LEU A 1 389 ? 19.496 17.458 -18.456 1.00 96.44 389 LEU A O 1
ATOM 3103 N N . ARG A 1 390 ? 17.546 16.786 -17.569 1.00 95.94 390 ARG A N 1
ATOM 3104 C CA . ARG A 1 390 ? 17.286 15.776 -18.604 1.00 95.94 390 ARG A CA 1
ATOM 3105 C C . ARG A 1 390 ? 17.136 16.391 -19.997 1.00 95.94 390 ARG A C 1
ATOM 3107 O O . ARG A 1 390 ? 17.635 15.806 -20.958 1.00 95.94 390 ARG A O 1
ATOM 3114 N N . GLN A 1 391 ? 16.469 17.540 -20.136 1.00 96.00 391 GLN A N 1
ATOM 3115 C CA . GLN A 1 391 ? 16.365 18.248 -21.420 1.00 96.00 391 GLN A CA 1
ATOM 3116 C C . GLN A 1 391 ? 17.752 18.625 -21.965 1.00 96.00 391 GLN A C 1
ATOM 3118 O O . GLN A 1 391 ? 18.024 18.382 -23.142 1.00 96.00 391 GLN A O 1
ATOM 3123 N N . GLY A 1 392 ? 18.653 19.127 -21.112 1.00 95.50 392 GLY A N 1
ATOM 3124 C CA . GLY A 1 392 ? 20.044 19.414 -21.480 1.00 95.50 392 GLY A CA 1
ATOM 3125 C C . GLY A 1 392 ? 20.805 18.171 -21.955 1.00 95.50 392 GLY A C 1
ATOM 3126 O O . GLY A 1 392 ? 21.383 18.174 -23.042 1.00 95.50 392 GLY A O 1
ATOM 3127 N N . ILE A 1 393 ? 20.738 17.076 -21.193 1.00 96.00 393 ILE A N 1
ATOM 3128 C CA . ILE A 1 393 ? 21.385 15.793 -21.528 1.00 96.00 393 ILE A CA 1
ATOM 3129 C C . ILE A 1 393 ? 20.843 15.217 -22.852 1.00 96.00 393 ILE A C 1
ATOM 3131 O O . ILE A 1 393 ? 21.607 14.744 -23.698 1.00 96.0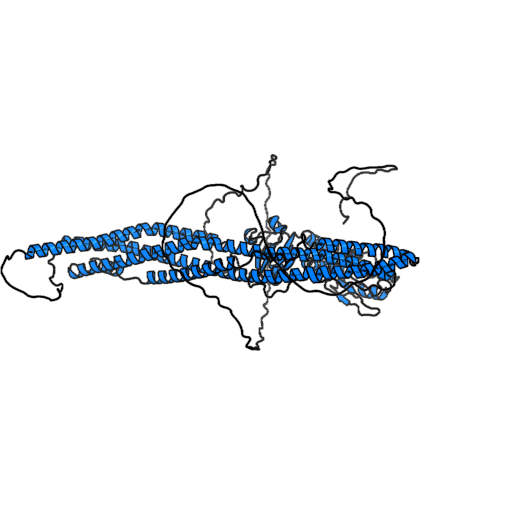0 393 ILE A O 1
ATOM 3135 N N . ALA A 1 394 ? 19.527 15.291 -23.075 1.00 95.75 394 ALA A N 1
ATOM 3136 C CA . ALA A 1 394 ? 18.896 14.845 -24.317 1.00 95.75 394 ALA A CA 1
ATOM 3137 C C . ALA A 1 394 ? 19.319 15.694 -25.532 1.00 95.75 394 ALA A C 1
ATOM 3139 O O . ALA A 1 394 ? 19.499 15.150 -26.626 1.00 95.75 394 ALA A O 1
ATOM 3140 N N . ALA A 1 395 ? 19.537 17.001 -25.348 1.00 96.06 395 ALA A N 1
ATOM 3141 C CA . ALA A 1 395 ? 20.067 17.872 -26.394 1.00 96.06 395 ALA A CA 1
ATOM 3142 C C . ALA A 1 395 ? 21.499 17.475 -26.800 1.00 96.06 395 ALA A C 1
ATOM 3144 O O . ALA A 1 395 ? 21.754 17.336 -27.998 1.00 96.06 395 ALA A O 1
ATOM 3145 N N . VAL A 1 396 ? 22.394 17.188 -25.840 1.00 94.81 396 VAL A N 1
ATOM 3146 C CA . VAL A 1 396 ? 23.753 16.684 -26.145 1.00 94.81 396 VAL A CA 1
ATOM 3147 C C . VAL A 1 396 ? 23.687 15.377 -26.940 1.00 94.81 396 VAL A C 1
ATOM 3149 O O . VAL A 1 396 ? 24.324 15.249 -27.984 1.00 94.81 396 VAL A O 1
ATOM 3152 N N . SER A 1 397 ? 22.868 14.420 -26.494 1.00 94.19 397 SER A N 1
ATOM 3153 C CA . SER A 1 397 ? 22.683 13.131 -27.177 1.00 94.19 397 SER A CA 1
ATOM 3154 C C . SER A 1 397 ? 22.202 13.295 -28.630 1.00 94.19 397 SER A C 1
ATOM 3156 O O . SER A 1 397 ? 22.707 12.632 -29.541 1.00 94.19 397 SER A O 1
ATOM 3158 N N . SER A 1 398 ? 21.294 14.244 -28.884 1.00 94.06 398 SER A N 1
ATOM 3159 C CA . SER A 1 398 ? 20.844 14.607 -30.236 1.00 94.06 398 SER A CA 1
ATOM 3160 C C . SER A 1 398 ? 21.966 15.224 -31.085 1.00 94.06 398 SER A C 1
ATOM 3162 O O . SER A 1 398 ? 22.126 14.865 -32.253 1.00 94.06 398 SER A O 1
ATOM 3164 N N . THR A 1 399 ? 22.795 16.098 -30.507 1.00 93.12 399 THR A N 1
ATOM 3165 C CA . THR A 1 399 ? 23.983 16.667 -31.169 1.00 93.12 399 THR A CA 1
ATOM 3166 C C . THR A 1 399 ? 24.997 15.580 -31.531 1.00 93.12 399 THR A C 1
ATOM 3168 O O . THR A 1 399 ? 25.399 15.480 -32.691 1.00 93.12 399 THR A O 1
ATOM 3171 N N . PHE A 1 400 ? 25.334 14.682 -30.603 1.00 93.50 400 PHE A N 1
ATOM 3172 C CA . PHE A 1 400 ? 26.256 13.572 -30.867 1.00 93.50 400 PHE A CA 1
ATOM 3173 C C . PHE A 1 400 ? 25.698 12.588 -31.912 1.00 93.50 400 PHE A C 1
ATOM 3175 O O . PHE A 1 400 ? 26.438 12.116 -32.775 1.00 93.50 400 PHE A O 1
ATOM 3182 N N . SER A 1 401 ? 24.378 12.366 -31.924 1.00 91.81 401 SER A N 1
ATOM 3183 C CA . SER A 1 401 ? 23.674 11.591 -32.962 1.00 91.81 401 SER A CA 1
ATOM 3184 C C . SER A 1 401 ? 23.755 12.214 -34.365 1.00 91.81 401 SER A C 1
ATOM 3186 O O . SER A 1 401 ? 23.620 11.500 -35.362 1.00 91.81 401 SER A O 1
ATOM 3188 N N . LYS A 1 402 ? 23.977 13.532 -34.473 1.00 90.88 402 LYS A N 1
ATOM 3189 C CA . LYS A 1 402 ? 24.298 14.209 -35.742 1.00 90.88 402 LYS A CA 1
ATOM 3190 C C . LYS A 1 402 ? 25.783 14.052 -36.064 1.00 90.88 402 LYS A C 1
ATOM 3192 O O . LYS A 1 402 ? 26.111 13.569 -37.141 1.00 90.88 402 LYS A O 1
ATOM 3197 N N . HIS A 1 403 ? 26.662 14.373 -35.112 1.00 90.88 403 HIS A N 1
ATOM 3198 C CA . HIS A 1 403 ? 28.120 14.339 -35.283 1.00 90.88 403 HIS A CA 1
ATOM 3199 C C . HIS A 1 403 ? 28.634 12.957 -35.718 1.00 90.88 403 HIS A C 1
ATOM 3201 O O . HIS A 1 403 ? 29.483 12.858 -36.602 1.00 90.88 403 HIS A O 1
ATOM 3207 N N . ARG A 1 404 ? 28.057 11.872 -35.179 1.00 88.19 404 ARG A N 1
ATOM 3208 C CA . ARG A 1 404 ? 28.380 10.490 -35.572 1.00 88.19 404 ARG A CA 1
ATOM 3209 C C . ARG A 1 404 ? 28.172 10.216 -37.072 1.00 88.19 404 ARG A C 1
ATOM 3211 O O . ARG A 1 404 ? 28.852 9.349 -37.610 1.00 88.19 404 ARG A O 1
ATOM 3218 N N . LYS A 1 405 ? 27.271 10.934 -37.758 1.00 87.38 405 LYS A N 1
ATOM 3219 C CA . LYS A 1 405 ? 26.978 10.721 -39.190 1.00 87.38 405 LYS A CA 1
ATOM 3220 C C . LYS A 1 405 ? 28.094 11.208 -40.111 1.00 87.38 405 LYS A C 1
ATOM 3222 O O . LYS A 1 405 ? 28.299 10.606 -41.159 1.00 87.38 405 LYS A O 1
ATOM 3227 N N . TYR A 1 406 ? 28.816 12.261 -39.729 1.00 82.88 406 TYR A N 1
ATOM 3228 C CA . TYR A 1 406 ? 29.876 12.835 -40.564 1.00 82.88 406 TYR A CA 1
ATOM 3229 C C . TYR A 1 406 ? 31.161 11.994 -40.569 1.00 82.88 406 TYR A C 1
ATOM 3231 O O . TYR A 1 406 ? 31.961 12.104 -41.491 1.00 82.88 406 TYR A O 1
ATOM 3239 N N . SER A 1 407 ? 31.331 11.093 -39.590 1.00 72.62 407 SER A N 1
ATOM 3240 C CA . SER A 1 407 ? 32.499 10.211 -39.373 1.00 72.62 407 SER A CA 1
ATOM 3241 C C . SER A 1 407 ? 33.822 10.927 -39.054 1.00 72.62 407 SER A C 1
ATOM 3243 O O . SER A 1 407 ? 34.589 10.436 -38.228 1.00 72.62 407 SER A O 1
ATOM 3245 N N . ILE A 1 408 ? 34.060 12.099 -39.641 1.00 81.81 408 ILE A N 1
ATOM 3246 C CA . ILE A 1 408 ? 35.104 13.071 -39.308 1.00 81.81 408 ILE A CA 1
ATOM 3247 C C . ILE A 1 408 ? 34.396 14.422 -39.123 1.00 81.81 408 ILE A C 1
ATOM 3249 O O . ILE A 1 408 ? 33.460 14.724 -39.858 1.00 81.81 408 ILE A O 1
ATOM 3253 N N . LEU A 1 409 ? 34.813 15.215 -38.134 1.00 88.06 409 LEU A N 1
ATOM 3254 C CA . LEU A 1 409 ? 34.278 16.557 -37.876 1.00 88.06 409 LEU A CA 1
ATOM 3255 C C . LEU A 1 409 ? 35.253 17.628 -38.367 1.00 88.06 409 LEU A C 1
ATOM 3257 O O . LEU A 1 409 ? 36.468 17.443 -38.281 1.00 88.06 409 LEU A O 1
ATOM 3261 N N . HIS A 1 410 ? 34.741 18.774 -38.815 1.00 88.38 410 HIS A N 1
ATOM 3262 C CA . HIS A 1 410 ? 35.582 19.951 -39.031 1.00 88.38 410 HIS A CA 1
ATOM 3263 C C . HIS A 1 410 ? 35.986 20.581 -37.686 1.00 88.38 410 HIS A C 1
ATOM 3265 O O . HIS A 1 410 ? 35.278 20.444 -36.692 1.00 88.38 410 HIS A O 1
ATOM 3271 N N . ALA A 1 411 ? 37.103 21.316 -37.638 1.00 89.06 411 ALA A N 1
ATOM 3272 C CA . ALA A 1 411 ? 37.699 21.803 -36.382 1.00 89.06 411 ALA A CA 1
ATOM 3273 C C . ALA A 1 411 ? 36.732 22.588 -35.463 1.00 89.06 411 ALA A C 1
ATOM 3275 O O . ALA A 1 411 ? 36.815 22.484 -34.240 1.00 89.06 411 ALA A O 1
ATOM 3276 N N . HIS A 1 412 ? 35.783 23.339 -36.035 1.00 90.12 412 HIS A N 1
ATOM 3277 C CA . HIS A 1 412 ? 34.742 24.039 -35.273 1.00 90.12 412 HIS A CA 1
ATOM 3278 C C . HIS A 1 412 ? 33.707 23.079 -34.655 1.00 90.12 412 HIS A C 1
ATOM 3280 O O . HIS A 1 412 ? 33.343 23.226 -33.490 1.00 90.12 412 HIS A O 1
ATOM 3286 N N . GLU A 1 413 ? 33.275 22.060 -35.399 1.00 90.00 413 GLU A N 1
ATOM 3287 C CA . GLU A 1 413 ? 32.364 21.019 -34.908 1.00 90.00 413 GLU A CA 1
ATOM 3288 C C . GLU A 1 413 ? 33.052 20.108 -33.883 1.00 90.00 413 GLU A C 1
ATOM 3290 O O . GLU A 1 413 ? 32.426 19.683 -32.917 1.00 90.00 413 GLU A O 1
ATOM 3295 N N . GLU A 1 414 ? 34.350 19.838 -34.052 1.00 90.12 414 GLU A N 1
ATOM 3296 C CA . GLU A 1 414 ? 35.162 19.085 -33.093 1.00 90.12 414 GLU A CA 1
ATOM 3297 C C . GLU A 1 414 ? 35.325 19.852 -31.768 1.00 90.12 414 GLU A C 1
ATOM 3299 O O . GLU A 1 414 ? 35.265 19.253 -30.693 1.00 90.12 414 GLU A O 1
ATOM 3304 N N . PHE A 1 415 ? 35.476 21.181 -31.829 1.00 91.62 415 PHE A N 1
ATOM 3305 C CA . PHE A 1 415 ? 35.439 22.055 -30.655 1.00 91.62 415 PHE A CA 1
ATOM 3306 C C . PHE A 1 415 ? 34.065 22.011 -29.967 1.00 91.62 415 PHE A C 1
ATOM 3308 O O . PHE A 1 415 ? 33.998 21.715 -28.776 1.00 91.62 415 PHE A O 1
ATOM 3315 N N . ILE A 1 416 ? 32.967 22.188 -30.716 1.00 91.50 416 ILE A N 1
ATOM 3316 C CA . ILE A 1 416 ? 31.597 22.057 -30.183 1.00 91.50 416 ILE A CA 1
ATOM 3317 C C . ILE A 1 416 ? 31.385 20.676 -29.544 1.00 91.50 416 ILE A C 1
ATOM 3319 O O . ILE A 1 416 ? 30.832 20.584 -28.452 1.00 91.50 416 ILE A O 1
ATOM 3323 N N . HIS A 1 417 ? 31.863 19.599 -30.174 1.00 92.19 417 HIS A N 1
ATOM 3324 C CA . HIS A 1 417 ? 31.759 18.232 -29.650 1.00 92.19 417 HIS A CA 1
ATOM 3325 C C . HIS A 1 417 ? 32.485 18.060 -28.310 1.00 92.19 417 HIS A C 1
ATOM 3327 O O . HIS A 1 417 ? 31.978 17.372 -27.427 1.00 92.19 417 HIS A O 1
ATOM 3333 N N . LYS A 1 418 ? 33.650 18.699 -28.131 1.00 90.81 418 LYS A N 1
ATOM 3334 C CA . LYS A 1 418 ? 34.392 18.706 -26.857 1.00 90.81 418 LYS A CA 1
ATOM 3335 C C . LYS A 1 418 ? 33.634 19.485 -25.777 1.00 90.81 418 LYS A C 1
ATOM 3337 O O . LYS A 1 418 ? 33.393 18.926 -24.711 1.00 90.81 418 LYS A O 1
ATOM 3342 N N . CYS A 1 419 ? 33.166 20.698 -26.074 1.00 92.50 419 CYS A N 1
ATOM 3343 C CA . CYS A 1 419 ? 32.396 21.503 -25.120 1.00 92.50 419 CYS A CA 1
ATOM 3344 C C . CYS A 1 419 ? 31.067 20.836 -24.719 1.00 92.50 419 CYS A C 1
ATOM 3346 O O . CYS A 1 419 ? 30.708 20.830 -23.544 1.00 92.50 419 CYS A O 1
ATOM 3348 N N . GLU A 1 420 ? 30.346 20.220 -25.661 1.00 93.81 420 GLU A N 1
ATOM 3349 C CA . GLU A 1 420 ? 29.121 19.468 -25.357 1.00 93.81 420 GLU A CA 1
ATOM 3350 C C . GLU A 1 420 ? 29.413 18.172 -24.565 1.00 93.81 420 GLU A C 1
ATOM 3352 O O . GLU A 1 420 ? 28.562 17.745 -23.784 1.00 93.81 420 GLU A O 1
ATOM 3357 N N . ARG A 1 421 ? 30.619 17.581 -24.677 1.00 91.56 421 ARG A N 1
ATOM 3358 C CA . ARG A 1 421 ? 31.068 16.458 -23.824 1.00 91.56 421 ARG A CA 1
ATOM 3359 C C . ARG A 1 421 ? 31.266 16.905 -22.374 1.00 91.56 421 ARG A C 1
ATOM 3361 O O . ARG A 1 421 ? 30.680 16.312 -21.476 1.00 91.56 421 ARG A O 1
ATOM 3368 N N . GLU A 1 422 ? 32.024 17.976 -22.152 1.00 91.00 422 GLU A N 1
ATOM 3369 C CA . GLU A 1 422 ? 32.254 18.551 -20.815 1.00 91.00 422 GLU A CA 1
ATOM 3370 C C . GLU A 1 422 ? 30.931 18.994 -20.166 1.00 91.00 422 GLU A C 1
ATOM 3372 O O . GLU A 1 422 ? 30.654 18.714 -19.001 1.00 91.00 422 GLU A O 1
ATOM 3377 N N . LYS A 1 423 ? 30.061 19.646 -20.943 1.00 92.12 423 LYS A N 1
ATOM 3378 C CA . LYS A 1 423 ? 28.704 20.040 -20.542 1.00 92.12 423 LYS A CA 1
ATOM 3379 C C . LYS A 1 423 ? 27.831 18.843 -20.158 1.00 92.12 423 LYS A C 1
ATOM 3381 O O . LYS A 1 423 ? 27.044 18.962 -19.220 1.00 92.12 423 LYS A O 1
ATOM 3386 N N . LEU A 1 424 ? 27.958 17.702 -20.844 1.00 92.75 424 LEU A N 1
ATOM 3387 C CA . LEU A 1 424 ? 27.271 16.469 -20.459 1.00 92.75 424 LEU A CA 1
ATOM 3388 C C . LEU A 1 424 ? 27.751 15.992 -19.090 1.00 92.75 424 LEU A C 1
ATOM 3390 O O . LEU A 1 424 ? 26.915 15.854 -18.206 1.00 92.75 424 LEU A O 1
ATOM 3394 N N . GLU A 1 425 ? 29.056 15.811 -18.882 1.00 90.06 425 GLU A N 1
ATOM 3395 C CA . GLU A 1 425 ? 29.614 15.331 -17.603 1.00 90.06 425 GLU A CA 1
ATOM 3396 C C . GLU A 1 425 ? 29.205 16.236 -16.430 1.00 90.06 425 GLU A C 1
ATOM 3398 O O . GLU A 1 425 ? 28.665 15.753 -15.431 1.00 90.06 425 GLU A O 1
ATOM 3403 N N . ASN A 1 426 ? 29.317 17.556 -16.610 1.00 91.19 426 ASN A N 1
ATOM 3404 C CA . ASN A 1 426 ? 28.854 18.557 -15.645 1.00 91.19 426 ASN A CA 1
ATOM 3405 C C . ASN A 1 426 ? 27.329 18.529 -15.400 1.00 91.19 426 ASN A C 1
ATOM 3407 O O . ASN A 1 426 ? 26.877 18.938 -14.333 1.00 91.19 426 ASN A O 1
ATOM 3411 N N . SER A 1 427 ? 26.523 18.030 -16.345 1.00 92.94 427 SER A N 1
ATOM 3412 C CA . SER A 1 427 ? 25.068 17.869 -16.177 1.00 92.94 427 SER A CA 1
ATOM 3413 C C . SER A 1 427 ? 24.678 16.580 -15.441 1.00 92.94 427 SER A C 1
ATOM 3415 O O . SER A 1 427 ? 23.563 16.497 -14.926 1.00 92.94 427 SER A O 1
ATOM 3417 N N . LEU A 1 428 ? 25.555 15.569 -15.376 1.00 92.50 428 LEU A N 1
ATOM 3418 C CA . LEU A 1 428 ? 25.255 14.295 -14.704 1.00 92.50 428 LEU A CA 1
ATOM 3419 C C . LEU A 1 428 ? 25.397 14.387 -13.181 1.00 92.50 428 LEU A C 1
ATOM 3421 O O . LEU A 1 428 ? 24.630 13.745 -12.464 1.00 92.50 428 LEU A O 1
ATOM 3425 N N . ILE A 1 429 ? 26.329 15.205 -12.682 1.00 92.00 429 ILE A N 1
ATOM 3426 C CA . ILE A 1 429 ? 26.561 15.372 -11.238 1.00 92.00 429 ILE A CA 1
ATOM 3427 C C . ILE A 1 429 ? 25.293 15.906 -10.530 1.00 92.00 429 ILE A C 1
ATOM 3429 O O . ILE A 1 429 ? 24.797 15.206 -9.643 1.00 92.00 429 ILE A O 1
ATOM 3433 N N . PRO A 1 430 ? 24.649 17.013 -10.971 1.00 94.94 430 PRO A N 1
ATOM 3434 C CA . PRO A 1 430 ? 23.412 17.497 -10.350 1.00 94.94 430 PRO A CA 1
ATOM 3435 C C . PRO A 1 430 ? 22.230 16.519 -10.428 1.00 94.94 430 PRO A C 1
ATOM 3437 O O . PRO A 1 430 ? 21.365 16.547 -9.557 1.00 94.94 430 PRO A O 1
ATOM 3440 N N . VAL A 1 431 ? 22.173 15.639 -11.439 1.00 95.44 431 VAL A N 1
ATOM 3441 C CA . VAL A 1 431 ? 21.137 14.587 -11.532 1.00 95.44 431 VAL A CA 1
ATOM 3442 C C . VAL A 1 431 ? 21.296 13.570 -10.401 1.00 95.44 431 VAL A C 1
ATOM 3444 O O . VAL A 1 431 ? 20.309 13.188 -9.770 1.00 95.44 431 VAL A O 1
ATOM 3447 N N . ILE A 1 432 ? 22.532 13.148 -10.122 1.00 93.25 432 ILE A N 1
ATOM 3448 C CA . ILE A 1 432 ? 22.837 12.202 -9.042 1.00 93.25 432 ILE A CA 1
ATOM 3449 C C . ILE A 1 432 ? 22.618 12.870 -7.679 1.00 93.25 432 ILE A C 1
ATOM 3451 O O . ILE A 1 432 ? 21.951 12.290 -6.824 1.00 93.25 432 ILE A O 1
ATOM 3455 N N . GLU A 1 433 ? 23.113 14.095 -7.484 1.00 94.50 433 GLU A N 1
ATOM 3456 C CA . GLU A 1 433 ? 22.988 14.830 -6.218 1.00 94.50 433 GLU A CA 1
ATOM 3457 C C . GLU A 1 433 ? 21.531 15.153 -5.861 1.00 94.50 433 GLU A C 1
ATOM 3459 O O . GLU A 1 433 ? 21.106 14.901 -4.732 1.00 94.50 433 GLU A O 1
ATOM 3464 N N . LEU A 1 434 ? 20.740 15.654 -6.818 1.00 96.06 434 LEU A N 1
ATOM 3465 C CA . LEU A 1 434 ? 19.330 15.977 -6.591 1.00 96.06 434 LEU A CA 1
ATOM 3466 C C . LEU A 1 434 ? 18.525 14.724 -6.215 1.00 96.06 434 LEU A C 1
ATOM 3468 O O . LEU A 1 434 ? 17.728 14.764 -5.279 1.00 96.06 434 LEU A O 1
ATOM 3472 N N . TYR A 1 435 ? 18.763 13.601 -6.899 1.00 95.50 435 TYR A N 1
ATOM 3473 C CA . TYR A 1 435 ? 18.063 12.351 -6.614 1.00 95.50 435 TYR A CA 1
ATOM 3474 C C . TYR A 1 435 ? 18.541 11.687 -5.312 1.00 95.50 435 TYR A C 1
ATOM 3476 O O . TYR A 1 435 ? 17.731 11.448 -4.420 1.00 95.50 435 TYR A O 1
ATOM 3484 N N . GLN A 1 436 ? 19.839 11.394 -5.177 1.00 94.06 436 GLN A N 1
ATOM 3485 C CA . GLN A 1 436 ? 20.376 10.619 -4.050 1.00 94.06 436 GLN A CA 1
ATOM 3486 C C . GLN A 1 436 ? 20.564 11.471 -2.789 1.00 94.06 436 GLN A C 1
ATOM 3488 O O . GLN A 1 436 ? 20.060 11.123 -1.720 1.00 94.06 436 GLN A O 1
ATOM 3493 N N . SER A 1 437 ? 21.280 12.591 -2.906 1.00 93.81 437 SER A N 1
ATOM 3494 C CA . SER A 1 437 ? 21.730 13.394 -1.760 1.00 93.81 437 SER A CA 1
ATOM 3495 C C . SER A 1 437 ? 20.642 14.302 -1.179 1.00 93.81 437 SER A C 1
ATOM 3497 O O . SER A 1 437 ? 20.769 14.722 -0.027 1.00 93.81 437 SER A O 1
ATOM 3499 N N . HIS A 1 438 ? 19.577 14.580 -1.940 1.00 94.75 438 HIS A N 1
ATOM 3500 C CA . HIS A 1 438 ? 18.419 15.369 -1.510 1.00 94.75 438 HIS A CA 1
ATOM 3501 C C . HIS A 1 438 ? 17.127 14.530 -1.458 1.00 94.75 438 HIS A C 1
ATOM 3503 O O . HIS A 1 438 ? 16.688 14.206 -0.356 1.00 94.75 438 HIS A O 1
ATOM 3509 N N . CYS A 1 439 ? 16.537 14.110 -2.585 1.00 95.50 439 CYS A N 1
ATOM 3510 C CA . CYS A 1 439 ? 15.193 13.506 -2.573 1.00 95.50 439 CYS A CA 1
ATOM 3511 C C . CYS A 1 439 ? 15.111 12.149 -1.851 1.00 95.50 439 CYS A C 1
ATOM 3513 O O . CYS A 1 439 ? 14.286 11.980 -0.956 1.00 95.50 439 CYS A O 1
ATOM 3515 N N . VAL A 1 440 ? 15.983 11.189 -2.177 1.00 95.56 440 VAL A N 1
ATOM 3516 C CA . VAL A 1 440 ? 16.032 9.875 -1.501 1.00 95.56 440 VAL A CA 1
ATOM 3517 C C . VAL A 1 440 ? 16.447 10.021 -0.031 1.00 95.56 440 VAL A C 1
ATOM 3519 O O . VAL A 1 440 ? 15.933 9.319 0.846 1.00 95.56 440 VAL A O 1
ATOM 3522 N N . LYS A 1 441 ? 17.333 10.979 0.269 1.00 94.31 441 LYS A N 1
ATOM 3523 C CA . LYS A 1 441 ? 17.716 11.320 1.645 1.00 94.31 441 LYS A CA 1
ATOM 3524 C C . LYS A 1 441 ? 16.529 11.857 2.452 1.00 94.31 441 LYS A C 1
ATOM 3526 O O . LYS A 1 441 ? 16.364 11.448 3.598 1.00 94.31 441 LYS A O 1
ATOM 3531 N N . ASN A 1 442 ? 15.690 12.714 1.866 1.00 94.12 442 ASN A N 1
ATOM 3532 C CA . ASN A 1 442 ? 14.466 13.210 2.499 1.00 94.12 442 ASN A CA 1
ATOM 3533 C C . ASN A 1 442 ? 13.423 12.095 2.674 1.00 94.12 442 ASN A C 1
ATOM 3535 O O . ASN A 1 442 ? 12.929 11.931 3.786 1.00 94.12 442 ASN A O 1
ATOM 3539 N N . LEU A 1 443 ? 13.194 11.239 1.668 1.00 95.12 443 LEU A N 1
ATOM 3540 C CA . LEU A 1 443 ? 12.357 10.036 1.816 1.00 95.12 443 LEU A CA 1
ATOM 3541 C C . LEU A 1 443 ? 12.793 9.180 3.018 1.00 95.12 443 LEU A C 1
ATOM 3543 O O . LEU A 1 443 ? 11.954 8.781 3.819 1.00 95.12 443 LEU A O 1
ATOM 3547 N N . THR A 1 444 ? 14.099 8.983 3.216 1.00 94.44 444 THR A N 1
ATOM 3548 C CA . THR A 1 444 ? 14.620 8.230 4.373 1.00 94.44 444 THR A CA 1
ATOM 3549 C C . THR A 1 444 ? 14.372 8.949 5.713 1.00 94.44 444 THR A C 1
ATOM 3551 O O . THR A 1 444 ? 14.097 8.288 6.715 1.00 94.44 444 THR A O 1
ATOM 3554 N N . LYS A 1 445 ? 14.411 10.294 5.765 1.00 92.81 445 LYS A N 1
ATOM 3555 C CA . LYS A 1 445 ? 14.013 11.055 6.972 1.00 92.81 445 LYS A CA 1
ATOM 3556 C C . LYS A 1 445 ? 12.524 10.868 7.280 1.00 92.81 445 LYS A C 1
ATOM 3558 O O . LYS A 1 445 ? 12.173 10.603 8.429 1.00 92.81 445 LYS A O 1
ATOM 3563 N N . VAL A 1 446 ? 11.665 11.028 6.267 1.00 92.75 446 VAL A N 1
ATOM 3564 C CA . VAL A 1 446 ? 10.203 10.936 6.406 1.00 92.75 446 VAL A CA 1
ATOM 3565 C C . VAL A 1 446 ? 9.802 9.514 6.791 1.00 92.75 446 VAL A C 1
ATOM 3567 O O . VAL A 1 446 ? 9.036 9.355 7.735 1.00 92.75 446 VAL A O 1
ATOM 3570 N N . HIS A 1 447 ? 10.389 8.480 6.176 1.00 93.88 447 HIS A N 1
ATOM 3571 C CA . HIS A 1 447 ? 10.243 7.074 6.586 1.00 93.88 447 HIS A CA 1
ATOM 3572 C C . HIS A 1 447 ? 10.607 6.861 8.060 1.00 93.88 447 HIS A C 1
ATOM 3574 O O . HIS A 1 447 ? 9.827 6.280 8.813 1.00 93.88 447 HIS A O 1
ATOM 3580 N N . HIS A 1 448 ? 11.759 7.368 8.506 1.00 91.81 448 HIS A N 1
ATOM 3581 C CA . HIS A 1 448 ? 12.220 7.176 9.882 1.00 91.81 448 HIS A CA 1
ATOM 3582 C C . HIS A 1 448 ? 11.337 7.896 10.919 1.00 91.81 448 HIS A C 1
ATOM 3584 O O . HIS A 1 448 ? 11.129 7.392 12.026 1.00 91.81 448 HIS A O 1
ATOM 3590 N N . TRP A 1 449 ? 10.800 9.068 10.569 1.00 90.81 449 TRP A N 1
ATOM 3591 C CA . TRP A 1 449 ? 9.875 9.828 11.412 1.00 90.81 449 TRP A CA 1
ATOM 3592 C C . TRP A 1 449 ? 8.466 9.212 11.436 1.00 90.81 449 TRP A C 1
ATOM 3594 O O . TRP A 1 449 ? 7.905 9.006 12.515 1.00 90.81 449 TRP A O 1
ATOM 3604 N N . SER A 1 450 ? 7.917 8.861 10.271 1.00 90.62 450 SER A N 1
ATOM 3605 C CA . SER A 1 450 ? 6.585 8.253 10.139 1.00 90.62 450 SER A CA 1
ATOM 3606 C C . SER A 1 450 ? 6.551 6.878 10.798 1.00 90.62 450 SER A C 1
ATOM 3608 O O . SER A 1 450 ? 5.728 6.670 11.683 1.00 90.62 450 SER A O 1
ATOM 3610 N N . SER A 1 451 ? 7.504 5.986 10.503 1.00 91.56 451 SER A N 1
ATOM 3611 C CA . SER A 1 451 ? 7.572 4.632 11.083 1.00 91.56 451 SER A CA 1
ATOM 3612 C C . SER A 1 451 ? 7.609 4.638 12.613 1.00 91.56 451 SER A C 1
ATOM 3614 O O . SER A 1 451 ? 6.997 3.781 13.256 1.00 91.56 451 SER A O 1
ATOM 3616 N N . ARG A 1 452 ? 8.282 5.627 13.219 1.00 89.88 452 ARG A N 1
ATOM 3617 C CA . ARG A 1 452 ? 8.296 5.824 14.676 1.00 89.88 452 ARG A CA 1
ATOM 3618 C C . ARG A 1 452 ? 6.925 6.226 15.212 1.00 89.88 452 ARG A C 1
ATOM 3620 O O . ARG A 1 452 ? 6.439 5.581 16.136 1.00 89.88 452 ARG A O 1
ATOM 3627 N N . ASN A 1 453 ? 6.284 7.245 14.639 1.00 88.44 453 ASN A N 1
ATOM 3628 C CA . ASN A 1 453 ? 4.967 7.699 15.100 1.00 88.44 453 ASN A CA 1
ATOM 3629 C C . ASN A 1 453 ? 3.869 6.653 14.820 1.00 88.44 453 ASN A C 1
ATOM 3631 O O . ASN A 1 453 ? 3.102 6.323 15.723 1.00 88.44 453 ASN A O 1
ATOM 3635 N N . ILE A 1 454 ? 3.862 6.040 13.631 1.00 91.56 454 ILE A N 1
ATOM 3636 C CA . ILE A 1 454 ? 2.993 4.912 13.250 1.00 91.56 454 ILE A CA 1
ATOM 3637 C C . ILE A 1 454 ? 3.118 3.779 14.271 1.00 91.56 454 ILE A C 1
ATOM 3639 O O . ILE A 1 454 ? 2.115 3.315 14.809 1.00 91.56 454 ILE A O 1
ATOM 3643 N N . SER A 1 455 ? 4.343 3.378 14.623 1.00 90.62 455 SER A N 1
ATOM 3644 C CA . SER A 1 455 ? 4.563 2.316 15.612 1.00 90.62 455 SER A CA 1
ATOM 3645 C C . SER A 1 455 ? 4.138 2.709 17.031 1.00 90.62 455 SER A C 1
ATOM 3647 O O . SER A 1 455 ? 3.874 1.824 17.842 1.00 90.62 455 SER A O 1
ATOM 3649 N N . VAL A 1 456 ? 4.002 4.001 17.353 1.00 87.31 456 VAL A N 1
ATOM 3650 C CA . VAL A 1 456 ? 3.359 4.437 18.602 1.00 87.31 456 VAL A CA 1
ATOM 3651 C C . VAL A 1 456 ? 1.834 4.319 18.504 1.00 87.31 456 VAL A C 1
ATOM 3653 O O . VAL A 1 456 ? 1.248 3.700 19.394 1.00 87.31 456 VAL A O 1
ATOM 3656 N N . PHE A 1 457 ? 1.198 4.803 17.431 1.00 87.50 457 PHE A N 1
ATOM 3657 C CA . PHE A 1 457 ? -0.256 4.678 17.231 1.00 87.50 457 PHE A CA 1
ATOM 3658 C C . PHE A 1 457 ? -0.723 3.215 17.145 1.00 87.50 457 PHE A C 1
ATOM 3660 O O . PHE A 1 457 ? -1.712 2.858 17.781 1.00 87.50 457 PHE A O 1
ATOM 3667 N N . LEU A 1 458 ? 0.030 2.321 16.496 1.00 90.69 458 LEU A N 1
ATOM 3668 C CA . LEU A 1 458 ? -0.235 0.873 16.517 1.00 90.69 458 LEU A CA 1
ATOM 3669 C C . LEU A 1 458 ? -0.200 0.309 17.949 1.00 90.69 458 LEU A C 1
ATOM 3671 O O . LEU A 1 458 ? -1.107 -0.408 18.368 1.00 90.69 458 LEU A O 1
ATOM 3675 N N . LYS A 1 459 ? 0.780 0.729 18.764 1.00 88.38 459 LYS A N 1
ATOM 3676 C CA . LYS A 1 459 ? 0.860 0.395 20.201 1.00 88.38 459 LYS A CA 1
ATOM 3677 C C . LYS A 1 459 ? -0.238 1.064 21.048 1.00 88.38 459 LYS A C 1
ATOM 3679 O O . LYS A 1 459 ? -0.310 0.761 22.241 1.00 88.38 459 LYS A O 1
ATOM 3684 N N . HIS A 1 460 ? -1.050 1.965 20.486 1.00 85.75 460 HIS A N 1
ATOM 3685 C CA . HIS A 1 460 ? -2.228 2.575 21.124 1.00 85.75 460 HIS A CA 1
ATOM 3686 C C . HIS A 1 460 ? -3.524 1.884 20.676 1.00 85.75 460 HIS A C 1
ATOM 3688 O O . HIS A 1 460 ? -4.349 1.558 21.524 1.00 85.75 460 HIS A O 1
ATOM 3694 N N . LEU A 1 461 ? -3.651 1.528 19.397 1.00 86.44 461 LEU A N 1
ATOM 3695 C CA . LEU A 1 461 ? -4.724 0.675 18.873 1.00 86.44 461 LEU A CA 1
ATOM 3696 C C . LEU A 1 461 ? -4.701 -0.725 19.529 1.00 86.44 461 LEU A C 1
ATOM 3698 O O . LEU A 1 461 ? -5.715 -1.235 19.992 1.00 86.44 461 LEU A O 1
ATOM 3702 N N . ALA A 1 462 ? -3.512 -1.297 19.746 1.00 85.38 462 ALA A N 1
ATOM 3703 C CA . ALA A 1 462 ? -3.337 -2.520 20.542 1.00 85.38 462 ALA A CA 1
ATOM 3704 C C . ALA A 1 462 ? -3.667 -2.355 22.049 1.00 85.38 462 ALA A C 1
ATOM 3706 O O . ALA A 1 462 ? -3.663 -3.333 22.805 1.00 85.38 462 ALA A O 1
ATOM 3707 N N . ARG A 1 463 ? -3.927 -1.123 22.518 1.00 83.31 463 ARG A N 1
ATOM 3708 C CA . ARG A 1 463 ? -4.422 -0.822 23.873 1.00 83.31 463 ARG A CA 1
ATOM 3709 C C . ARG A 1 463 ? -5.919 -0.519 23.886 1.00 83.31 463 ARG A C 1
ATOM 3711 O O . ARG A 1 463 ? -6.548 -0.919 24.861 1.00 83.31 463 ARG A O 1
ATOM 3718 N N . SER A 1 464 ? -6.500 0.096 22.848 1.00 82.12 464 SER A N 1
ATOM 3719 C CA . SER A 1 464 ? -7.955 0.324 22.770 1.00 82.12 464 SER A CA 1
ATOM 3720 C C . SER A 1 464 ? -8.725 -0.993 22.874 1.00 82.12 464 SER A C 1
ATOM 3722 O O . SER A 1 464 ? -9.591 -1.107 23.734 1.00 82.12 464 SER A O 1
ATOM 3724 N N . GLY A 1 465 ? -8.275 -2.047 22.180 1.00 81.25 465 GLY A N 1
ATOM 3725 C CA . GLY A 1 465 ? -8.856 -3.393 22.291 1.00 81.25 465 GLY A CA 1
ATOM 3726 C C . GLY A 1 465 ? -8.842 -3.986 23.712 1.00 81.25 465 GLY A C 1
ATOM 3727 O O . GLY A 1 465 ? -9.681 -4.822 24.053 1.00 81.25 465 GLY A O 1
ATOM 3728 N N . LYS A 1 466 ? -7.937 -3.530 24.595 1.00 82.12 466 LYS A N 1
ATOM 3729 C CA . LYS A 1 466 ? -7.956 -3.889 26.027 1.00 82.12 466 LYS A CA 1
ATOM 3730 C C . LYS A 1 466 ? -8.991 -3.079 26.807 1.00 82.12 466 LYS A C 1
ATOM 3732 O O . LYS A 1 466 ? -9.622 -3.632 27.704 1.00 82.12 466 LYS A O 1
ATOM 3737 N N . VAL A 1 467 ? -9.195 -1.809 26.452 1.00 84.06 467 VAL A N 1
ATOM 3738 C CA . VAL A 1 467 ? -10.278 -0.979 27.003 1.00 84.06 467 VAL A CA 1
ATOM 3739 C C . VAL A 1 467 ? -11.636 -1.547 26.589 1.00 84.06 467 VAL A C 1
ATOM 3741 O O . VAL A 1 467 ? -12.460 -1.787 27.462 1.00 84.06 467 VAL A O 1
ATOM 3744 N N . GLU A 1 468 ? -11.834 -1.878 25.310 1.00 83.00 468 GLU A N 1
ATOM 3745 C CA . GLU A 1 468 ? -13.031 -2.564 24.790 1.00 83.00 468 GLU A CA 1
ATOM 3746 C C . GLU A 1 468 ? -13.303 -3.884 25.533 1.00 83.00 468 GLU A C 1
ATOM 3748 O O . GLU A 1 468 ? -14.427 -4.153 25.959 1.00 83.00 468 GLU A O 1
ATOM 3753 N N . THR A 1 469 ? -12.260 -4.698 25.747 1.00 86.00 469 THR A N 1
ATOM 3754 C CA . THR A 1 469 ? -12.366 -5.959 26.499 1.00 86.00 469 THR A CA 1
ATOM 3755 C C . THR A 1 469 ? -12.773 -5.717 27.956 1.00 86.00 469 THR A C 1
ATOM 3757 O O . THR A 1 469 ? -13.656 -6.409 28.466 1.00 86.00 469 THR A O 1
ATOM 3760 N N . ASN A 1 470 ? -12.189 -4.718 28.626 1.00 86.81 470 ASN A N 1
ATOM 3761 C CA . ASN A 1 470 ? -12.573 -4.349 29.990 1.00 86.81 470 ASN A CA 1
ATOM 3762 C C . ASN A 1 470 ? -13.996 -3.774 30.061 1.00 86.81 470 ASN A C 1
ATOM 3764 O O . ASN A 1 470 ? -14.724 -4.107 30.993 1.00 86.81 470 ASN A O 1
ATOM 3768 N N . VAL A 1 471 ? -14.408 -2.956 29.087 1.00 85.81 471 VAL A N 1
ATOM 3769 C CA . VAL A 1 471 ? -15.774 -2.422 28.976 1.00 85.81 471 VAL A CA 1
ATOM 3770 C C . VAL A 1 471 ? -16.772 -3.567 28.839 1.00 85.81 471 VAL A C 1
ATOM 3772 O O . VAL A 1 471 ? -17.724 -3.612 29.613 1.00 85.81 471 VAL A O 1
ATOM 3775 N N . ARG A 1 472 ? -16.502 -4.560 27.979 1.00 86.38 472 ARG A N 1
ATOM 3776 C CA . ARG A 1 472 ? -17.314 -5.785 27.883 1.00 86.38 472 ARG A CA 1
ATOM 3777 C C . ARG A 1 472 ? -17.399 -6.511 29.230 1.00 86.38 472 ARG A C 1
ATOM 3779 O O . ARG A 1 472 ? -18.498 -6.746 29.720 1.00 86.38 472 ARG A O 1
ATOM 3786 N N . CYS A 1 473 ? -16.261 -6.746 29.893 1.00 88.44 473 CYS A N 1
ATOM 3787 C CA . CYS A 1 473 ? -16.224 -7.380 31.218 1.00 88.44 473 CYS A CA 1
ATOM 3788 C C . CYS A 1 473 ? -17.052 -6.625 32.273 1.00 88.44 473 CYS A C 1
ATOM 3790 O O . CYS A 1 473 ? -17.680 -7.254 33.126 1.00 88.44 473 CYS A O 1
ATOM 3792 N N . VAL A 1 474 ? -17.043 -5.289 32.248 1.00 88.50 474 VAL A N 1
ATOM 3793 C CA . VAL A 1 474 ? -17.836 -4.443 33.150 1.00 88.50 474 VAL A CA 1
ATOM 3794 C C . VAL A 1 474 ? -19.325 -4.530 32.812 1.00 88.50 474 VAL A C 1
ATOM 3796 O O . VAL A 1 474 ? -20.132 -4.730 33.720 1.00 88.50 474 VAL A O 1
ATOM 3799 N N . THR A 1 475 ? -19.696 -4.467 31.531 1.00 86.50 475 THR A N 1
ATOM 3800 C CA . THR A 1 475 ? -21.075 -4.678 31.069 1.00 86.50 475 THR A CA 1
ATOM 3801 C C . THR A 1 475 ? -21.598 -6.049 31.507 1.00 86.50 475 THR A C 1
ATOM 3803 O O . THR A 1 475 ? -22.698 -6.134 32.053 1.00 86.50 475 THR A O 1
ATOM 3806 N N . ASP A 1 476 ? -20.809 -7.115 31.372 1.00 88.62 476 ASP A N 1
ATOM 3807 C CA . ASP A 1 476 ? -21.181 -8.465 31.815 1.00 88.62 476 ASP A CA 1
ATOM 3808 C C . ASP A 1 476 ? -21.363 -8.549 33.341 1.00 88.62 476 ASP A C 1
ATOM 3810 O O . ASP A 1 476 ? -22.321 -9.158 33.824 1.00 88.62 476 ASP A O 1
ATOM 3814 N N . CYS A 1 477 ? -20.506 -7.878 34.122 1.00 90.06 477 CYS A N 1
ATOM 3815 C CA . CYS A 1 477 ? -20.673 -7.795 35.576 1.00 90.06 477 CYS A CA 1
ATOM 3816 C C . CYS A 1 477 ? -21.937 -7.004 35.967 1.00 90.06 477 CYS A C 1
ATOM 3818 O O . CYS A 1 477 ? -22.641 -7.409 36.892 1.00 90.06 477 CYS A O 1
ATOM 3820 N N . LEU A 1 478 ? -22.282 -5.928 35.248 1.00 86.38 478 LEU A N 1
ATOM 3821 C CA . LEU A 1 478 ? -23.528 -5.173 35.449 1.00 86.38 478 LEU A CA 1
ATOM 3822 C C . LEU A 1 478 ? -24.777 -6.030 35.161 1.00 86.38 478 LEU A C 1
ATOM 3824 O O . LEU A 1 478 ? -25.727 -5.988 35.947 1.00 86.38 478 LEU A O 1
ATOM 3828 N N . ASN A 1 479 ? -24.753 -6.866 34.113 1.00 86.25 479 ASN A N 1
ATOM 3829 C CA . ASN A 1 479 ? -25.810 -7.852 33.830 1.00 86.25 479 ASN A CA 1
ATOM 3830 C C . ASN A 1 479 ? -25.969 -8.853 34.990 1.00 86.25 479 ASN A C 1
ATOM 3832 O O . ASN A 1 479 ? -27.065 -9.014 35.522 1.00 86.25 479 ASN A O 1
ATOM 3836 N N . GLN A 1 480 ? -24.868 -9.466 35.437 1.00 88.44 480 GLN A N 1
ATOM 3837 C CA . GLN A 1 480 ? -24.871 -10.427 36.550 1.00 88.44 480 GLN A CA 1
ATOM 3838 C C . GLN A 1 480 ? -25.347 -9.802 37.873 1.00 88.44 480 GLN A C 1
ATOM 3840 O O . GLN A 1 480 ? -25.989 -10.473 38.682 1.00 88.44 480 GLN A O 1
ATOM 3845 N N . MET A 1 481 ? -25.072 -8.511 38.101 1.00 86.94 481 MET A N 1
ATOM 3846 C CA . MET A 1 481 ? -25.641 -7.776 39.233 1.00 86.94 481 MET A CA 1
ATOM 3847 C C . MET A 1 481 ? -27.148 -7.530 39.054 1.00 86.94 481 MET A C 1
ATOM 3849 O O . MET A 1 481 ? -27.884 -7.690 40.023 1.00 86.94 481 MET A O 1
ATOM 3853 N N . ASN A 1 482 ? -27.638 -7.228 37.844 1.00 84.31 482 ASN A N 1
ATOM 3854 C CA . ASN A 1 482 ? -29.078 -7.074 37.584 1.00 84.31 482 ASN A CA 1
ATOM 3855 C C . ASN A 1 482 ? -29.866 -8.358 37.896 1.00 84.31 482 ASN A C 1
ATOM 3857 O O . ASN A 1 482 ? -30.834 -8.316 38.650 1.00 84.31 482 ASN A O 1
ATOM 3861 N N . GLU A 1 483 ? -29.409 -9.513 37.402 1.00 85.25 483 GLU A N 1
ATOM 3862 C CA . GLU A 1 483 ? -30.057 -10.811 37.656 1.00 85.25 483 GLU A CA 1
ATOM 3863 C C . GLU A 1 483 ? -30.158 -11.158 39.151 1.00 85.25 483 GLU A C 1
ATOM 3865 O O . GLU A 1 483 ? -31.138 -11.764 39.590 1.00 85.25 483 GLU A O 1
ATOM 3870 N N . LYS A 1 484 ? -29.155 -10.776 39.953 1.00 86.00 484 LYS A N 1
ATOM 3871 C CA . LYS A 1 484 ? -29.182 -10.953 41.413 1.00 86.00 484 LYS A CA 1
ATOM 3872 C C . LYS A 1 484 ? -30.115 -9.956 42.100 1.00 86.00 484 LYS A C 1
ATOM 3874 O O . LYS A 1 484 ? -30.878 -10.355 42.975 1.00 86.00 484 LYS A O 1
ATOM 3879 N N . LEU A 1 485 ? -30.099 -8.686 41.691 1.00 83.38 485 LEU A N 1
ATOM 3880 C CA . LEU A 1 485 ? -30.990 -7.660 42.242 1.00 83.38 485 LEU A CA 1
ATOM 3881 C C . LEU A 1 485 ? -32.471 -7.970 41.955 1.00 83.38 485 LEU A C 1
ATOM 3883 O O . LEU A 1 485 ? -33.309 -7.752 42.826 1.00 83.38 485 LEU A O 1
ATOM 3887 N N . LEU A 1 486 ? -32.787 -8.543 40.787 1.00 82.62 486 LEU A N 1
ATOM 3888 C CA . LEU A 1 486 ? -34.132 -9.027 40.451 1.00 82.62 486 LEU A CA 1
ATOM 3889 C C . LEU A 1 486 ? -34.596 -10.150 41.396 1.00 82.62 486 LEU A C 1
ATOM 3891 O O . LEU A 1 486 ? -35.704 -10.081 41.915 1.00 82.62 486 LEU A O 1
ATOM 3895 N N . LYS A 1 487 ? -33.734 -11.126 41.710 1.00 83.31 487 LYS A N 1
ATOM 3896 C CA . LYS A 1 487 ? -34.053 -12.183 42.692 1.00 83.31 487 LYS A CA 1
ATOM 3897 C C . LYS A 1 487 ? -34.269 -11.614 44.100 1.00 83.31 487 LYS A C 1
ATOM 3899 O O . LYS A 1 487 ? -35.192 -12.022 44.794 1.00 83.31 487 LYS A O 1
ATOM 3904 N N . ILE A 1 488 ? -33.458 -10.635 44.509 1.00 82.94 488 ILE A N 1
ATOM 3905 C CA . ILE A 1 488 ? -33.596 -9.973 45.817 1.00 82.94 488 ILE A CA 1
ATOM 3906 C C . ILE A 1 488 ? -34.895 -9.153 45.903 1.00 82.94 488 ILE A C 1
ATOM 3908 O O . ILE A 1 488 ? -35.547 -9.174 46.944 1.00 82.94 488 ILE A O 1
ATOM 3912 N N . LYS A 1 489 ? -35.314 -8.481 44.821 1.00 82.56 489 LYS A N 1
ATOM 3913 C CA . LYS A 1 489 ? -36.605 -7.771 44.727 1.00 82.56 489 LYS A CA 1
ATOM 3914 C C . LYS A 1 489 ? -37.795 -8.687 45.046 1.00 82.56 489 LYS A C 1
ATOM 3916 O O . LYS A 1 489 ? -38.700 -8.270 45.769 1.00 82.56 489 LYS A O 1
ATOM 3921 N N . ASP A 1 490 ? -37.785 -9.925 44.557 1.00 82.94 490 ASP A N 1
ATOM 3922 C CA . ASP A 1 490 ? -38.853 -10.885 44.854 1.00 82.94 490 ASP A CA 1
ATOM 3923 C C . ASP A 1 490 ? -38.814 -11.331 46.330 1.00 82.94 490 ASP A C 1
ATOM 3925 O O . ASP A 1 490 ? -39.856 -11.368 46.993 1.00 82.94 490 ASP A O 1
ATOM 3929 N N . SER A 1 491 ? -37.618 -11.538 46.898 1.00 84.19 491 SER A N 1
ATOM 3930 C CA . SER A 1 491 ? -37.445 -11.801 48.336 1.00 84.19 491 SER A CA 1
ATOM 3931 C C . SER A 1 491 ? -37.911 -10.638 49.228 1.00 84.19 491 SER A C 1
ATOM 3933 O O . SER A 1 491 ? -38.497 -10.884 50.278 1.00 84.19 491 SER A O 1
ATOM 3935 N N . PHE A 1 492 ? -37.722 -9.378 48.815 1.00 82.75 492 PHE A N 1
ATOM 3936 C CA . PHE A 1 492 ? -38.232 -8.186 49.521 1.00 82.75 492 PHE A CA 1
ATOM 3937 C C . PHE A 1 492 ? -39.755 -8.204 49.671 1.00 82.75 492 PHE A C 1
ATOM 3939 O O . PHE A 1 492 ? -40.291 -7.875 50.735 1.00 82.75 492 PHE A O 1
ATOM 3946 N N . LYS A 1 493 ? -40.458 -8.582 48.596 1.00 83.19 493 LYS A N 1
ATOM 3947 C CA . LYS A 1 493 ? -41.917 -8.706 48.597 1.00 83.19 493 LYS A CA 1
ATOM 3948 C C . LYS A 1 493 ? -42.356 -9.790 49.585 1.00 83.19 493 LYS A C 1
ATOM 3950 O O . LYS A 1 493 ? -43.168 -9.501 50.462 1.00 83.19 493 LYS A O 1
ATOM 3955 N N . LEU A 1 494 ? -41.772 -10.989 49.489 1.00 85.31 494 LEU A N 1
ATOM 3956 C CA . LEU A 1 494 ? -42.069 -12.105 50.393 1.00 85.31 494 LEU A CA 1
ATOM 3957 C C . LEU A 1 494 ? -41.791 -11.732 51.859 1.00 85.31 494 LEU A C 1
ATOM 3959 O O . LEU A 1 494 ? -42.641 -11.940 52.721 1.00 85.31 494 LEU A O 1
ATOM 3963 N N . ALA A 1 495 ? -40.641 -11.113 52.137 1.00 84.19 495 ALA A N 1
ATOM 3964 C CA . ALA A 1 495 ? -40.277 -10.673 53.479 1.00 84.19 495 ALA A CA 1
ATOM 3965 C C . ALA A 1 495 ? -41.273 -9.645 54.037 1.00 84.19 495 ALA A C 1
ATOM 3967 O O . ALA A 1 495 ? -41.707 -9.765 55.179 1.00 84.19 495 ALA A O 1
ATOM 3968 N N . THR A 1 496 ? -41.708 -8.677 53.227 1.00 84.88 496 THR A N 1
ATOM 3969 C CA . THR A 1 496 ? -42.721 -7.692 53.641 1.00 84.88 496 THR A CA 1
ATOM 3970 C C . THR A 1 496 ? -44.060 -8.362 53.968 1.00 84.88 496 THR A C 1
ATOM 3972 O O . THR A 1 496 ? -44.659 -8.061 55.000 1.00 84.88 496 THR A O 1
ATOM 3975 N N . GLU A 1 497 ? -44.525 -9.294 53.130 1.00 85.62 497 GLU A N 1
ATOM 3976 C CA . GLU A 1 497 ? -45.781 -10.028 53.346 1.00 85.62 497 GLU A CA 1
ATOM 3977 C C . GLU A 1 497 ? -45.741 -10.846 54.653 1.00 85.62 497 GLU A C 1
ATOM 3979 O O . GLU A 1 497 ? -46.679 -10.774 55.452 1.00 85.62 497 GLU A O 1
ATOM 3984 N N . LYS A 1 498 ? -44.623 -11.532 54.934 1.00 84.12 498 LYS A N 1
ATOM 3985 C CA . LYS A 1 498 ? -44.417 -12.323 56.165 1.00 84.12 498 LYS A CA 1
ATOM 3986 C C . LYS A 1 498 ? -44.258 -11.445 57.417 1.00 84.12 498 LYS A C 1
ATOM 3988 O O . LYS A 1 498 ? -44.867 -11.718 58.452 1.00 84.12 498 LYS A O 1
ATOM 3993 N N . LEU A 1 499 ? -43.501 -10.344 57.344 1.00 83.25 499 LEU A N 1
ATOM 3994 C CA . LEU A 1 499 ? -43.378 -9.385 58.453 1.00 83.25 499 LEU A CA 1
ATOM 3995 C C . LEU A 1 499 ? -44.739 -8.768 58.819 1.00 83.25 499 LEU A C 1
ATOM 3997 O O . LEU A 1 499 ? -45.061 -8.637 60.002 1.00 83.25 499 LEU A O 1
ATOM 4001 N N . MET A 1 500 ? -45.566 -8.444 57.819 1.00 83.56 500 MET A N 1
ATOM 4002 C CA . MET A 1 500 ? -46.921 -7.929 58.032 1.00 83.56 500 MET A CA 1
ATOM 4003 C C . MET A 1 500 ? -47.865 -8.976 58.644 1.00 83.56 500 MET A C 1
ATOM 4005 O O . MET A 1 500 ? -48.670 -8.614 59.506 1.00 83.56 500 MET A O 1
ATOM 4009 N N . SER A 1 501 ? -47.762 -10.265 58.287 1.00 82.50 501 SER A N 1
ATOM 4010 C CA . SER A 1 501 ? -48.574 -11.318 58.923 1.00 82.50 501 SER A CA 1
ATOM 4011 C C . SER A 1 501 ? -48.193 -11.554 60.391 1.00 82.50 501 SER A C 1
ATOM 4013 O O . SER A 1 501 ? -49.074 -11.710 61.243 1.00 82.50 501 SER A O 1
ATOM 4015 N N . LEU A 1 502 ? -46.899 -11.503 60.724 1.00 79.12 502 LEU A N 1
ATOM 4016 C CA . LEU A 1 502 ? -46.424 -11.567 62.114 1.00 79.12 502 LEU A CA 1
ATOM 4017 C C . LEU A 1 502 ? -46.883 -10.340 62.924 1.00 79.12 502 LEU A C 1
ATOM 4019 O O . LEU A 1 502 ? -47.374 -10.477 64.047 1.00 79.12 502 LEU A O 1
ATOM 4023 N N . PHE A 1 503 ? -46.828 -9.142 62.331 1.00 81.56 503 PHE A N 1
ATOM 4024 C CA . PHE A 1 503 ? -47.340 -7.916 62.950 1.00 81.56 503 PHE A CA 1
ATOM 4025 C C . PHE A 1 503 ? -48.861 -7.966 63.195 1.00 81.56 503 PHE A C 1
ATOM 4027 O O . PHE A 1 503 ? -49.326 -7.584 64.273 1.00 81.56 503 PHE A O 1
ATOM 4034 N N . ALA A 1 504 ? -49.646 -8.490 62.245 1.00 78.75 504 ALA A N 1
ATOM 4035 C CA . ALA A 1 504 ? -51.086 -8.717 62.412 1.00 78.75 504 ALA A CA 1
ATOM 4036 C C . ALA A 1 504 ? -51.383 -9.715 63.551 1.00 78.75 504 ALA A C 1
ATOM 4038 O O . ALA A 1 504 ? -52.248 -9.476 64.397 1.00 78.75 504 ALA A O 1
ATOM 4039 N N . THR A 1 505 ? -50.602 -10.793 63.642 1.00 75.44 505 THR A N 1
ATOM 4040 C CA . THR A 1 505 ? -50.711 -11.783 64.724 1.00 75.44 505 THR A CA 1
ATOM 4041 C C . THR A 1 505 ? -50.468 -11.134 66.091 1.00 75.44 505 THR A C 1
ATOM 4043 O O . THR A 1 505 ? -51.324 -11.211 66.973 1.00 75.44 505 THR A O 1
ATOM 4046 N N . ILE A 1 506 ? -49.372 -10.388 66.258 1.00 73.00 506 ILE A N 1
ATOM 4047 C CA . ILE A 1 506 ? -49.006 -9.742 67.533 1.00 73.00 506 ILE A CA 1
ATOM 4048 C C . ILE A 1 506 ? -49.939 -8.576 67.901 1.00 73.00 506 ILE A C 1
ATOM 4050 O O . ILE A 1 506 ? -50.134 -8.292 69.085 1.00 73.00 506 ILE A O 1
ATOM 4054 N N . THR A 1 507 ? -50.550 -7.898 66.927 1.00 72.06 507 THR A N 1
ATOM 4055 C CA . THR A 1 507 ? -51.572 -6.870 67.203 1.00 72.06 507 THR A CA 1
ATOM 4056 C C . THR A 1 507 ? -52.923 -7.474 67.592 1.00 72.06 507 THR A C 1
ATOM 4058 O O . THR A 1 507 ? -53.592 -6.905 68.452 1.00 72.06 507 THR A O 1
ATOM 4061 N N . SER A 1 508 ? -53.289 -8.646 67.059 1.00 67.19 508 SER A N 1
ATOM 4062 C CA . SER A 1 508 ? -54.500 -9.376 67.470 1.00 67.19 508 SER A CA 1
ATOM 4063 C C . SER A 1 508 ? -54.376 -10.067 68.840 1.00 67.19 508 SER A C 1
ATOM 4065 O O . SER A 1 508 ? -55.354 -10.150 69.582 1.00 67.19 508 SER A O 1
ATOM 4067 N N . GLN A 1 509 ? -53.179 -10.532 69.217 1.00 58.62 509 GLN A N 1
ATOM 4068 C CA . GLN A 1 509 ? -52.959 -11.269 70.465 1.00 58.62 509 GLN A CA 1
ATOM 4069 C C . GLN A 1 509 ? -52.672 -10.352 71.671 1.00 58.62 509 GLN A C 1
ATOM 4071 O O . GLN A 1 509 ? -51.780 -9.495 71.666 1.00 58.62 509 GLN A O 1
ATOM 4076 N N . THR A 1 510 ? -53.351 -10.601 72.794 1.00 48.12 510 THR A N 1
ATOM 4077 C CA . THR A 1 510 ? -53.158 -9.885 74.072 1.00 48.12 510 THR A CA 1
ATOM 4078 C C . THR A 1 510 ? -51.923 -10.368 74.856 1.00 48.12 510 THR A C 1
ATOM 4080 O O . THR A 1 510 ? -52.004 -10.677 76.044 1.00 48.12 510 THR A O 1
ATOM 4083 N N . VAL A 1 511 ? -50.765 -10.447 74.191 1.00 48.72 511 VAL A N 1
ATOM 4084 C CA . VAL A 1 511 ? -49.486 -10.893 74.779 1.00 48.72 511 VAL A CA 1
ATOM 4085 C C . VAL A 1 511 ? -48.995 -9.932 75.877 1.00 48.72 511 VAL A C 1
ATOM 4087 O O . VAL A 1 511 ? -49.021 -8.709 75.708 1.00 48.72 511 VAL A O 1
ATOM 4090 N N . LYS A 1 512 ? -48.513 -10.474 77.002 1.00 43.16 512 LYS A N 1
ATOM 4091 C CA . LYS A 1 512 ? -47.800 -9.707 78.041 1.00 43.16 512 LYS A CA 1
ATOM 4092 C C . LYS A 1 512 ? -46.324 -9.589 77.656 1.00 43.16 512 LYS A C 1
ATOM 4094 O O . LYS A 1 512 ? -45.699 -10.611 77.395 1.00 43.16 512 LYS A O 1
ATOM 4099 N N . LEU A 1 513 ? -45.755 -8.380 77.656 1.00 40.38 513 LEU A N 1
ATOM 4100 C CA . LEU A 1 513 ? -44.315 -8.219 77.417 1.00 40.38 513 LEU A CA 1
ATOM 4101 C C . LEU A 1 513 ? -43.497 -8.775 78.601 1.00 40.38 513 LEU A C 1
ATOM 4103 O O . LEU A 1 513 ? -43.844 -8.484 79.750 1.00 40.38 513 LEU A O 1
ATOM 4107 N N . PRO A 1 514 ? -42.389 -9.498 78.352 1.00 35.88 514 PRO A N 1
ATOM 4108 C CA . PRO A 1 514 ? -41.386 -9.775 79.374 1.00 35.88 514 PRO A CA 1
ATOM 4109 C C . PRO A 1 514 ? -40.601 -8.497 79.712 1.00 35.88 514 PRO A C 1
ATOM 4111 O O . PRO A 1 514 ? -40.263 -7.703 78.833 1.00 35.88 514 PRO A O 1
ATOM 4114 N N . VAL A 1 515 ? -40.295 -8.289 80.995 1.00 40.41 515 VAL A N 1
ATOM 4115 C CA . VAL A 1 515 ? -39.580 -7.095 81.477 1.00 40.41 515 VAL A CA 1
ATOM 4116 C C . VAL A 1 515 ? -38.101 -7.412 81.693 1.00 40.41 515 VAL A C 1
ATOM 4118 O O . VAL A 1 515 ? -37.708 -7.827 82.779 1.00 40.41 515 VAL A O 1
ATOM 4121 N N . SER A 1 516 ? -37.270 -7.166 80.676 1.00 33.50 516 SER A N 1
ATOM 4122 C CA . SER A 1 516 ? -35.834 -6.920 80.873 1.00 33.50 516 SER A CA 1
ATOM 4123 C C . SER A 1 516 ? -35.186 -6.209 79.677 1.00 33.50 516 SER A C 1
ATOM 4125 O O . SER A 1 516 ? -34.829 -6.837 78.682 1.00 33.50 516 SER A O 1
ATOM 4127 N N . LEU A 1 517 ? -34.940 -4.908 79.821 1.00 32.25 517 LEU A N 1
ATOM 4128 C CA . LEU A 1 517 ? -33.822 -4.218 79.176 1.00 32.25 517 LEU A CA 1
ATOM 4129 C C . LEU A 1 517 ? -33.010 -3.570 80.301 1.00 32.25 517 LEU A C 1
ATOM 4131 O O . LEU A 1 517 ? -33.591 -3.041 81.247 1.00 32.25 517 LEU A O 1
ATOM 4135 N N . ARG A 1 518 ? -31.680 -3.692 80.252 1.00 29.78 518 ARG A N 1
ATOM 4136 C CA . ARG A 1 518 ? -30.795 -3.176 81.306 1.00 29.78 518 ARG A CA 1
ATOM 4137 C C . ARG A 1 518 ? -30.651 -1.663 81.178 1.00 29.78 518 ARG A C 1
ATOM 4139 O O . ARG A 1 518 ? -30.130 -1.191 80.173 1.00 29.78 518 ARG A O 1
ATOM 4146 N N . GLU A 1 519 ? -31.017 -0.940 82.226 1.00 33.12 519 GLU A N 1
ATOM 4147 C CA . GLU A 1 519 ? -30.534 0.421 82.462 1.00 33.12 519 GLU A CA 1
ATOM 4148 C C . GLU A 1 519 ? -29.143 0.357 83.123 1.00 33.12 519 GLU A C 1
ATOM 4150 O O . GLU A 1 519 ? -28.846 -0.560 83.896 1.00 33.12 519 GLU A O 1
ATOM 4155 N N . THR A 1 520 ? -28.261 1.297 82.780 1.00 29.55 520 THR A N 1
ATOM 4156 C CA . THR A 1 520 ? -26.927 1.449 83.389 1.00 29.55 520 THR A CA 1
ATOM 4157 C C . THR A 1 520 ? -26.998 2.310 84.658 1.00 29.55 520 THR A C 1
ATOM 4159 O O . THR A 1 520 ? -27.801 3.241 84.692 1.00 29.55 520 THR A O 1
ATOM 4162 N N . PRO A 1 521 ? -26.185 2.044 85.700 1.00 37.06 521 PRO A N 1
ATOM 4163 C CA . PRO A 1 521 ? -26.417 2.615 87.027 1.00 37.06 521 PRO A CA 1
ATOM 4164 C C . PRO A 1 521 ? -25.659 3.926 87.297 1.00 37.06 521 PRO A C 1
ATOM 4166 O O . PRO A 1 521 ? -24.434 3.920 87.364 1.00 37.06 521 PRO A O 1
ATOM 4169 N N . GLU A 1 522 ? -26.384 5.004 87.609 1.00 28.28 522 GLU A N 1
ATOM 4170 C CA . GLU A 1 522 ? -25.863 6.174 88.337 1.00 28.28 522 GLU A CA 1
ATOM 4171 C C . GLU A 1 522 ? -26.933 6.770 89.275 1.00 28.28 522 GLU A C 1
ATOM 4173 O O . GLU A 1 522 ? -28.120 6.724 88.971 1.00 28.28 522 GLU A O 1
ATOM 4178 N N . GLY A 1 523 ? -26.497 7.382 90.385 1.00 29.30 523 GLY A N 1
ATOM 4179 C CA . GLY A 1 523 ? -27.246 8.445 91.079 1.00 29.30 523 GLY A CA 1
ATOM 4180 C C . GLY A 1 523 ? -28.364 8.046 92.059 1.00 29.30 523 GLY A C 1
ATOM 4181 O O . GLY A 1 523 ? -29.465 7.669 91.678 1.00 29.30 523 GLY A O 1
ATOM 4182 N N . SER A 1 524 ? -28.123 8.266 93.355 1.00 29.09 524 SER A N 1
ATOM 4183 C CA . SER A 1 524 ? -29.173 8.416 94.380 1.00 29.09 524 SER A CA 1
ATOM 4184 C C . SER A 1 524 ? -29.935 9.759 94.190 1.00 29.09 524 SER A C 1
ATOM 4186 O O . SER A 1 524 ? -29.447 10.642 93.494 1.00 29.09 524 SER A O 1
ATOM 4188 N N . SER A 1 525 ? -31.121 10.029 94.762 1.00 30.11 525 SER A N 1
ATOM 4189 C CA . SER A 1 525 ? -31.626 9.636 96.089 1.00 30.11 525 SER A CA 1
ATOM 4190 C C . SER A 1 525 ? -33.140 9.911 96.310 1.00 30.11 525 SER A C 1
ATOM 4192 O O . SER A 1 525 ? -33.774 10.598 95.520 1.00 30.11 525 SER A O 1
ATOM 4194 N N . ALA A 1 526 ? -33.646 9.447 97.467 1.00 29.58 526 ALA A N 1
ATOM 4195 C CA . ALA A 1 526 ? -34.746 10.010 98.281 1.00 29.58 526 ALA A CA 1
ATOM 4196 C C . ALA A 1 526 ? -36.248 9.865 97.878 1.00 29.58 526 ALA A C 1
ATOM 4198 O O . ALA A 1 526 ? -36.789 10.600 97.065 1.00 29.58 526 ALA A O 1
ATOM 4199 N N . CYS A 1 527 ? -36.935 9.031 98.676 1.00 27.94 527 CYS A N 1
ATOM 4200 C CA . CYS A 1 527 ? -38.259 9.235 99.302 1.00 27.94 527 CYS A CA 1
ATOM 4201 C C . CYS A 1 527 ? -39.592 9.314 98.504 1.00 27.94 527 CYS A C 1
ATOM 4203 O O . CYS A 1 527 ? -40.050 10.374 98.100 1.00 27.94 527 CYS A O 1
ATOM 4205 N N . GLU A 1 528 ? -40.328 8.197 98.622 1.00 30.78 528 GLU A N 1
ATOM 4206 C CA . GLU A 1 528 ? -41.709 8.088 99.157 1.00 30.78 528 GLU A CA 1
ATOM 4207 C C . GLU A 1 528 ? -42.994 8.273 98.301 1.00 30.78 528 GLU A C 1
ATOM 4209 O O . GLU A 1 528 ? -43.316 9.330 97.778 1.00 30.78 528 GLU A O 1
ATOM 4214 N N . ARG A 1 529 ? -43.836 7.222 98.407 1.00 30.58 529 ARG A N 1
ATOM 4215 C CA . ARG A 1 529 ? -45.320 7.184 98.462 1.00 30.58 529 ARG A CA 1
ATOM 4216 C C . ARG A 1 529 ? -46.148 7.804 97.315 1.00 30.58 529 ARG A C 1
ATOM 4218 O O . ARG A 1 529 ? -46.540 8.964 97.374 1.00 30.58 529 ARG A O 1
ATOM 4225 N N . GLY A 1 530 ? -46.687 6.945 96.436 1.00 30.64 530 GLY A N 1
ATOM 4226 C CA . GLY A 1 530 ? -47.957 7.243 95.752 1.00 3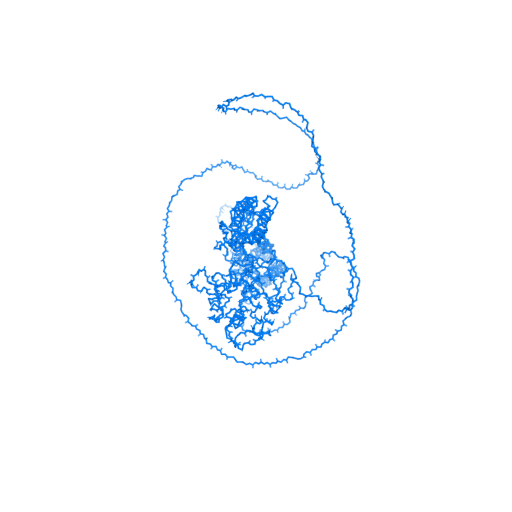0.64 530 GLY A CA 1
ATOM 4227 C C . GLY A 1 530 ? -48.391 6.294 94.621 1.00 30.64 530 GLY A C 1
ATOM 4228 O O . GLY A 1 530 ? -47.595 5.928 93.771 1.00 30.64 530 GLY A O 1
ATOM 4229 N N . SER A 1 531 ? -49.697 5.995 94.569 1.00 30.97 531 SER A N 1
ATOM 4230 C CA . SER A 1 531 ? -50.454 5.492 93.399 1.00 30.97 531 SER A CA 1
ATOM 4231 C C . SER A 1 531 ? -50.096 4.118 92.787 1.00 30.97 531 SER A C 1
ATOM 4233 O O . SER A 1 531 ? -49.453 4.009 91.742 1.00 30.97 531 SER A O 1
ATOM 4235 N N . PHE A 1 532 ? -50.696 3.058 93.342 1.00 34.75 532 PHE A N 1
ATOM 4236 C CA . PHE A 1 532 ? -50.866 1.754 92.678 1.00 34.75 532 PHE A CA 1
ATOM 4237 C C . PHE A 1 532 ? -51.910 1.846 91.534 1.00 34.75 532 PHE A C 1
ATOM 4239 O O . PHE A 1 532 ? -53.031 1.361 91.656 1.00 34.75 532 PHE A O 1
ATOM 4246 N N . ASN A 1 533 ? -51.575 2.527 90.430 1.00 35.03 533 ASN A N 1
ATOM 4247 C CA . ASN A 1 533 ? -52.393 2.529 89.198 1.00 35.03 533 ASN A CA 1
ATOM 4248 C C . ASN A 1 533 ? -51.653 2.940 87.903 1.00 35.03 533 ASN A C 1
ATOM 4250 O O . ASN A 1 533 ? -52.216 2.819 86.815 1.00 35.03 533 ASN A O 1
ATOM 4254 N N . SER A 1 534 ? -50.404 3.413 87.972 1.00 39.78 534 SER A N 1
ATOM 4255 C CA . SER A 1 534 ? -49.661 3.898 86.794 1.00 39.78 534 SER A CA 1
ATOM 4256 C C . SER A 1 534 ? -49.133 2.781 85.879 1.00 39.78 534 SER A C 1
ATOM 4258 O O . SER A 1 534 ? -49.117 2.945 84.659 1.00 39.78 534 SER A O 1
ATOM 4260 N N . GLU A 1 535 ? -48.738 1.629 86.431 1.00 38.16 535 GLU A N 1
ATOM 4261 C CA . GLU A 1 535 ? -47.985 0.593 85.703 1.00 38.16 535 GLU A CA 1
ATOM 4262 C C . GLU A 1 535 ? -48.712 0.034 84.471 1.00 38.16 535 GLU A C 1
ATOM 4264 O O . GLU A 1 535 ? -48.094 -0.132 83.419 1.00 38.16 535 GLU A O 1
ATOM 4269 N N . ARG A 1 536 ? -50.034 -0.193 84.549 1.00 40.66 536 ARG A N 1
ATOM 4270 C CA . ARG A 1 536 ? -50.828 -0.657 83.392 1.00 40.66 536 ARG A CA 1
ATOM 4271 C C . ARG A 1 536 ? -50.864 0.374 82.260 1.00 40.66 536 ARG A C 1
ATOM 4273 O O . ARG A 1 536 ? -50.832 -0.011 81.093 1.00 40.66 536 ARG A O 1
ATOM 4280 N N . SER A 1 537 ? -50.892 1.665 82.595 1.00 42.16 537 SER A N 1
ATOM 4281 C CA . SER A 1 537 ? -50.830 2.754 81.613 1.00 42.16 537 SER A CA 1
ATOM 4282 C C . SER A 1 537 ? -49.448 2.814 80.951 1.00 42.16 537 SER A C 1
ATOM 4284 O O . SER A 1 537 ? -49.338 2.841 79.726 1.00 42.16 537 SER A O 1
ATOM 4286 N N . ILE A 1 538 ? -48.382 2.717 81.753 1.00 45.81 538 ILE A N 1
ATOM 4287 C CA . ILE A 1 538 ? -46.990 2.750 81.277 1.00 45.81 538 ILE A CA 1
ATOM 4288 C C . ILE A 1 538 ? -46.677 1.538 80.382 1.00 45.81 538 ILE A C 1
ATOM 4290 O O . ILE A 1 538 ? -46.074 1.707 79.321 1.00 45.81 538 ILE A O 1
ATOM 4294 N N . GLN A 1 539 ? -47.129 0.330 80.742 1.00 49.88 539 GLN A N 1
ATOM 4295 C CA . GLN A 1 539 ? -46.989 -0.860 79.891 1.00 49.88 539 GLN A CA 1
ATOM 4296 C C . GLN A 1 539 ? -47.776 -0.734 78.577 1.00 49.88 539 GLN A C 1
ATOM 4298 O O . GLN A 1 539 ? -47.248 -1.084 77.521 1.00 49.88 539 GLN A O 1
ATOM 4303 N N . GLY A 1 540 ? -48.999 -0.190 78.614 1.00 55.34 540 GLY A N 1
ATOM 4304 C CA . GLY A 1 540 ? -49.784 0.095 77.408 1.00 55.34 540 GLY A CA 1
ATOM 4305 C C . GLY A 1 540 ? -49.100 1.108 76.484 1.00 55.34 540 GLY A C 1
ATOM 4306 O O . GLY A 1 540 ? -49.028 0.888 75.275 1.00 55.34 540 GLY A O 1
ATOM 4307 N N . SER A 1 541 ? -48.527 2.174 77.052 1.00 59.06 541 SER A N 1
ATOM 4308 C CA . SER A 1 541 ? -47.760 3.178 76.306 1.00 59.06 541 SER A CA 1
ATOM 4309 C C . SER A 1 541 ? -46.526 2.562 75.643 1.00 59.06 541 SER A C 1
ATOM 4311 O O . SER A 1 541 ? -46.395 2.644 74.423 1.00 59.06 541 SER A O 1
ATOM 4313 N N . LYS A 1 542 ? -45.675 1.860 76.409 1.00 65.06 542 LYS A N 1
ATOM 4314 C CA . LYS A 1 542 ? -44.458 1.217 75.880 1.00 65.06 542 LYS A CA 1
ATOM 4315 C C . LYS A 1 542 ? -44.770 0.143 74.824 1.00 65.06 542 LYS A C 1
ATOM 4317 O O . LYS A 1 542 ? -44.045 0.048 73.837 1.00 65.06 542 LYS A O 1
ATOM 4322 N N . ARG A 1 543 ? -45.871 -0.619 74.953 1.00 68.75 543 ARG A N 1
ATOM 4323 C CA . ARG A 1 543 ? -46.326 -1.558 73.901 1.00 68.75 543 ARG A CA 1
ATOM 4324 C C . ARG A 1 543 ? -46.732 -0.827 72.618 1.00 68.75 543 ARG A C 1
ATOM 4326 O O . ARG A 1 543 ? -46.319 -1.235 71.536 1.00 68.75 543 ARG A O 1
ATOM 4333 N N . ASN A 1 544 ? -47.523 0.240 72.721 1.00 70.62 544 ASN A N 1
ATOM 4334 C CA . ASN A 1 544 ? -47.963 1.012 71.555 1.00 70.62 544 ASN A CA 1
ATOM 4335 C C . ASN A 1 544 ? -46.800 1.738 70.861 1.00 70.62 544 ASN A C 1
ATOM 4337 O O . ASN A 1 544 ? -46.801 1.874 69.640 1.00 70.62 544 ASN A O 1
ATOM 4341 N N . GLU A 1 545 ? -45.802 2.180 71.619 1.00 75.69 545 GLU A N 1
ATOM 4342 C CA . GLU A 1 545 ? -44.582 2.797 71.101 1.00 75.69 545 GLU A CA 1
ATOM 4343 C C . GLU A 1 545 ? -43.691 1.781 70.367 1.00 75.69 545 GLU A C 1
ATOM 4345 O O . GLU A 1 545 ? -43.288 2.036 69.231 1.00 75.69 545 GLU A O 1
ATOM 4350 N N . LEU A 1 546 ? -43.497 0.583 70.936 1.00 76.38 546 LEU A N 1
ATOM 4351 C CA . LEU A 1 546 ? -42.801 -0.530 70.277 1.00 76.38 546 LEU A CA 1
ATOM 4352 C C . LEU A 1 546 ? -43.485 -0.932 68.958 1.00 76.38 546 LEU A C 1
ATOM 4354 O O . LEU A 1 546 ? -42.816 -1.067 67.935 1.00 76.38 546 LEU A O 1
ATOM 4358 N N . LEU A 1 547 ? -44.817 -1.072 68.957 1.00 78.44 547 LEU A N 1
ATOM 4359 C CA . LEU A 1 547 ? -45.593 -1.402 67.754 1.00 78.44 547 LEU A CA 1
ATOM 4360 C C . LEU A 1 547 ? -45.502 -0.302 66.684 1.00 78.44 547 LEU A C 1
ATOM 4362 O O . LEU A 1 547 ? -45.361 -0.613 65.504 1.00 78.44 547 LEU A O 1
ATOM 4366 N N . LYS A 1 548 ? -45.503 0.978 67.080 1.00 81.12 548 LYS A N 1
ATOM 4367 C CA . LYS A 1 548 ? -45.242 2.109 66.170 1.00 81.12 548 LYS A CA 1
ATOM 4368 C C . LYS A 1 548 ? -43.803 2.147 65.651 1.00 81.12 548 LYS A C 1
ATOM 4370 O O . LYS A 1 548 ? -43.567 2.756 64.611 1.00 81.12 548 LYS A O 1
ATOM 4375 N N . SER A 1 549 ? -42.833 1.561 66.354 1.00 82.31 549 SER A N 1
ATOM 4376 C CA . SER A 1 549 ? -41.473 1.390 65.828 1.00 82.31 549 SER A CA 1
ATOM 4377 C C . SER A 1 549 ? -41.435 0.260 64.805 1.00 82.31 549 SER A C 1
ATOM 4379 O O . SER A 1 549 ? -41.131 0.523 63.650 1.00 82.31 549 SER A O 1
ATOM 4381 N N . LEU A 1 550 ? -41.874 -0.948 65.182 1.00 82.69 550 LEU A N 1
ATOM 4382 C CA . LEU A 1 550 ? -41.972 -2.113 64.289 1.00 82.69 550 LEU A CA 1
ATOM 4383 C C . LEU A 1 550 ? -42.681 -1.790 62.969 1.00 82.69 550 LEU A C 1
ATOM 4385 O O . LEU A 1 550 ? -42.177 -2.142 61.910 1.00 82.69 550 LEU A O 1
ATOM 4389 N N . PHE A 1 551 ? -43.817 -1.087 63.019 1.00 83.94 551 PHE A N 1
ATOM 4390 C CA . PHE A 1 551 ? -44.540 -0.711 61.806 1.00 83.94 551 PHE A CA 1
ATOM 4391 C C . PHE A 1 551 ? -43.716 0.202 60.882 1.00 83.94 551 PHE A C 1
ATOM 4393 O O . PHE A 1 551 ? -43.812 0.061 59.671 1.00 83.94 551 PHE A O 1
ATOM 4400 N N . ARG A 1 552 ? -42.880 1.102 61.423 1.00 85.19 552 ARG A N 1
ATOM 4401 C CA . ARG A 1 552 ? -42.017 1.986 60.617 1.00 85.19 552 ARG A CA 1
ATOM 4402 C C . ARG A 1 552 ? -40.858 1.236 59.960 1.00 85.19 552 ARG A C 1
ATOM 4404 O O . ARG A 1 552 ? -40.588 1.504 58.796 1.00 85.19 552 ARG A O 1
ATOM 4411 N N . GLU A 1 553 ? -40.238 0.279 60.651 1.00 85.38 553 GLU A N 1
ATOM 4412 C CA . GLU A 1 553 ? -39.212 -0.592 60.048 1.00 85.38 553 GLU A CA 1
ATOM 4413 C C . GLU A 1 553 ? -39.812 -1.434 58.901 1.00 85.38 553 GLU A C 1
ATOM 4415 O O . GLU A 1 553 ? -39.278 -1.483 57.796 1.00 85.38 553 GLU A O 1
ATOM 4420 N N . ILE A 1 554 ? -40.982 -2.048 59.124 1.00 84.12 554 ILE A N 1
ATOM 4421 C CA . ILE A 1 554 ? -41.661 -2.870 58.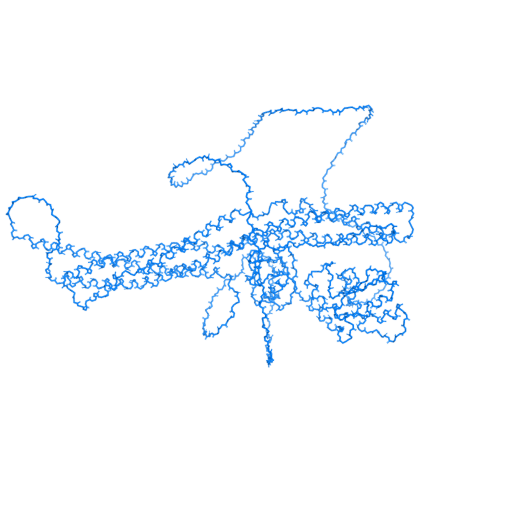107 1.00 84.12 554 ILE A CA 1
ATOM 4422 C C . ILE A 1 554 ? -42.110 -2.012 56.911 1.00 84.12 554 ILE A C 1
ATOM 4424 O O . ILE A 1 554 ? -41.995 -2.445 55.763 1.00 84.12 554 ILE A O 1
ATOM 4428 N N . ASP A 1 555 ? -42.576 -0.782 57.152 1.00 84.75 555 ASP A N 1
ATOM 4429 C CA . ASP A 1 555 ? -42.977 0.138 56.084 1.00 84.75 555 ASP A CA 1
ATOM 4430 C C . ASP A 1 555 ? -41.775 0.675 55.283 1.00 84.75 555 ASP A C 1
ATOM 4432 O O . ASP A 1 555 ? -41.869 0.805 54.064 1.00 84.75 555 ASP A O 1
ATOM 4436 N N . TYR A 1 556 ? -40.614 0.891 55.916 1.00 86.38 556 TYR A N 1
ATOM 4437 C CA . TYR A 1 556 ? -39.368 1.212 55.207 1.00 86.38 556 TYR A CA 1
ATOM 4438 C C . TYR A 1 556 ? -38.925 0.064 54.291 1.00 86.38 556 TYR A C 1
ATOM 4440 O O . TYR A 1 556 ? -38.600 0.307 53.126 1.00 86.38 556 TYR A O 1
ATOM 4448 N N . ILE A 1 557 ? -38.946 -1.186 54.773 1.00 84.25 557 ILE A N 1
ATOM 4449 C CA . ILE A 1 557 ? -38.608 -2.369 53.958 1.00 84.25 557 ILE A CA 1
ATOM 4450 C C . ILE A 1 557 ? -39.569 -2.475 52.760 1.00 84.25 557 ILE A C 1
ATOM 4452 O O . ILE A 1 557 ? -39.127 -2.699 51.630 1.00 84.25 557 ILE A O 1
ATOM 4456 N N . ARG A 1 558 ? -40.870 -2.228 52.980 1.00 86.25 558 ARG A N 1
ATOM 4457 C CA . ARG A 1 558 ? -41.895 -2.189 51.925 1.00 86.25 558 ARG A CA 1
ATOM 4458 C C . ARG A 1 558 ? -41.600 -1.124 50.867 1.00 86.25 558 ARG A C 1
ATOM 4460 O O . ARG A 1 558 ? -41.667 -1.425 49.676 1.00 86.25 558 ARG A O 1
ATOM 4467 N N . ILE A 1 559 ? -41.283 0.102 51.286 1.00 85.31 559 ILE A N 1
ATOM 4468 C CA . ILE A 1 559 ? -40.966 1.226 50.389 1.00 85.31 559 ILE A CA 1
ATOM 4469 C C . ILE A 1 559 ? -39.680 0.933 49.605 1.00 85.31 559 ILE A C 1
ATOM 4471 O O . ILE A 1 559 ? -39.695 0.988 48.377 1.00 85.31 559 ILE A O 1
ATOM 4475 N N . SER A 1 560 ? -38.613 0.500 50.278 1.00 83.62 560 SER A N 1
ATOM 4476 C CA . SER A 1 560 ? -37.331 0.149 49.645 1.00 83.62 560 SER A CA 1
ATOM 4477 C C . SER A 1 560 ? -37.477 -0.985 48.619 1.00 83.62 560 SER A C 1
ATOM 4479 O O . SER A 1 560 ? -36.867 -0.946 47.550 1.00 83.62 560 SER A O 1
ATOM 4481 N N . GLY A 1 561 ? -38.341 -1.973 48.885 1.00 81.62 561 GLY A N 1
ATOM 4482 C CA . GLY A 1 561 ? -38.684 -3.024 47.921 1.00 81.62 561 GLY A CA 1
ATOM 4483 C C . GLY A 1 561 ? -39.455 -2.509 46.697 1.00 81.62 561 GLY A C 1
ATOM 4484 O O . GLY A 1 561 ? -39.243 -2.995 45.585 1.00 81.62 561 GLY A O 1
ATOM 4485 N N . GLN A 1 562 ? -40.315 -1.499 46.868 1.00 82.69 562 GLN A N 1
ATOM 4486 C CA . GLN A 1 562 ? -41.023 -0.842 45.762 1.00 82.69 562 GLN A CA 1
ATOM 4487 C C . GLN A 1 562 ? -40.087 0.035 44.915 1.00 82.69 562 GLN A C 1
ATOM 4489 O O . GLN A 1 562 ? -40.145 -0.041 43.687 1.00 82.69 562 GLN A O 1
ATOM 4494 N N . GLU A 1 563 ? -39.186 0.794 45.543 1.00 81.38 563 GLU A N 1
ATOM 4495 C CA . GLU A 1 563 ? -38.173 1.616 44.864 1.00 81.38 563 GLU A CA 1
ATOM 4496 C C . GLU A 1 563 ? -37.149 0.760 44.102 1.00 81.38 563 GLU A C 1
ATOM 4498 O O . GLU A 1 563 ? -36.862 1.026 42.934 1.00 81.38 563 GLU A O 1
ATOM 4503 N N . LEU A 1 564 ? -36.670 -0.342 44.697 1.00 78.88 564 LEU A N 1
ATOM 4504 C CA . LEU A 1 564 ? -35.900 -1.362 43.974 1.00 78.88 564 LEU A CA 1
ATOM 4505 C C . LEU A 1 564 ? -36.714 -1.921 42.794 1.00 78.88 564 LEU A C 1
ATOM 4507 O O . LEU A 1 564 ? -36.195 -2.134 41.697 1.00 78.88 564 LEU A O 1
ATOM 4511 N N . GLY A 1 565 ? -38.012 -2.133 43.017 1.00 74.19 565 GLY A N 1
ATOM 4512 C CA . GLY A 1 565 ? -38.946 -2.711 42.064 1.00 74.19 565 GLY A CA 1
ATOM 4513 C C . GLY A 1 565 ? -39.124 -1.918 40.771 1.00 74.19 565 GLY A C 1
ATOM 4514 O O . GLY A 1 565 ? -39.175 -2.544 39.706 1.00 74.19 565 GLY A O 1
ATOM 4515 N N . THR A 1 566 ? -39.206 -0.588 40.859 1.00 73.06 566 THR A N 1
ATOM 4516 C CA . THR A 1 566 ? -39.336 0.328 39.713 1.00 73.06 566 THR A CA 1
ATOM 4517 C C . THR A 1 566 ? -37.991 0.576 39.032 1.00 73.06 566 THR A C 1
ATOM 4519 O O . THR A 1 566 ? -37.878 0.422 37.817 1.00 73.06 566 THR A O 1
ATOM 4522 N N . VAL A 1 567 ? -36.949 0.880 39.811 1.00 68.88 567 VAL A N 1
ATOM 4523 C CA . VAL A 1 567 ? -35.637 1.308 39.298 1.00 68.88 567 VAL A CA 1
ATOM 4524 C C . VAL A 1 567 ? -34.887 0.189 38.554 1.00 68.88 567 VAL A C 1
ATOM 4526 O O . VAL A 1 567 ? -34.054 0.479 37.692 1.00 68.88 567 VAL A O 1
ATOM 4529 N N . LEU A 1 568 ? -35.183 -1.089 38.824 1.00 71.06 568 LEU A N 1
ATOM 4530 C CA . LEU A 1 568 ? -34.583 -2.208 38.083 1.00 71.06 568 LEU A CA 1
ATOM 4531 C C . LEU A 1 568 ? -35.064 -2.327 36.625 1.00 71.06 568 LEU A C 1
ATOM 4533 O O . LEU A 1 568 ? -34.298 -2.801 35.791 1.00 71.06 568 LEU A O 1
ATOM 4537 N N . LEU A 1 569 ? -36.270 -1.857 36.285 1.00 70.06 569 LEU A N 1
ATOM 4538 C CA . LEU A 1 569 ? -36.778 -1.918 34.903 1.00 70.06 569 LEU A CA 1
ATOM 4539 C C . LEU A 1 569 ? -36.048 -0.931 33.979 1.00 70.06 569 LEU A C 1
ATOM 4541 O O . LEU A 1 569 ? -35.707 -1.266 32.844 1.00 70.06 569 LEU A O 1
ATOM 4545 N N . ASP A 1 570 ? -35.758 0.274 34.474 1.00 70.81 570 ASP A N 1
ATOM 4546 C CA . ASP A 1 570 ? -34.938 1.238 33.735 1.00 70.81 570 ASP A CA 1
ATOM 4547 C C . ASP A 1 570 ? -33.465 0.804 33.690 1.00 70.81 570 ASP A C 1
ATOM 4549 O O . ASP A 1 570 ? -32.808 0.985 32.665 1.00 70.81 570 ASP A O 1
ATOM 4553 N N . TYR A 1 571 ? -32.957 0.165 34.753 1.00 74.00 571 TYR A N 1
ATOM 4554 C CA . TYR A 1 571 ? -31.607 -0.408 34.769 1.00 74.00 571 TYR A CA 1
ATOM 4555 C C . TYR A 1 571 ? -31.430 -1.486 33.693 1.00 74.00 571 TYR A C 1
ATOM 4557 O O . TYR A 1 571 ? -30.478 -1.420 32.918 1.00 74.00 571 TYR A O 1
ATOM 4565 N N . GLU A 1 572 ? -32.366 -2.432 33.591 1.00 74.06 572 GLU A N 1
ATOM 4566 C CA . GLU A 1 572 ? -32.352 -3.467 32.556 1.00 74.06 572 GLU A CA 1
ATOM 4567 C C . GLU A 1 572 ? -32.352 -2.857 31.145 1.00 74.06 572 GLU A C 1
ATOM 4569 O O . GLU A 1 572 ? -31.515 -3.227 30.319 1.00 74.06 572 GLU A O 1
ATOM 4574 N N . ARG A 1 573 ? -33.205 -1.851 30.889 1.00 77.25 573 ARG A N 1
ATOM 4575 C CA . ARG A 1 573 ? -33.226 -1.127 29.606 1.00 77.25 573 ARG A CA 1
ATOM 4576 C C . ARG A 1 573 ? -31.870 -0.483 29.292 1.00 77.25 573 ARG A C 1
ATOM 4578 O O . ARG A 1 573 ? -31.364 -0.662 28.186 1.00 77.25 573 ARG A O 1
ATOM 4585 N N . SER A 1 574 ? -31.259 0.218 30.251 1.00 75.56 574 SER A N 1
ATOM 4586 C CA . SER A 1 574 ? -29.941 0.841 30.061 1.00 75.56 574 SER A CA 1
ATOM 4587 C C . SER A 1 574 ? -28.833 -0.180 29.783 1.00 75.56 574 SER A C 1
ATOM 4589 O O . SER A 1 574 ? -27.964 0.082 28.956 1.00 75.56 574 SER A O 1
ATOM 4591 N N . ILE A 1 575 ? -28.854 -1.356 30.419 1.00 73.75 575 ILE A N 1
ATOM 4592 C CA . ILE A 1 575 ? -27.860 -2.412 30.163 1.00 73.75 575 ILE A CA 1
ATOM 4593 C C . ILE A 1 575 ? -28.007 -2.996 28.750 1.00 73.75 575 ILE A C 1
ATOM 4595 O O . ILE A 1 575 ? -26.997 -3.244 28.089 1.00 73.75 575 ILE A O 1
ATOM 4599 N N . GLN A 1 576 ? -29.237 -3.206 28.270 1.00 76.69 576 GLN A N 1
ATOM 4600 C CA . GLN A 1 576 ? -29.465 -3.705 26.908 1.00 76.69 576 GLN A CA 1
ATOM 4601 C C . GLN A 1 576 ? -29.062 -2.665 25.850 1.00 76.69 576 GLN A C 1
ATOM 4603 O O . GLN A 1 576 ? -28.481 -3.022 24.826 1.00 76.69 576 GLN A O 1
ATOM 4608 N N . GLU A 1 577 ? -29.277 -1.371 26.113 1.00 78.06 577 GLU A N 1
ATOM 4609 C CA . GLU A 1 577 ? -28.778 -0.307 25.235 1.00 78.06 577 GLU A CA 1
ATOM 4610 C C . GLU A 1 577 ? -27.238 -0.240 25.226 1.00 78.06 577 GLU A C 1
ATOM 4612 O O . GLU A 1 577 ? -26.636 -0.125 24.156 1.00 78.06 577 GLU A O 1
ATOM 4617 N N . LEU A 1 578 ? -26.583 -0.389 26.386 1.00 74.50 578 LEU A N 1
ATOM 4618 C CA . LEU A 1 578 ? -25.120 -0.495 26.478 1.00 74.50 578 LEU A CA 1
ATOM 4619 C C . LEU A 1 578 ? -24.578 -1.687 25.669 1.00 74.50 578 LEU A C 1
ATOM 4621 O O . LEU A 1 578 ? -23.589 -1.524 24.955 1.00 74.50 578 LEU A O 1
ATOM 4625 N N . LYS A 1 579 ? -25.230 -2.858 25.735 1.00 75.25 579 LYS A N 1
ATOM 4626 C CA . LYS A 1 579 ? -24.882 -4.038 24.920 1.00 75.25 579 LYS A CA 1
ATOM 4627 C C . LYS A 1 579 ? -25.001 -3.758 23.422 1.00 75.25 579 LYS A C 1
ATOM 4629 O O . LYS A 1 579 ? -24.015 -3.905 22.710 1.00 75.25 579 LYS A O 1
ATOM 4634 N N . SER A 1 580 ? -26.160 -3.284 22.965 1.00 77.75 580 SER A N 1
ATOM 4635 C CA . SER A 1 580 ? -26.419 -2.982 21.548 1.00 77.75 580 SER A CA 1
ATOM 4636 C C . SER A 1 580 ? -25.415 -1.967 20.976 1.00 77.75 580 SER A C 1
ATOM 4638 O O . SER A 1 580 ? -24.850 -2.171 19.899 1.00 77.75 580 SER A O 1
ATOM 4640 N N . ARG A 1 581 ? -25.096 -0.907 21.734 1.00 70.81 581 ARG A N 1
ATOM 4641 C CA . ARG A 1 581 ? -24.060 0.072 21.360 1.00 70.81 581 ARG A CA 1
ATOM 4642 C C . ARG A 1 581 ? -22.654 -0.545 21.306 1.00 70.81 581 ARG A C 1
ATOM 4644 O O . ARG A 1 581 ? -21.893 -0.208 20.402 1.00 70.81 581 ARG A O 1
ATOM 4651 N N . LEU A 1 582 ? -22.306 -1.445 22.230 1.00 69.81 582 LEU A N 1
ATOM 4652 C CA . LEU A 1 582 ? -21.008 -2.134 22.250 1.00 69.81 582 LEU A CA 1
ATOM 4653 C C . LEU A 1 582 ? -20.865 -3.149 21.101 1.00 69.81 582 LEU A C 1
ATOM 4655 O O . LEU A 1 582 ? -19.785 -3.287 20.529 1.00 69.81 582 LEU A O 1
ATOM 4659 N N . GLU A 1 583 ? -21.947 -3.836 20.737 1.00 70.38 583 GLU A N 1
ATOM 4660 C CA . GLU A 1 583 ? -21.992 -4.752 19.593 1.00 70.38 583 GLU A CA 1
ATOM 4661 C C . GLU A 1 583 ? -21.771 -3.987 18.282 1.00 70.38 583 GLU A C 1
ATOM 4663 O O . GLU A 1 583 ? -20.857 -4.338 17.529 1.00 70.38 583 GLU A O 1
ATOM 4668 N N . MET A 1 584 ? -22.495 -2.877 18.072 1.00 63.53 584 MET A N 1
ATOM 4669 C CA . MET A 1 584 ? -22.275 -1.974 16.932 1.00 63.53 584 MET A CA 1
ATOM 4670 C C . MET A 1 584 ? -20.856 -1.388 16.898 1.00 63.53 584 MET A C 1
ATOM 4672 O O . MET A 1 584 ? -20.288 -1.261 15.819 1.00 63.53 584 MET A O 1
ATOM 4676 N N . ALA A 1 585 ? -20.253 -1.080 18.051 1.00 54.94 585 ALA A N 1
ATOM 4677 C CA . ALA A 1 585 ? -18.865 -0.615 18.127 1.00 54.94 585 ALA A CA 1
ATOM 4678 C C . ALA A 1 585 ? -17.827 -1.701 17.769 1.00 54.94 585 ALA A C 1
ATOM 4680 O O . ALA A 1 585 ? -16.740 -1.383 17.295 1.00 54.94 585 ALA A O 1
ATOM 4681 N N . SER A 1 586 ? -18.141 -2.980 18.004 1.00 49.81 586 SER A N 1
ATOM 4682 C CA . SER A 1 586 ? -17.211 -4.103 17.787 1.00 49.81 586 SER A CA 1
ATOM 4683 C C . SER A 1 586 ? -17.160 -4.623 16.341 1.00 49.81 586 SER A C 1
ATOM 4685 O O . SER A 1 586 ? -16.204 -5.305 15.950 1.00 49.81 586 SER A O 1
ATOM 4687 N N . MET A 1 587 ? -18.166 -4.277 15.535 1.00 41.59 587 MET A N 1
ATOM 4688 C CA . MET A 1 587 ? -18.160 -4.436 14.082 1.00 41.59 587 MET A CA 1
ATOM 4689 C C . MET A 1 587 ? -17.432 -3.224 13.475 1.00 41.59 587 MET A C 1
ATOM 4691 O O . MET A 1 587 ? -18.072 -2.197 13.252 1.00 41.59 587 MET A O 1
ATOM 4695 N N . PRO A 1 588 ? -16.107 -3.309 13.215 1.00 42.06 588 PRO A N 1
ATOM 4696 C CA . PRO A 1 588 ? -15.580 -4.314 12.287 1.00 42.06 588 PRO A CA 1
ATOM 4697 C C . PRO A 1 588 ? -14.153 -4.817 12.631 1.00 42.06 588 PRO A C 1
ATOM 4699 O O . PRO A 1 588 ? -13.237 -4.695 11.820 1.00 42.06 588 PRO A O 1
ATOM 4702 N N . SER A 1 589 ? -13.937 -5.401 13.818 1.00 31.94 589 SER A N 1
ATOM 4703 C CA . SER A 1 589 ? -12.570 -5.743 14.289 1.00 31.94 589 SER A CA 1
ATOM 4704 C C . SER A 1 589 ? -12.232 -7.243 14.382 1.00 31.94 589 SER A C 1
ATOM 4706 O O . SER A 1 589 ? -11.069 -7.593 14.579 1.00 31.94 589 SER A O 1
ATOM 4708 N N . MET A 1 590 ? -13.219 -8.145 14.281 1.00 26.98 590 MET A N 1
ATOM 4709 C CA . MET A 1 590 ? -13.112 -9.519 14.826 1.00 26.98 590 MET A CA 1
ATOM 4710 C C . MET A 1 590 ? -13.258 -10.683 13.823 1.00 26.98 590 MET A C 1
ATOM 4712 O O . MET A 1 590 ? -13.155 -11.838 14.231 1.00 26.98 590 MET A O 1
ATOM 4716 N N . LEU A 1 591 ? -13.446 -10.439 12.519 1.00 27.77 591 LEU A N 1
ATOM 4717 C CA . LEU A 1 591 ? -13.543 -11.510 11.507 1.00 27.77 591 LEU A CA 1
ATOM 4718 C C . LEU A 1 591 ? -12.166 -12.054 11.068 1.00 27.77 591 LEU A C 1
ATOM 4720 O O . LEU A 1 591 ? -11.811 -12.030 9.892 1.00 27.77 591 LEU A O 1
ATOM 4724 N N . PHE A 1 592 ? -11.399 -12.597 12.019 1.00 31.45 592 PHE A N 1
ATOM 4725 C CA . PHE A 1 592 ? -10.177 -13.362 11.745 1.00 31.45 592 PHE A CA 1
ATOM 4726 C C . PHE A 1 592 ? -10.350 -14.853 12.065 1.00 31.45 592 PHE A C 1
ATOM 4728 O O . PHE A 1 592 ? -10.133 -15.301 13.185 1.00 31.45 592 PHE A O 1
ATOM 4735 N N . CYS A 1 593 ? -10.714 -15.598 11.019 1.00 27.20 593 CYS A N 1
ATOM 4736 C CA . CYS A 1 593 ? -10.503 -17.033 10.797 1.00 27.20 593 CYS A CA 1
ATOM 4737 C C . CYS A 1 593 ? -10.325 -17.945 12.034 1.00 27.20 593 CYS A C 1
ATOM 4739 O O . CYS A 1 593 ? -9.206 -18.283 12.422 1.00 27.20 593 CYS A O 1
ATOM 4741 N N . THR A 1 594 ? -11.435 -18.492 12.533 1.00 25.11 594 THR A N 1
ATOM 4742 C CA . THR A 1 594 ? -11.449 -19.775 13.253 1.00 25.11 594 THR A CA 1
ATOM 4743 C C . THR A 1 594 ? -12.406 -20.757 12.575 1.00 25.11 594 THR A C 1
ATOM 4745 O O . THR A 1 594 ? -13.614 -20.754 12.798 1.00 25.11 594 THR A O 1
ATOM 4748 N N . ARG A 1 595 ? -11.849 -21.666 11.763 1.00 28.95 595 ARG A N 1
ATOM 4749 C CA . ARG A 1 595 ? -12.444 -23.005 11.621 1.00 28.95 595 ARG A CA 1
ATOM 4750 C C . ARG A 1 595 ? -12.185 -23.759 12.937 1.00 28.95 595 ARG A C 1
ATOM 4752 O O . ARG A 1 595 ? -11.075 -23.677 13.448 1.00 28.95 595 ARG A O 1
ATOM 4759 N N . GLY A 1 596 ? -13.116 -24.518 13.504 1.00 25.25 596 GLY A N 1
ATOM 4760 C CA . GLY A 1 596 ? -14.513 -24.696 13.111 1.00 25.25 596 GLY A CA 1
ATOM 4761 C C . GLY A 1 596 ? -15.000 -26.088 13.496 1.00 25.25 596 GLY A C 1
ATOM 4762 O O . GLY A 1 596 ? -14.686 -27.045 12.796 1.00 25.25 596 GLY A O 1
ATOM 4763 N N . GLU A 1 597 ? -15.778 -26.189 14.572 1.00 24.27 597 GLU A N 1
ATOM 4764 C CA . GLU A 1 597 ? -16.473 -27.420 14.962 1.00 24.27 597 GLU A CA 1
ATOM 4765 C C . GLU A 1 597 ? -17.986 -27.234 14.832 1.00 24.27 597 GLU A C 1
ATOM 4767 O O . GLU A 1 597 ? -18.530 -26.159 15.088 1.00 24.27 597 GLU A O 1
ATOM 4772 N N . THR A 1 598 ? -18.668 -28.276 14.363 1.00 27.69 598 THR A N 1
ATOM 4773 C CA . THR A 1 598 ? -20.066 -28.195 13.935 1.00 27.69 598 THR A CA 1
ATOM 4774 C C . THR A 1 598 ? -21.037 -28.643 15.020 1.00 27.69 598 THR A C 1
ATOM 4776 O O . THR A 1 598 ? -21.089 -29.824 15.357 1.00 27.69 598 THR A O 1
ATOM 4779 N N . SER A 1 599 ? -21.936 -27.750 15.425 1.00 25.78 599 SER A N 1
ATOM 4780 C CA . SER A 1 599 ? -23.272 -28.135 15.889 1.00 25.78 599 SER A CA 1
ATOM 4781 C C . SER A 1 599 ? -24.294 -27.167 15.303 1.00 25.78 599 SER A C 1
ATOM 4783 O O . SER A 1 599 ? -24.168 -25.958 15.486 1.00 25.78 599 SER A O 1
ATOM 4785 N N . GLY A 1 600 ? -25.279 -27.687 14.572 1.00 24.81 600 GLY A N 1
ATOM 4786 C CA . GLY A 1 600 ? -26.292 -26.876 13.903 1.00 24.81 600 GLY A CA 1
ATOM 4787 C C . GLY A 1 600 ? -27.645 -26.947 14.602 1.00 24.81 600 GLY A C 1
ATOM 4788 O O . GLY A 1 600 ? -28.157 -28.035 14.836 1.00 24.81 600 GLY A O 1
ATOM 4789 N N . TYR A 1 601 ? -28.241 -25.783 14.842 1.00 27.33 601 TYR A N 1
ATOM 4790 C CA . TYR A 1 601 ? -29.686 -25.571 14.930 1.00 27.33 601 TYR A CA 1
ATOM 4791 C C . TYR A 1 601 ? -29.984 -24.218 14.281 1.00 27.33 601 TYR A C 1
ATOM 4793 O O . TYR A 1 601 ? -29.162 -23.306 14.361 1.00 27.33 601 TYR A O 1
ATOM 4801 N N . GLY A 1 602 ? -31.124 -24.086 13.605 1.00 22.64 602 GLY A N 1
ATOM 4802 C CA . GLY A 1 602 ? -31.475 -22.860 12.890 1.00 22.64 602 GLY A CA 1
ATOM 4803 C C . GLY A 1 602 ? -32.912 -22.432 13.143 1.00 22.64 602 GLY A C 1
ATOM 4804 O O . GLY A 1 602 ? -33.797 -23.278 13.245 1.00 22.64 602 GLY A O 1
ATOM 4805 N N . SER A 1 603 ? -33.140 -21.117 13.184 1.00 25.06 603 SER A N 1
ATOM 4806 C CA . SER A 1 603 ? -34.463 -20.502 13.022 1.00 25.06 603 SER A CA 1
ATOM 4807 C C . SER A 1 603 ? -34.365 -18.980 12.865 1.00 25.06 603 SER A C 1
ATOM 4809 O O . SER A 1 603 ? -33.691 -18.335 13.659 1.00 25.06 603 SER A O 1
ATOM 4811 N N . GLY A 1 604 ? -35.100 -18.429 11.893 1.00 27.27 604 GLY A N 1
ATOM 4812 C CA . GLY A 1 604 ? -35.683 -17.076 11.893 1.00 27.27 604 GLY A CA 1
ATOM 4813 C C . GLY A 1 604 ? -34.824 -15.874 12.314 1.00 27.27 604 GLY A C 1
ATOM 4814 O O . GLY A 1 604 ? -34.848 -15.479 13.476 1.00 27.27 604 GLY A O 1
ATOM 4815 N N . ALA A 1 605 ? -34.230 -15.181 11.339 1.00 23.94 605 ALA A N 1
ATOM 4816 C CA . ALA A 1 605 ? -33.872 -13.767 11.486 1.00 23.94 605 ALA A CA 1
ATOM 4817 C C . ALA A 1 605 ? -35.068 -12.871 11.077 1.00 23.94 605 ALA A C 1
ATOM 4819 O O . ALA A 1 605 ? -35.696 -13.153 10.052 1.00 23.94 605 ALA A O 1
ATOM 4820 N N . PRO A 1 606 ? -35.411 -11.809 11.832 1.00 27.41 606 PRO A N 1
ATOM 4821 C CA . PRO A 1 606 ? -36.463 -10.867 11.453 1.00 27.41 606 PRO A CA 1
ATOM 4822 C C . PRO A 1 606 ? -35.958 -9.820 10.446 1.00 27.41 606 PRO A C 1
ATOM 4824 O O . PRO A 1 606 ? -34.817 -9.367 10.520 1.00 27.41 606 PRO A O 1
ATOM 4827 N N . ASN A 1 607 ? -36.832 -9.376 9.538 1.00 26.36 607 ASN A N 1
ATOM 4828 C CA . ASN A 1 607 ? -36.530 -8.267 8.629 1.00 26.36 607 ASN A CA 1
ATOM 4829 C C . ASN A 1 607 ? -36.408 -6.944 9.401 1.00 26.36 607 ASN A C 1
ATOM 4831 O O . ASN A 1 607 ? -37.381 -6.494 10.008 1.00 26.36 607 ASN A O 1
ATOM 4835 N N . VAL A 1 608 ? -35.255 -6.281 9.298 1.00 25.72 608 VAL A N 1
ATOM 4836 C CA . VAL A 1 608 ? -35.058 -4.890 9.732 1.00 25.72 608 VAL A CA 1
ATOM 4837 C C . VAL A 1 608 ? -34.795 -4.036 8.494 1.00 25.72 608 VAL A C 1
ATOM 4839 O O . VAL A 1 608 ? -33.871 -4.308 7.731 1.00 25.72 608 VAL A O 1
ATOM 4842 N N . PHE A 1 609 ? -35.624 -3.015 8.274 1.00 24.64 609 PHE A N 1
ATOM 4843 C CA . PHE A 1 609 ? -35.454 -2.077 7.162 1.00 24.64 609 PHE A CA 1
ATOM 4844 C C . PHE A 1 609 ? -34.248 -1.160 7.406 1.00 24.64 609 PHE A C 1
ATOM 4846 O O . PHE A 1 609 ? -34.195 -0.459 8.416 1.00 24.64 609 PHE A O 1
ATOM 4853 N N . LEU A 1 610 ? -33.323 -1.111 6.446 1.00 25.64 610 LEU A N 1
ATOM 4854 C CA . LEU A 1 610 ? -32.293 -0.073 6.371 1.00 25.64 610 LEU A CA 1
ATOM 4855 C C . LEU A 1 610 ? -32.847 1.171 5.648 1.00 25.64 610 LEU A C 1
ATOM 4857 O O . LEU A 1 610 ? -33.500 1.017 4.612 1.00 25.64 610 LEU A O 1
ATOM 4861 N N . PRO A 1 611 ? -32.576 2.399 6.130 1.00 26.08 611 PRO A N 1
ATOM 4862 C CA . PRO A 1 611 ? -32.854 3.620 5.376 1.00 26.08 611 PRO A CA 1
ATOM 4863 C C . PRO A 1 611 ? -31.996 3.706 4.105 1.00 26.08 611 PRO A C 1
ATOM 4865 O O . PRO A 1 611 ? -30.822 3.336 4.103 1.00 26.08 611 PRO A O 1
ATOM 4868 N N . SER A 1 612 ? -32.565 4.234 3.022 1.00 25.12 612 SER A N 1
ATOM 4869 C CA . SER A 1 612 ? -31.862 4.421 1.750 1.00 25.12 612 SER A CA 1
ATOM 4870 C C . SER A 1 612 ? -30.845 5.566 1.814 1.00 25.12 612 SER A C 1
ATOM 4872 O O . SER A 1 612 ? -31.219 6.707 2.087 1.00 25.12 612 SER A O 1
ATOM 4874 N N . PHE A 1 613 ? -29.582 5.293 1.475 1.00 30.95 613 PHE A N 1
ATOM 4875 C CA . PHE A 1 613 ? -28.556 6.324 1.281 1.00 30.95 613 PHE A CA 1
ATOM 4876 C C . PHE A 1 613 ? -28.852 7.165 0.031 1.00 30.95 613 PHE A C 1
ATOM 4878 O O . PHE A 1 613 ? -28.512 6.769 -1.083 1.00 30.95 613 PHE A O 1
ATOM 4885 N N . HIS A 1 614 ? -29.474 8.331 0.214 1.00 27.72 614 HIS A N 1
ATOM 4886 C CA . HIS A 1 614 ? -29.711 9.291 -0.865 1.00 27.72 614 HIS A CA 1
ATOM 4887 C C . HIS A 1 614 ? -29.813 10.734 -0.332 1.00 27.72 614 HIS A C 1
ATOM 4889 O O . HIS A 1 614 ? -30.861 11.357 -0.436 1.00 27.72 614 HIS A O 1
ATOM 4895 N N . ASP A 1 615 ? -28.732 11.264 0.260 1.00 28.30 615 ASP A N 1
ATOM 4896 C CA . ASP A 1 615 ? -28.696 12.666 0.731 1.00 28.30 615 ASP A CA 1
ATOM 4897 C C . ASP A 1 615 ? -27.275 13.284 0.799 1.00 28.30 615 ASP A C 1
ATOM 4899 O O . ASP A 1 615 ? -26.926 14.041 1.703 1.00 28.30 615 ASP A O 1
ATOM 4903 N N . LEU A 1 616 ? -26.417 12.965 -0.179 1.00 29.03 616 LEU A N 1
ATOM 4904 C CA . LEU A 1 616 ? -25.169 13.699 -0.438 1.00 29.03 616 LEU A CA 1
ATOM 4905 C C . LEU A 1 616 ? -24.975 13.905 -1.948 1.00 29.03 616 LEU A C 1
ATOM 4907 O O . LEU A 1 616 ? -25.168 12.978 -2.730 1.00 29.03 616 LEU A O 1
ATOM 4911 N N . PHE A 1 617 ? -24.522 15.111 -2.310 1.00 31.55 617 PHE A N 1
ATOM 4912 C CA . PHE A 1 617 ? -24.287 15.642 -3.665 1.00 31.55 617 PHE A CA 1
ATOM 4913 C C . PHE A 1 617 ? -25.545 15.918 -4.524 1.00 31.55 617 PHE A C 1
ATOM 4915 O O . PHE A 1 617 ? -26.230 14.987 -4.945 1.00 31.55 617 PHE A O 1
ATOM 4922 N N . PRO A 1 618 ? -25.827 17.189 -4.884 1.00 26.19 618 PRO A N 1
ATOM 4923 C CA . PRO A 1 618 ? -26.826 17.509 -5.900 1.00 26.19 618 PRO A CA 1
ATOM 4924 C C . PRO A 1 618 ? -26.289 17.211 -7.309 1.00 26.19 618 PRO A C 1
ATOM 4926 O O . PRO A 1 618 ? -25.097 17.347 -7.582 1.00 26.19 618 PRO A O 1
ATOM 4929 N N . SER A 1 619 ? -27.175 16.857 -8.239 1.00 29.22 619 SER A N 1
ATOM 4930 C CA . SER A 1 619 ? -26.869 16.754 -9.673 1.00 29.22 619 SER A CA 1
ATOM 4931 C C . SER A 1 619 ? -28.057 17.244 -10.509 1.00 29.22 619 SER A C 1
ATOM 4933 O O . SER A 1 619 ? -29.198 16.969 -10.136 1.00 29.22 619 SER A O 1
ATOM 4935 N N . PRO A 1 620 ? -27.833 17.972 -11.619 1.00 29.09 620 PRO A N 1
ATOM 4936 C CA . PRO A 1 620 ? -28.905 18.374 -12.525 1.00 29.09 620 PRO A CA 1
ATOM 4937 C C . PRO A 1 620 ? -29.420 17.158 -13.311 1.00 29.09 620 PRO A C 1
ATOM 4939 O O . PRO A 1 620 ? -28.631 16.360 -13.815 1.00 29.09 620 PRO A O 1
ATOM 4942 N N . GLY A 1 621 ? -30.743 17.009 -13.405 1.00 23.69 621 GLY A N 1
ATOM 4943 C CA . GLY A 1 621 ? -31.380 15.849 -14.037 1.00 23.69 621 GLY A CA 1
ATOM 4944 C C . GLY A 1 621 ? -31.527 15.950 -15.560 1.00 23.69 621 GLY A C 1
ATOM 4945 O O . GLY A 1 621 ? -31.656 17.043 -16.110 1.00 23.69 621 GLY A O 1
ATOM 4946 N N . ILE A 1 622 ? -31.572 14.786 -16.215 1.00 26.80 622 ILE A N 1
ATOM 4947 C CA . ILE A 1 622 ? -32.115 14.560 -17.566 1.00 26.80 622 ILE A CA 1
ATOM 4948 C C . ILE A 1 622 ? -32.947 13.264 -17.518 1.00 26.80 622 ILE A C 1
ATOM 4950 O O . ILE A 1 622 ? -32.639 12.355 -16.748 1.00 26.80 622 ILE A O 1
ATOM 4954 N N . ASP A 1 623 ? -34.022 13.208 -18.305 1.00 23.33 623 ASP A N 1
ATOM 4955 C CA . ASP A 1 623 ? -35.121 12.249 -18.157 1.00 23.33 623 ASP A CA 1
ATOM 4956 C C . ASP A 1 623 ? -34.951 10.866 -18.828 1.00 23.33 623 ASP A C 1
ATOM 4958 O O . ASP A 1 623 ? -34.591 10.754 -19.996 1.00 23.33 623 ASP A O 1
ATOM 4962 N N . ALA A 1 624 ? -35.417 9.858 -18.079 1.00 24.12 624 ALA A N 1
ATOM 4963 C CA . ALA A 1 624 ? -36.303 8.755 -18.482 1.00 24.12 624 ALA A CA 1
ATOM 4964 C C . ALA A 1 624 ? -35.886 7.612 -19.454 1.00 24.12 624 ALA A C 1
ATOM 4966 O O . ALA A 1 624 ? -35.255 7.783 -20.490 1.00 24.12 624 ALA A O 1
ATOM 4967 N N . ASN A 1 625 ? -36.494 6.449 -19.155 1.00 22.66 625 ASN A N 1
ATOM 4968 C CA . ASN A 1 625 ? -36.790 5.278 -20.005 1.00 22.66 625 ASN A CA 1
ATOM 4969 C C . ASN A 1 625 ? -35.653 4.329 -20.447 1.00 22.66 625 ASN A C 1
ATOM 4971 O O . ASN A 1 625 ? -34.865 4.645 -21.328 1.00 22.66 625 ASN A O 1
ATOM 4975 N N . VAL A 1 626 ? -35.745 3.062 -20.009 1.00 24.47 626 VAL A N 1
ATOM 4976 C CA . VAL A 1 626 ? -36.156 1.906 -20.852 1.00 24.47 626 VAL A CA 1
ATOM 4977 C C . VAL A 1 626 ? -36.559 0.717 -19.945 1.00 24.47 626 VAL A C 1
ATOM 4979 O O . VAL A 1 626 ? -36.352 0.755 -18.735 1.00 24.47 626 VAL A O 1
ATOM 4982 N N . ARG A 1 627 ? -37.264 -0.283 -20.499 1.00 23.02 627 ARG A N 1
ATOM 4983 C CA . ARG A 1 627 ? -37.977 -1.353 -19.768 1.00 23.02 627 ARG A CA 1
ATOM 4984 C C . ARG A 1 627 ? -37.114 -2.551 -19.346 1.00 23.02 627 ARG A C 1
ATOM 4986 O O . ARG A 1 627 ? -36.131 -2.890 -19.992 1.00 23.02 627 ARG A O 1
ATOM 4993 N N . VAL A 1 628 ? -37.620 -3.260 -18.335 1.00 20.83 628 VAL A N 1
ATOM 4994 C CA . VAL A 1 628 ? -37.267 -4.641 -17.959 1.00 20.83 628 VAL A CA 1
ATOM 4995 C C . VAL A 1 628 ? -37.711 -5.649 -19.029 1.00 20.83 628 VAL A C 1
ATOM 4997 O O . VAL A 1 628 ? -38.843 -5.570 -19.507 1.00 20.83 628 VAL A O 1
ATOM 5000 N N . THR A 1 629 ? -36.885 -6.668 -19.283 1.00 23.73 629 THR A N 1
ATOM 5001 C CA . THR A 1 629 ? -37.317 -8.014 -19.715 1.00 23.73 629 THR A CA 1
ATOM 5002 C C . THR A 1 629 ? -36.474 -9.076 -19.012 1.00 23.73 629 THR A C 1
ATOM 5004 O O . THR A 1 629 ? -35.268 -8.896 -18.863 1.00 23.73 629 THR A O 1
ATOM 5007 N N . SER A 1 630 ? -37.101 -10.176 -18.594 1.00 21.39 630 SER A N 1
ATOM 5008 C CA . SER A 1 630 ? -36.494 -11.247 -17.794 1.00 21.39 630 SER A CA 1
ATOM 5009 C C . SER A 1 630 ? -36.611 -12.616 -18.468 1.00 21.39 630 SER A C 1
ATOM 5011 O O . SER A 1 630 ? -37.735 -13.027 -18.753 1.00 21.39 630 SER A O 1
ATOM 5013 N N . SER A 1 631 ? -35.491 -13.326 -18.615 1.00 22.84 631 SER A N 1
ATOM 5014 C CA . SER A 1 631 ? -35.320 -14.796 -18.656 1.00 22.84 631 SER A CA 1
ATOM 5015 C C . SER A 1 631 ? -33.797 -15.068 -18.802 1.00 22.84 631 SER A C 1
ATOM 5017 O O . SER A 1 631 ? -33.057 -14.135 -19.110 1.00 22.84 631 SER A O 1
ATOM 5019 N N . ASP A 1 632 ? -33.185 -16.219 -18.510 1.00 24.22 632 ASP A N 1
ATOM 5020 C CA . ASP A 1 632 ? -33.639 -17.593 -18.236 1.00 24.22 632 ASP A CA 1
ATOM 5021 C C . ASP A 1 632 ? -32.791 -18.238 -17.112 1.00 24.22 632 ASP A C 1
ATOM 5023 O O . ASP A 1 632 ? -31.847 -17.628 -16.607 1.00 24.22 632 ASP A O 1
ATOM 5027 N N . ALA A 1 633 ? -33.109 -19.476 -16.710 1.00 23.16 633 ALA A N 1
ATOM 5028 C CA . ALA A 1 633 ? -32.454 -20.161 -15.594 1.00 23.16 633 ALA A CA 1
ATOM 5029 C C . ALA A 1 633 ? -31.940 -21.574 -15.932 1.00 23.16 633 ALA A C 1
ATOM 5031 O O . ALA A 1 633 ? -32.672 -22.372 -16.513 1.00 23.16 633 ALA A O 1
ATOM 5032 N N . LEU A 1 634 ? -30.762 -21.908 -15.371 1.00 21.78 634 LEU A N 1
ATOM 5033 C CA . LEU A 1 634 ? -30.270 -23.276 -15.093 1.00 21.78 634 LEU A CA 1
ATOM 5034 C C . LEU A 1 634 ? -29.891 -24.141 -16.336 1.00 21.78 634 LEU A C 1
ATOM 5036 O O . LEU A 1 634 ? -30.214 -23.759 -17.457 1.00 21.78 634 LEU A O 1
ATOM 5040 N N . PRO A 1 635 ? -29.160 -25.279 -16.184 1.00 27.83 635 PRO A N 1
ATOM 5041 C CA . PRO A 1 635 ? -28.845 -25.990 -14.941 1.00 27.83 635 PRO A CA 1
ATOM 5042 C C . PRO A 1 635 ? -27.366 -26.247 -14.594 1.00 27.83 635 PRO A C 1
ATOM 5044 O O . PRO A 1 635 ? -26.447 -26.188 -15.406 1.00 27.83 635 PRO A O 1
ATOM 5047 N N . VAL A 1 636 ? -27.208 -26.607 -13.318 1.00 22.64 636 VAL A N 1
ATOM 5048 C CA . VAL A 1 636 ? -26.027 -27.180 -12.659 1.00 22.64 636 VAL A CA 1
ATOM 5049 C C . VAL A 1 636 ? -25.539 -28.458 -13.354 1.00 22.64 636 VAL A C 1
ATOM 5051 O O . VAL A 1 636 ? -26.349 -29.287 -13.765 1.00 22.64 636 VAL A O 1
ATOM 5054 N N . TYR A 1 637 ? -24.222 -28.685 -13.339 1.00 23.64 637 TYR A N 1
ATOM 5055 C CA . TYR A 1 637 ? -23.633 -30.022 -13.461 1.00 23.64 637 TYR A CA 1
ATOM 5056 C C . TYR A 1 637 ? -22.775 -30.338 -12.229 1.00 23.64 637 TYR A C 1
ATOM 5058 O O . TYR A 1 637 ? -21.880 -29.571 -11.878 1.00 23.64 637 TYR A O 1
ATOM 5066 N N . HIS A 1 638 ? -23.036 -31.473 -11.578 1.00 24.00 638 HIS A N 1
ATOM 5067 C CA . HIS A 1 638 ? -22.175 -32.007 -10.520 1.00 24.00 638 HIS A CA 1
ATOM 5068 C C . HIS A 1 638 ? -21.103 -32.925 -11.117 1.00 24.00 638 HIS A C 1
ATOM 5070 O O . HIS A 1 638 ? -21.404 -33.788 -11.940 1.00 24.00 638 HIS A O 1
ATOM 5076 N N . GLY A 1 639 ? -19.869 -32.795 -10.631 1.00 24.41 639 GLY A N 1
ATOM 5077 C CA . GLY A 1 639 ? -18.775 -33.724 -10.904 1.00 24.41 639 GLY A CA 1
ATOM 5078 C C . GLY A 1 639 ? -17.805 -33.730 -9.729 1.00 24.41 639 GLY A C 1
ATOM 5079 O O . GLY A 1 639 ? -17.120 -32.743 -9.488 1.00 24.41 639 GLY A O 1
ATOM 5080 N N . ALA A 1 640 ? -17.771 -34.825 -8.975 1.00 22.78 640 ALA A N 1
ATOM 5081 C CA . ALA A 1 640 ? -16.888 -34.998 -7.827 1.00 22.78 640 ALA A CA 1
ATOM 5082 C C . ALA A 1 640 ? -16.098 -36.298 -7.975 1.00 22.78 640 ALA A C 1
ATOM 5084 O O . ALA A 1 640 ? -16.684 -37.286 -8.412 1.00 22.78 640 ALA A O 1
ATOM 5085 N N . GLN A 1 641 ? -14.830 -36.310 -7.540 1.00 25.81 641 GLN A N 1
ATOM 5086 C CA . GLN A 1 641 ? -14.275 -37.350 -6.658 1.00 25.81 641 GLN A CA 1
ATOM 5087 C C . GLN A 1 641 ? -12.786 -37.134 -6.311 1.00 25.81 641 GLN A C 1
ATOM 5089 O O . GLN A 1 641 ? -12.004 -36.719 -7.153 1.00 25.81 641 GLN A O 1
ATOM 5094 N N . ASN A 1 642 ? -12.439 -37.527 -5.077 1.00 26.31 642 ASN A N 1
ATOM 5095 C CA . ASN A 1 642 ? -11.217 -38.239 -4.655 1.00 26.31 642 ASN A CA 1
ATOM 5096 C C . ASN A 1 642 ? -9.838 -37.601 -4.961 1.00 26.31 642 ASN A C 1
ATOM 5098 O O . ASN A 1 642 ? -9.389 -37.534 -6.094 1.00 26.31 642 ASN A O 1
ATOM 5102 N N . ASN A 1 643 ? -9.139 -37.084 -3.944 1.00 25.02 643 ASN A N 1
ATOM 5103 C CA . ASN A 1 643 ? -8.301 -37.810 -2.958 1.00 25.02 643 ASN A CA 1
ATOM 5104 C C . ASN A 1 643 ? -6.872 -38.114 -3.441 1.00 25.02 643 ASN A C 1
ATOM 5106 O O . ASN A 1 643 ? -6.656 -38.989 -4.270 1.00 25.02 643 ASN A O 1
ATOM 5110 N N . THR A 1 644 ? -5.881 -37.525 -2.772 1.00 26.66 644 THR A N 1
ATOM 5111 C CA . THR A 1 644 ? -4.855 -38.238 -1.974 1.00 26.66 644 THR A CA 1
ATOM 5112 C C . THR A 1 644 ? -4.028 -37.207 -1.206 1.00 26.66 644 THR A C 1
ATOM 5114 O O . THR A 1 644 ? -3.920 -36.058 -1.626 1.00 26.66 644 THR A O 1
ATOM 5117 N N . GLY A 1 645 ? -3.452 -37.593 -0.069 1.00 22.56 645 GLY A N 1
ATOM 5118 C CA . GLY A 1 645 ? -2.581 -36.715 0.708 1.00 22.56 645 GLY A CA 1
ATOM 5119 C C . GLY A 1 645 ? -1.580 -37.505 1.543 1.00 22.56 645 GLY A C 1
ATOM 5120 O O . GLY A 1 645 ? -1.845 -38.645 1.918 1.00 22.56 645 GLY A O 1
ATOM 5121 N N . THR A 1 646 ? -0.450 -36.874 1.852 1.00 25.69 646 THR A N 1
ATOM 5122 C CA . THR A 1 646 ? 0.565 -37.356 2.802 1.00 25.69 646 THR A CA 1
ATOM 5123 C C . THR A 1 646 ? 1.235 -36.154 3.476 1.00 25.69 646 THR A C 1
ATOM 5125 O O . THR A 1 646 ? 1.623 -35.227 2.763 1.00 25.69 646 THR A O 1
ATOM 5128 N N . PRO A 1 647 ? 1.390 -36.138 4.812 1.00 24.95 647 PRO A N 1
ATOM 5129 C CA . PRO A 1 647 ? 2.090 -35.072 5.525 1.00 24.95 647 PRO A CA 1
ATOM 5130 C C . PRO A 1 647 ? 3.614 -35.278 5.512 1.00 24.95 647 PRO A C 1
ATOM 5132 O O . PRO A 1 647 ? 4.096 -36.401 5.368 1.00 24.95 647 PRO A O 1
ATOM 5135 N N . ILE A 1 648 ? 4.370 -34.202 5.745 1.00 24.55 648 ILE A N 1
ATOM 5136 C CA . ILE A 1 648 ? 5.808 -34.244 6.062 1.00 24.55 648 ILE A CA 1
ATOM 5137 C C . ILE A 1 648 ? 6.021 -33.565 7.421 1.00 24.55 648 ILE A C 1
ATOM 5139 O O . ILE A 1 648 ? 5.286 -32.652 7.793 1.00 24.55 648 ILE A O 1
ATOM 5143 N N . VAL A 1 649 ? 6.982 -34.076 8.193 1.00 21.38 649 VAL A N 1
ATOM 5144 C CA . VAL A 1 649 ? 7.049 -33.927 9.650 1.00 21.38 649 VAL A CA 1
ATOM 5145 C C . VAL A 1 649 ? 8.463 -33.516 10.082 1.00 21.38 649 VAL A C 1
ATOM 5147 O O . VAL A 1 649 ? 9.377 -34.331 10.032 1.00 21.38 649 VAL A O 1
ATOM 5150 N N . TYR A 1 650 ? 8.587 -32.271 10.577 1.00 22.64 650 TYR A N 1
ATOM 5151 C CA . TYR A 1 650 ? 9.652 -31.790 11.485 1.00 22.64 650 TYR A CA 1
ATOM 5152 C C . TYR A 1 650 ? 11.108 -31.772 10.915 1.00 22.64 650 TYR A C 1
ATOM 5154 O O . TYR A 1 650 ? 11.319 -32.245 9.799 1.00 22.64 650 TYR A O 1
ATOM 5162 N N . PRO A 1 651 ? 12.125 -31.175 11.597 1.00 28.09 651 PRO A N 1
ATOM 5163 C CA . PRO A 1 651 ? 12.136 -30.692 12.984 1.00 28.09 651 PRO A CA 1
ATOM 5164 C C . PRO A 1 651 ? 12.591 -29.242 13.241 1.00 28.09 651 PRO A C 1
ATOM 5166 O O . PRO A 1 651 ? 13.234 -28.587 12.426 1.00 28.09 651 PRO A O 1
ATOM 5169 N N . ASN A 1 652 ? 12.313 -28.795 14.470 1.00 21.98 652 ASN A N 1
ATOM 5170 C CA . ASN A 1 652 ? 13.035 -27.703 15.122 1.00 21.98 652 ASN A CA 1
ATOM 5171 C C . ASN A 1 652 ? 14.477 -28.134 15.437 1.00 21.98 652 ASN A C 1
ATOM 5173 O O . ASN A 1 652 ? 14.695 -29.296 15.780 1.00 21.98 652 ASN A O 1
ATOM 5177 N N . ASN A 1 653 ? 15.419 -27.186 15.427 1.00 23.08 653 ASN A N 1
ATOM 5178 C CA . ASN A 1 653 ? 16.286 -26.859 16.575 1.00 23.08 653 ASN A CA 1
ATOM 5179 C C . ASN A 1 653 ? 17.443 -25.948 16.144 1.00 23.08 653 ASN A C 1
ATOM 5181 O O . ASN A 1 653 ? 18.224 -26.333 15.281 1.00 23.08 653 ASN A O 1
ATOM 5185 N N . PHE A 1 654 ? 17.614 -24.816 16.831 1.00 23.56 654 PHE A N 1
ATOM 5186 C CA . PHE A 1 654 ? 18.941 -24.305 17.193 1.00 23.56 654 PHE A CA 1
ATOM 5187 C C . PHE A 1 654 ? 18.830 -23.333 18.377 1.00 23.56 654 PHE A C 1
ATOM 5189 O O . PHE A 1 654 ? 18.476 -22.167 18.222 1.00 23.56 654 PHE A O 1
ATOM 5196 N N . ASP A 1 655 ? 19.142 -23.833 19.571 1.00 21.56 655 ASP A N 1
ATOM 5197 C CA . ASP A 1 655 ? 19.520 -23.001 20.712 1.00 21.56 655 ASP A CA 1
ATOM 5198 C C . ASP A 1 655 ? 20.935 -22.450 20.494 1.00 21.56 655 ASP A C 1
ATOM 5200 O O . ASP A 1 655 ? 21.834 -23.234 20.196 1.00 21.56 655 ASP A O 1
ATOM 5204 N N . SER A 1 656 ? 21.162 -21.156 20.763 1.00 23.80 656 SER A N 1
ATOM 5205 C CA . SER A 1 656 ? 22.133 -20.751 21.801 1.00 23.80 656 SER A CA 1
ATOM 5206 C C . SER A 1 656 ? 22.280 -19.229 21.976 1.00 23.80 656 SER A C 1
ATOM 5208 O O . SER A 1 656 ? 22.585 -18.499 21.039 1.00 23.80 656 SER A O 1
ATOM 5210 N N . LYS A 1 657 ? 22.141 -18.817 23.242 1.00 21.62 657 LYS A N 1
ATOM 5211 C CA . LYS A 1 657 ? 22.699 -17.650 23.965 1.00 21.62 657 LYS A CA 1
ATOM 5212 C C . LYS A 1 657 ? 23.907 -16.926 23.331 1.00 21.62 657 LYS A C 1
ATOM 5214 O O . LYS A 1 657 ? 24.816 -17.608 22.887 1.00 21.62 657 LYS A O 1
ATOM 5219 N N . PHE A 1 658 ? 23.966 -15.594 23.488 1.00 22.84 658 PHE A N 1
ATOM 5220 C CA . PHE A 1 658 ? 25.119 -14.712 23.838 1.00 22.84 658 PHE A CA 1
ATOM 5221 C C . PHE A 1 658 ? 24.666 -13.242 23.598 1.00 22.84 658 PHE A C 1
ATOM 5223 O O . PHE A 1 658 ? 23.995 -12.989 22.605 1.00 22.84 658 PHE A O 1
ATOM 5230 N N . GLU A 1 659 ? 24.953 -12.208 24.399 1.00 22.62 659 GLU A N 1
ATOM 5231 C CA . GLU A 1 659 ? 25.248 -12.097 25.841 1.00 22.62 659 GLU A CA 1
ATOM 5232 C C . GLU A 1 659 ? 24.876 -10.677 26.327 1.00 22.62 659 GLU A C 1
ATOM 5234 O O . GLU A 1 659 ? 24.732 -9.756 25.522 1.00 22.62 659 GLU A O 1
ATOM 5239 N N . THR A 1 660 ? 24.726 -10.467 27.638 1.00 22.02 660 THR A N 1
ATOM 5240 C CA . THR A 1 660 ? 24.436 -9.138 28.208 1.00 22.02 660 THR A CA 1
ATOM 5241 C C . THR A 1 660 ? 25.710 -8.386 28.586 1.00 22.02 660 THR A C 1
ATOM 5243 O O . THR A 1 660 ? 26.354 -8.747 29.569 1.00 22.02 660 THR A O 1
ATOM 5246 N N . HIS A 1 661 ? 26.001 -7.270 27.912 1.00 24.09 661 HIS A N 1
ATOM 5247 C CA . HIS A 1 661 ? 26.978 -6.288 28.393 1.00 24.09 661 HIS A CA 1
ATOM 5248 C C . HIS A 1 661 ? 26.320 -4.953 28.753 1.00 24.09 661 HIS A C 1
ATOM 5250 O O . HIS A 1 661 ? 25.945 -4.157 27.895 1.00 24.09 661 HIS A O 1
ATOM 5256 N N . LEU A 1 662 ? 26.223 -4.709 30.060 1.00 21.47 662 LEU A N 1
ATOM 5257 C CA . LEU A 1 662 ? 26.060 -3.374 30.626 1.00 21.47 662 LEU A CA 1
ATOM 5258 C C . LEU A 1 662 ? 27.386 -2.610 30.501 1.00 21.47 662 LEU A C 1
ATOM 5260 O O . LEU A 1 662 ? 28.446 -3.157 30.800 1.00 21.47 662 LEU A O 1
ATOM 5264 N N . SER A 1 663 ? 27.308 -1.334 30.130 1.00 23.11 663 SER A N 1
ATOM 5265 C CA . SER A 1 663 ? 28.384 -0.352 30.292 1.00 23.11 663 SER A CA 1
ATOM 5266 C C . SER A 1 663 ? 27.768 0.922 30.858 1.00 23.11 663 SER A C 1
ATOM 5268 O O . SER A 1 663 ? 26.691 1.332 30.421 1.00 23.11 663 SER A O 1
ATOM 5270 N N . THR A 1 664 ? 28.414 1.517 31.855 1.00 22.89 664 THR A N 1
ATOM 5271 C CA . THR A 1 664 ? 27.889 2.660 32.611 1.00 22.89 664 THR A CA 1
ATOM 5272 C C . THR A 1 664 ? 28.456 3.999 32.128 1.00 22.89 664 THR A C 1
ATOM 5274 O O . THR A 1 664 ? 29.336 4.053 31.274 1.00 22.89 664 THR A O 1
ATOM 5277 N N . ASP A 1 665 ? 27.929 5.066 32.734 1.00 22.34 665 ASP A N 1
ATOM 5278 C CA . ASP A 1 665 ? 28.513 6.406 32.840 1.00 22.34 665 ASP A CA 1
ATOM 5279 C C . ASP A 1 665 ? 28.567 7.302 31.592 1.00 22.34 665 ASP A C 1
ATOM 5281 O O . ASP A 1 665 ? 29.515 7.302 30.814 1.00 22.34 665 ASP A O 1
ATOM 5285 N N . CYS A 1 666 ? 27.648 8.277 31.572 1.00 22.72 666 CYS A N 1
ATOM 5286 C CA . CYS A 1 666 ? 28.102 9.668 31.649 1.00 22.72 666 CYS A CA 1
ATOM 5287 C C . CYS A 1 666 ? 27.106 10.566 32.419 1.00 22.72 666 CYS A C 1
ATOM 5289 O O . CYS A 1 666 ? 25.938 10.687 32.061 1.00 22.72 666 CYS A O 1
ATOM 5291 N N . GLN A 1 667 ? 27.589 11.217 33.482 1.00 22.44 667 GLN A N 1
ATOM 5292 C CA . GLN A 1 667 ? 26.957 12.375 34.150 1.00 22.44 667 GLN A CA 1
ATOM 5293 C C . GLN A 1 667 ? 27.348 13.664 33.375 1.00 22.44 667 GLN A C 1
ATOM 5295 O O . GLN A 1 667 ? 28.314 13.609 32.619 1.00 22.44 667 GLN A O 1
ATOM 5300 N N . ARG A 1 668 ? 26.777 14.878 33.482 1.00 23.34 668 ARG A N 1
ATOM 5301 C CA . ARG A 1 668 ? 25.623 15.531 34.164 1.00 23.34 668 ARG A CA 1
ATOM 5302 C C . ARG A 1 668 ? 24.835 16.310 33.047 1.00 23.34 668 ARG A C 1
ATOM 5304 O O . ARG A 1 668 ? 25.139 16.101 31.881 1.00 23.34 668 ARG A O 1
ATOM 5311 N N . THR A 1 669 ? 23.838 17.192 33.219 1.00 22.20 669 THR A N 1
ATOM 5312 C CA . THR A 1 669 ? 23.344 18.012 34.350 1.00 22.20 669 THR A CA 1
ATOM 5313 C C . THR A 1 669 ? 21.889 18.423 34.098 1.00 22.20 669 THR A C 1
ATOM 5315 O O . THR A 1 669 ? 21.530 18.696 32.957 1.00 22.20 669 THR A O 1
ATOM 5318 N N . VAL A 1 670 ? 21.069 18.550 35.147 1.00 21.22 670 VAL A N 1
ATOM 5319 C CA . VAL A 1 670 ? 19.707 19.111 35.059 1.00 21.22 670 VAL A CA 1
ATOM 5320 C C . VAL A 1 670 ? 19.648 20.421 35.842 1.00 21.22 670 VAL A C 1
ATOM 5322 O O . VAL A 1 670 ? 19.959 20.437 37.031 1.00 21.22 670 VAL A O 1
ATOM 5325 N N . HIS A 1 671 ? 19.224 21.509 35.194 1.00 22.88 671 HIS A N 1
ATOM 5326 C CA . HIS A 1 671 ? 18.878 22.757 35.877 1.00 22.88 671 HIS A CA 1
ATOM 5327 C C . HIS A 1 671 ? 17.389 22.761 36.229 1.00 22.88 671 HIS A C 1
ATOM 5329 O O . HIS A 1 671 ? 16.533 22.803 35.349 1.00 22.88 671 HIS A O 1
ATOM 5335 N N . VAL A 1 672 ? 17.091 22.729 37.528 1.00 20.81 672 VAL A N 1
ATOM 5336 C CA . VAL A 1 672 ? 15.734 22.877 38.067 1.00 20.81 672 VAL A CA 1
ATOM 5337 C C . VAL A 1 672 ? 15.498 24.344 38.417 1.00 20.81 672 VAL A C 1
ATOM 5339 O O . VAL A 1 672 ? 16.261 24.916 39.194 1.00 20.81 672 VAL A O 1
ATOM 5342 N N . TYR A 1 673 ? 14.417 24.929 37.901 1.00 21.70 673 TYR A N 1
ATOM 5343 C CA . TYR A 1 673 ? 13.886 26.207 38.375 1.00 21.70 673 TYR A CA 1
ATOM 5344 C C . TYR A 1 673 ? 12.557 25.973 39.101 1.00 21.70 673 TYR A C 1
ATOM 5346 O O . TYR A 1 673 ? 11.541 25.679 38.478 1.00 21.70 673 TYR A O 1
ATOM 5354 N N . ASN A 1 674 ? 12.581 26.111 40.427 1.00 20.31 674 ASN A N 1
ATOM 5355 C CA . ASN A 1 674 ? 11.384 26.201 41.265 1.00 20.31 674 ASN A CA 1
ATOM 5356 C C . ASN A 1 674 ? 10.903 27.655 41.329 1.00 20.31 674 ASN A C 1
ATOM 5358 O O . ASN A 1 674 ? 11.735 28.532 41.532 1.00 20.31 674 ASN A O 1
ATOM 5362 N N . PHE A 1 675 ? 9.587 27.881 41.285 1.00 21.30 675 PHE A N 1
ATOM 5363 C CA . PHE A 1 675 ? 8.865 28.943 42.013 1.00 21.30 675 PHE A CA 1
ATOM 5364 C C . PHE A 1 675 ? 7.345 28.612 42.022 1.00 21.30 675 PHE A C 1
ATOM 5366 O O . PHE A 1 675 ? 6.959 27.645 41.363 1.00 21.30 675 PHE A O 1
ATOM 5373 N N . PRO A 1 676 ? 6.504 29.203 42.901 1.00 26.06 676 PRO A N 1
ATOM 5374 C CA . PRO A 1 676 ? 5.853 28.363 43.911 1.00 26.06 676 PRO A CA 1
ATOM 5375 C C . PRO A 1 676 ? 4.314 28.325 43.857 1.00 26.06 676 PRO A C 1
ATOM 5377 O O . PRO A 1 676 ? 3.662 29.083 43.144 1.00 26.06 676 PRO A O 1
ATOM 5380 N N . ASN A 1 677 ? 3.743 27.456 44.697 1.00 21.39 677 ASN A N 1
ATOM 5381 C CA . ASN A 1 677 ? 2.302 27.316 44.920 1.00 21.39 677 ASN A CA 1
ATOM 5382 C C . ASN A 1 677 ? 1.631 28.615 45.405 1.00 21.39 677 ASN A C 1
ATOM 5384 O O . ASN A 1 677 ? 2.129 29.271 46.319 1.00 21.39 677 ASN A O 1
ATOM 5388 N N . ILE A 1 678 ? 0.412 28.863 44.918 1.00 23.48 678 ILE A N 1
ATOM 5389 C CA . ILE A 1 678 ? -0.626 29.643 45.609 1.00 23.48 678 ILE A CA 1
ATOM 5390 C C . ILE A 1 678 ? -1.903 28.791 45.626 1.00 23.48 678 ILE A C 1
ATOM 5392 O O . ILE A 1 678 ? -2.196 28.091 44.659 1.00 23.48 678 ILE A O 1
ATOM 5396 N N . VAL A 1 679 ? -2.646 28.828 46.735 1.00 22.20 679 VAL A N 1
ATOM 5397 C CA . VAL A 1 679 ? -3.890 28.071 46.939 1.00 22.20 679 VAL A CA 1
ATOM 5398 C C . VAL A 1 679 ? -5.021 29.041 47.267 1.00 22.20 679 VAL A C 1
ATOM 5400 O O . VAL A 1 679 ? -4.953 29.720 48.290 1.00 22.20 679 VAL A O 1
ATOM 5403 N N . SER A 1 680 ? -6.088 29.049 46.464 1.00 23.45 680 SER A N 1
ATOM 5404 C CA . SER A 1 680 ? -7.378 29.617 46.873 1.00 23.45 680 SER A CA 1
ATOM 5405 C C . SER A 1 680 ? -8.578 29.027 46.114 1.00 23.45 680 SER A C 1
ATOM 5407 O O . SER A 1 680 ? -8.705 29.094 44.899 1.00 23.45 680 SER A O 1
ATOM 5409 N N . SER A 1 681 ? -9.452 28.457 46.936 1.00 22.06 681 SER A N 1
ATOM 5410 C CA . SER A 1 681 ? -10.855 28.045 46.797 1.00 22.06 681 SER A CA 1
ATOM 5411 C C . SER A 1 681 ? -11.840 28.954 46.031 1.00 22.06 681 SER A C 1
ATOM 5413 O O . SER A 1 681 ? -11.628 30.161 45.961 1.00 22.06 681 SER A O 1
ATOM 5415 N N . TYR A 1 682 ? -13.018 28.371 45.726 1.00 22.52 682 TYR A N 1
ATOM 5416 C CA . TYR A 1 682 ? -14.292 28.992 45.281 1.00 22.52 682 TYR A CA 1
ATOM 5417 C C . TYR A 1 682 ? -14.324 29.552 43.840 1.00 22.52 682 TYR A C 1
ATOM 5419 O O . TYR A 1 682 ? -13.291 29.903 43.290 1.00 22.52 682 TYR A O 1
ATOM 5427 N N . SER A 1 683 ? -15.479 29.766 43.188 1.00 21.91 683 SER A N 1
ATOM 5428 C CA . SER A 1 683 ? -16.725 28.978 43.001 1.00 21.91 683 SER A CA 1
ATOM 5429 C C . SER A 1 683 ? -17.654 29.753 42.038 1.00 21.91 683 SER A C 1
ATOM 5431 O O . SER A 1 683 ? -17.473 30.951 41.863 1.00 21.91 683 SER A O 1
ATOM 5433 N N . SER A 1 684 ? -18.704 29.102 41.517 1.00 24.48 684 SER A N 1
ATOM 5434 C CA . SER A 1 684 ? -19.938 29.700 40.950 1.00 24.48 684 SER A CA 1
ATOM 5435 C C . SER A 1 684 ? -19.881 30.604 39.691 1.00 24.48 684 SER A C 1
ATOM 5437 O O . SER A 1 684 ? -19.438 31.742 39.729 1.00 24.48 684 SER A O 1
ATOM 5439 N N . ASN A 1 685 ? -20.543 30.104 38.640 1.00 24.88 685 ASN A N 1
ATOM 5440 C CA . ASN A 1 685 ? -21.642 30.732 37.879 1.00 24.88 685 ASN A CA 1
ATOM 5441 C C . ASN A 1 685 ? -21.485 32.058 37.078 1.00 24.88 685 ASN A C 1
ATOM 5443 O O . ASN A 1 685 ? -21.503 33.158 37.613 1.00 24.88 685 ASN A O 1
ATOM 5447 N N . THR A 1 686 ? -21.641 31.885 35.754 1.00 24.83 686 THR A N 1
ATOM 5448 C CA . THR A 1 686 ? -22.564 32.603 34.832 1.00 24.83 686 THR A CA 1
ATOM 5449 C C . THR A 1 686 ? -22.413 34.099 34.477 1.00 24.83 686 THR A C 1
ATOM 5451 O O . THR A 1 686 ? -22.845 34.970 35.221 1.00 24.83 686 THR A O 1
ATOM 5454 N N . ALA A 1 687 ? -22.134 34.300 33.177 1.00 23.80 687 ALA A N 1
ATOM 5455 C CA . ALA A 1 687 ? -22.888 35.132 32.212 1.00 23.80 687 ALA A CA 1
ATOM 5456 C C . ALA A 1 687 ? -22.717 36.674 32.149 1.00 23.80 687 ALA A C 1
ATOM 5458 O O . ALA A 1 687 ? -22.508 37.352 33.145 1.00 23.80 687 ALA A O 1
ATOM 5459 N N . ASN A 1 688 ? -22.960 37.192 30.926 1.00 26.86 688 ASN A N 1
ATOM 5460 C CA . ASN A 1 688 ? -23.009 38.604 30.481 1.00 26.86 688 ASN A CA 1
ATOM 5461 C C . ASN A 1 688 ? -21.660 39.357 30.459 1.00 26.86 688 ASN A C 1
ATOM 5463 O O . ASN A 1 688 ? -20.813 39.124 31.308 1.00 26.86 688 ASN A O 1
ATOM 5467 N N . HIS A 1 689 ? -21.362 40.274 29.526 1.00 24.67 689 HIS A N 1
ATOM 5468 C CA . HIS A 1 689 ? -21.959 40.705 28.237 1.00 24.67 689 HIS A CA 1
ATOM 5469 C C . HIS A 1 689 ? -20.763 41.042 27.294 1.00 24.67 689 HIS A C 1
ATOM 5471 O O . HIS A 1 689 ? -19.701 41.415 27.777 1.00 24.67 689 HIS A O 1
ATOM 5477 N N . LEU A 1 690 ? -20.766 40.743 25.988 1.00 23.41 690 LEU A N 1
ATOM 5478 C CA . LEU A 1 690 ? -21.368 41.503 24.871 1.00 23.41 690 LEU A CA 1
ATOM 5479 C C . LEU A 1 690 ? -20.874 42.966 24.698 1.00 23.41 690 LEU A C 1
ATOM 5481 O O . LEU A 1 690 ? -21.160 43.811 25.538 1.00 23.41 690 LEU A O 1
ATOM 5485 N N . ASN A 1 691 ? -20.285 43.254 23.519 1.00 25.25 691 ASN A N 1
ATOM 5486 C CA . ASN A 1 691 ? -19.934 44.578 22.945 1.00 25.25 691 ASN A CA 1
ATOM 5487 C C . ASN A 1 691 ? -18.775 45.361 23.633 1.00 25.25 691 ASN A C 1
ATOM 5489 O O . ASN A 1 691 ? -18.503 45.159 24.805 1.00 25.25 691 ASN A O 1
ATOM 5493 N N . HIS A 1 692 ? -18.016 46.256 22.969 1.00 24.56 692 HIS A N 1
ATOM 5494 C CA . HIS A 1 692 ? -18.028 46.732 21.569 1.00 24.56 692 HIS A CA 1
ATOM 5495 C C . HIS A 1 692 ? -16.642 47.288 21.132 1.00 24.56 692 HIS A C 1
ATOM 5497 O O . HIS A 1 692 ? -15.834 47.618 21.986 1.00 24.56 692 HIS A O 1
ATOM 5503 N N . LEU A 1 693 ? -16.452 47.472 19.811 1.00 23.14 693 LEU A N 1
ATOM 5504 C CA . LEU A 1 693 ? -15.539 48.403 19.093 1.00 23.14 693 LEU A CA 1
ATOM 5505 C C . LEU A 1 693 ? -14.038 48.501 19.512 1.00 23.14 693 LEU A C 1
ATOM 5507 O O . LEU A 1 693 ? -13.704 48.854 20.629 1.00 23.14 693 LEU A O 1
ATOM 5511 N N . HIS A 1 694 ? -13.051 48.157 18.673 1.00 24.22 694 HIS A N 1
ATOM 5512 C CA . HIS A 1 694 ? -12.537 48.795 17.432 1.00 24.22 694 HIS A CA 1
ATOM 5513 C C . HIS A 1 694 ? -11.439 49.886 17.587 1.00 24.22 694 HIS A C 1
ATOM 5515 O O . HIS A 1 694 ? -11.730 51.030 17.907 1.00 24.22 694 HIS A O 1
ATOM 5521 N N . ARG A 1 695 ? -10.252 49.547 17.040 1.00 27.09 695 ARG A N 1
ATOM 5522 C CA . ARG A 1 695 ? -9.322 50.389 16.233 1.00 27.09 695 ARG A CA 1
ATOM 5523 C C . ARG A 1 695 ? -8.381 51.424 16.891 1.00 27.09 695 ARG A C 1
ATOM 5525 O O . ARG A 1 695 ? -8.731 52.152 17.804 1.00 27.09 695 ARG A O 1
ATOM 5532 N N . THR A 1 696 ? -7.247 51.576 16.183 1.00 25.89 696 THR A N 1
ATOM 5533 C CA . THR A 1 696 ? -6.306 52.723 16.096 1.00 25.89 696 THR A CA 1
ATOM 5534 C C . THR A 1 696 ? -5.454 53.103 17.325 1.00 25.89 696 THR A C 1
ATOM 5536 O O . THR A 1 696 ? -5.975 53.127 18.426 1.00 25.89 696 THR A O 1
ATOM 5539 N N . VAL A 1 697 ? -4.179 53.532 17.218 1.00 25.83 697 VAL A N 1
ATOM 5540 C CA . VAL A 1 697 ? -3.035 53.277 16.282 1.00 25.83 697 VAL A CA 1
ATOM 5541 C C . VAL A 1 697 ? -1.812 54.107 16.760 1.00 25.83 697 VAL A C 1
ATOM 5543 O O . VAL A 1 697 ? -2.020 55.088 17.465 1.00 25.83 697 VAL A O 1
ATOM 5546 N N . ASN A 1 698 ? -0.586 53.788 16.297 1.00 26.33 698 ASN A N 1
ATOM 5547 C CA . ASN A 1 698 ? 0.683 54.547 16.484 1.00 26.33 698 ASN A CA 1
ATOM 5548 C C . ASN A 1 698 ? 1.288 54.564 17.912 1.00 26.33 698 ASN A C 1
ATOM 5550 O O . ASN A 1 698 ? 0.565 54.399 18.884 1.00 26.33 698 ASN A O 1
ATOM 5554 N N . ALA A 1 699 ? 2.592 54.820 18.134 1.00 25.64 699 ALA A N 1
ATOM 5555 C CA . ALA A 1 699 ? 3.836 54.672 17.334 1.00 25.64 699 ALA A CA 1
ATOM 5556 C C . ALA A 1 699 ? 5.066 54.994 18.243 1.00 25.64 699 ALA A C 1
ATOM 5558 O O . ALA A 1 699 ? 4.865 55.309 19.410 1.00 25.64 699 ALA A O 1
ATOM 5559 N N . ILE A 1 700 ? 6.295 55.030 17.678 1.00 24.88 700 ILE A N 1
ATOM 5560 C CA . ILE A 1 700 ? 7.563 55.559 18.270 1.00 24.88 700 ILE A CA 1
ATOM 5561 C C . ILE A 1 700 ? 8.145 54.626 19.371 1.00 24.88 700 ILE A C 1
ATOM 5563 O O . ILE A 1 700 ? 7.514 54.449 20.398 1.00 24.88 700 ILE A O 1
ATOM 5567 N N . SER A 1 701 ? 9.260 53.881 19.235 1.00 25.33 701 SER A N 1
ATOM 5568 C CA . SER A 1 701 ? 10.640 54.061 18.694 1.00 25.33 701 SER A CA 1
ATOM 5569 C C . SER A 1 701 ? 11.688 54.493 19.747 1.00 25.33 701 SER A C 1
ATOM 5571 O O . SER A 1 701 ? 11.306 54.919 20.829 1.00 25.33 701 SER A O 1
ATOM 5573 N N . THR A 1 702 ? 12.988 54.426 19.393 1.00 26.86 702 THR A N 1
ATOM 5574 C CA . THR A 1 702 ? 14.218 54.684 20.204 1.00 26.86 702 THR A CA 1
ATOM 5575 C C . THR A 1 702 ? 14.690 53.540 21.130 1.00 26.86 702 THR A C 1
ATOM 5577 O O . THR A 1 702 ? 13.857 52.852 21.704 1.00 26.86 702 THR A O 1
ATOM 5580 N N . ASN A 1 703 ? 15.998 53.282 21.346 1.00 28.05 703 ASN A N 1
ATOM 5581 C CA . ASN A 1 703 ? 17.198 53.454 20.487 1.00 28.05 703 ASN A CA 1
ATOM 5582 C C . ASN A 1 703 ? 18.407 52.638 21.044 1.00 28.05 703 ASN A C 1
ATOM 5584 O O . ASN A 1 703 ? 18.333 52.141 22.164 1.00 28.05 703 ASN A O 1
ATOM 5588 N N . ASN A 1 704 ? 19.544 52.651 20.324 1.00 27.17 704 ASN A N 1
ATOM 5589 C CA . ASN A 1 704 ? 20.915 52.252 20.732 1.00 27.17 704 ASN A CA 1
ATOM 5590 C C . ASN A 1 704 ? 21.211 50.729 20.832 1.00 27.17 704 ASN A C 1
ATOM 5592 O O . ASN A 1 704 ? 20.352 49.953 21.223 1.00 27.17 704 ASN A O 1
ATOM 5596 N N . GLY A 1 705 ? 22.429 50.234 20.544 1.00 26.41 705 GLY A N 1
ATOM 5597 C CA . GLY A 1 705 ? 23.587 50.872 19.882 1.00 26.41 705 GLY A CA 1
ATOM 5598 C C . GLY A 1 705 ? 24.966 50.285 20.269 1.00 26.41 705 GLY A C 1
ATOM 5599 O O . GLY A 1 705 ? 25.132 49.847 21.399 1.00 26.41 705 GLY A O 1
ATOM 5600 N N . TYR A 1 706 ? 25.954 50.405 19.358 1.00 26.58 706 TYR A N 1
ATOM 5601 C CA . TYR A 1 706 ? 27.418 50.177 19.528 1.00 26.58 706 TYR A CA 1
ATOM 5602 C C . TYR A 1 706 ? 27.925 48.720 19.758 1.00 26.58 706 TYR A C 1
ATOM 5604 O O . TYR A 1 706 ? 27.228 47.915 20.357 1.00 26.58 706 TYR A O 1
ATOM 5612 N N . SER A 1 707 ? 29.148 48.302 19.357 1.00 28.91 707 SER A N 1
ATOM 5613 C CA . SER A 1 707 ? 30.081 48.765 18.287 1.00 28.91 707 SER A CA 1
ATOM 5614 C C . SER A 1 707 ? 31.357 47.891 18.165 1.00 28.91 707 SER A C 1
ATOM 5616 O O . SER A 1 707 ? 31.867 47.447 19.188 1.00 28.91 707 SER A O 1
ATOM 5618 N N . GLY A 1 708 ? 31.975 47.833 16.970 1.00 27.02 708 GLY A N 1
ATOM 5619 C CA . GLY A 1 708 ? 33.412 47.516 16.767 1.00 27.02 708 GLY A CA 1
ATOM 5620 C C . GLY A 1 708 ? 33.761 46.052 16.409 1.00 27.02 708 GLY A C 1
ATOM 5621 O O . GLY A 1 708 ? 32.994 45.156 16.735 1.00 27.02 708 GLY A O 1
ATOM 5622 N N . THR A 1 709 ? 34.876 45.736 15.723 1.00 27.39 709 THR A N 1
ATOM 5623 C CA . THR A 1 709 ? 35.959 46.581 15.147 1.00 27.39 709 THR A CA 1
ATOM 5624 C C . THR A 1 709 ? 36.581 45.994 13.857 1.00 27.39 709 THR A C 1
ATOM 5626 O O . THR A 1 709 ? 36.606 44.784 13.661 1.00 27.39 709 THR A O 1
ATOM 5629 N N . THR A 1 710 ? 37.122 46.882 13.013 1.00 27.56 710 THR A N 1
ATOM 5630 C CA . THR A 1 710 ? 37.949 46.694 11.783 1.00 27.56 710 THR A CA 1
ATOM 5631 C C . THR A 1 710 ? 39.468 46.665 12.128 1.00 27.56 710 THR A C 1
ATOM 5633 O O . THR A 1 710 ? 39.738 46.537 13.326 1.00 27.56 710 THR A O 1
ATOM 5636 N N . PRO A 1 711 ? 40.491 46.837 11.230 1.00 49.59 711 PRO A N 1
ATOM 5637 C CA . PRO A 1 711 ? 40.598 46.994 9.750 1.00 49.59 711 PRO A CA 1
ATOM 5638 C C . PRO A 1 711 ? 41.391 45.825 9.089 1.00 49.59 711 PRO A C 1
ATOM 5640 O O . PRO A 1 711 ? 41.384 44.747 9.669 1.00 49.59 711 PRO A O 1
ATOM 5643 N N . HIS A 1 712 ? 42.048 45.848 7.911 1.00 29.41 712 HIS A N 1
ATOM 5644 C CA . HIS A 1 712 ? 42.444 46.805 6.831 1.00 29.41 712 HIS A CA 1
ATOM 5645 C C . HIS A 1 712 ? 42.542 45.981 5.504 1.00 29.41 712 HIS A C 1
ATOM 5647 O O . HIS A 1 712 ? 42.464 44.759 5.586 1.00 29.41 712 HIS A O 1
ATOM 5653 N N . SER A 1 713 ? 42.737 46.462 4.264 1.00 26.69 713 SER A N 1
ATOM 5654 C CA . SER A 1 713 ? 42.912 47.768 3.568 1.00 26.69 713 SER A CA 1
ATOM 5655 C C . SER A 1 713 ? 42.217 47.641 2.167 1.00 26.69 713 SER A C 1
ATOM 5657 O O . SER A 1 713 ? 41.554 46.634 1.942 1.00 26.69 713 SER A O 1
ATOM 5659 N N . GLU A 1 714 ? 42.143 48.537 1.164 1.00 28.97 714 GLU A N 1
ATOM 5660 C CA . GLU A 1 714 ? 42.893 49.711 0.648 1.00 28.97 714 GLU A CA 1
ATOM 5661 C C . GLU A 1 714 ? 44.268 49.425 -0.004 1.00 28.97 714 GLU A C 1
ATOM 5663 O O . GLU A 1 714 ? 45.062 48.685 0.563 1.00 28.97 714 GLU A O 1
ATOM 5668 N N . THR A 1 715 ? 44.656 49.978 -1.170 1.00 30.36 715 THR A N 1
ATOM 5669 C CA . THR A 1 715 ? 43.977 50.773 -2.247 1.00 30.36 715 THR A CA 1
ATOM 5670 C C . THR A 1 715 ? 44.490 50.275 -3.640 1.00 30.36 715 THR A C 1
ATOM 5672 O O . THR A 1 715 ? 44.882 49.116 -3.686 1.00 30.36 715 THR A O 1
ATOM 5675 N N . THR A 1 716 ? 44.510 50.900 -4.841 1.00 30.72 716 THR A N 1
ATOM 5676 C CA . THR A 1 716 ? 44.361 52.257 -5.476 1.00 30.72 716 THR A CA 1
ATOM 5677 C C . THR A 1 716 ? 44.243 52.013 -7.022 1.00 30.72 716 THR A C 1
ATOM 5679 O O . THR A 1 716 ? 44.648 50.943 -7.455 1.00 30.72 716 THR A O 1
ATOM 5682 N N . ARG A 1 717 ? 43.830 52.877 -7.982 1.00 31.06 717 ARG A N 1
ATOM 5683 C CA . ARG A 1 717 ? 43.036 54.136 -8.131 1.00 31.06 717 ARG A CA 1
ATOM 5684 C C . ARG A 1 717 ? 42.861 54.429 -9.665 1.00 31.06 717 ARG A C 1
ATOM 5686 O O . ARG A 1 717 ? 43.624 53.866 -10.433 1.00 31.06 717 ARG A O 1
ATOM 5693 N N . ILE A 1 718 ? 42.022 55.416 -10.062 1.00 28.94 718 ILE A N 1
ATOM 5694 C CA . ILE A 1 718 ? 42.145 56.289 -11.290 1.00 28.94 718 ILE A CA 1
ATOM 5695 C C . ILE A 1 718 ? 41.893 55.635 -12.694 1.00 28.94 718 ILE A C 1
ATOM 5697 O O . ILE A 1 718 ? 42.516 54.633 -13.003 1.00 28.94 718 ILE A O 1
ATOM 5701 N N . VAL A 1 719 ? 41.053 56.136 -13.638 1.00 27.88 719 VAL A N 1
ATOM 5702 C CA . VAL A 1 719 ? 40.072 57.270 -13.714 1.00 27.88 719 VAL A CA 1
ATOM 5703 C C . VAL A 1 719 ? 38.943 57.072 -14.770 1.00 27.88 719 VAL A C 1
ATOM 5705 O O . VAL A 1 719 ? 39.181 56.463 -15.801 1.00 27.88 719 VAL A O 1
ATOM 5708 N N . GLN A 1 720 ? 37.793 57.746 -14.533 1.00 28.33 720 GLN A N 1
ATOM 5709 C CA . GLN A 1 720 ? 36.837 58.406 -15.480 1.00 28.33 720 GLN A CA 1
ATOM 5710 C C . GLN A 1 720 ? 36.061 57.617 -16.576 1.00 28.33 720 GLN A C 1
ATOM 5712 O O . GLN A 1 720 ? 36.630 56.829 -17.316 1.00 28.33 720 GLN A O 1
ATOM 5717 N N . GLY A 1 721 ? 34.759 57.946 -16.770 1.00 24.95 721 GLY A N 1
ATOM 5718 C CA . GLY A 1 721 ? 33.979 57.507 -17.957 1.00 24.95 721 GLY A CA 1
ATOM 5719 C C . GLY A 1 721 ? 32.426 57.569 -17.922 1.00 24.95 721 GLY A C 1
ATOM 5720 O O . GLY A 1 721 ? 31.788 56.534 -18.025 1.00 24.95 721 GLY A O 1
ATOM 5721 N N . ALA A 1 722 ? 31.820 58.757 -17.777 1.00 25.05 722 ALA A N 1
ATOM 5722 C CA . ALA A 1 722 ? 30.418 59.145 -18.096 1.00 25.05 722 ALA A CA 1
ATOM 5723 C C . ALA A 1 722 ? 29.263 58.097 -18.296 1.00 25.05 722 ALA A C 1
ATOM 5725 O O . ALA A 1 722 ? 29.106 57.505 -19.356 1.00 25.05 722 ALA A O 1
ATOM 5726 N N . SER A 1 723 ? 28.351 58.036 -17.309 1.00 25.38 723 SER A N 1
ATOM 5727 C CA . SER A 1 723 ? 26.859 58.115 -17.389 1.00 25.38 723 SER A CA 1
ATOM 5728 C C . SER A 1 723 ? 26.052 57.835 -18.690 1.00 25.38 723 SER A C 1
ATOM 5730 O O . SER A 1 723 ? 26.318 58.487 -19.695 1.00 25.38 723 SER A O 1
ATOM 5732 N N . VAL A 1 724 ? 24.899 57.123 -18.586 1.00 27.28 724 VAL A N 1
ATOM 5733 C CA . VAL A 1 724 ? 23.499 57.647 -18.790 1.00 27.28 724 VAL A CA 1
ATOM 5734 C C . VAL A 1 724 ? 22.377 56.553 -18.779 1.00 27.28 724 VAL A C 1
ATOM 5736 O O . VAL A 1 724 ? 22.558 55.445 -19.260 1.00 27.28 724 VAL A O 1
ATOM 5739 N N . SER A 1 725 ? 21.220 56.912 -18.189 1.00 25.20 725 SER A N 1
ATOM 5740 C CA . SER A 1 725 ? 19.818 56.399 -18.286 1.00 25.20 725 SER A CA 1
ATOM 5741 C C . SER A 1 725 ? 19.411 54.897 -18.346 1.00 25.20 725 SER A C 1
ATOM 5743 O O . SER A 1 725 ? 19.542 54.209 -19.354 1.00 25.20 725 SER A O 1
ATOM 5745 N N . LYS A 1 726 ? 18.651 54.517 -17.303 1.00 27.20 726 LYS A N 1
ATOM 5746 C CA . LYS A 1 726 ? 17.425 53.662 -17.254 1.00 27.20 726 LYS A CA 1
ATOM 5747 C C . LYS A 1 726 ? 16.359 54.027 -18.342 1.00 27.20 726 LYS A C 1
ATOM 5749 O O . LYS A 1 726 ? 16.485 55.131 -18.865 1.00 27.20 726 LYS A O 1
ATOM 5754 N N . PRO A 1 727 ? 15.282 53.234 -18.633 1.00 38.97 727 PRO A N 1
ATOM 5755 C CA . PRO A 1 727 ? 14.413 52.602 -17.623 1.00 38.97 727 PRO A CA 1
ATOM 5756 C C . PRO A 1 727 ? 13.791 51.210 -17.891 1.00 38.97 727 PRO A C 1
ATOM 5758 O O . PRO A 1 727 ? 13.944 50.578 -18.927 1.00 38.97 727 PRO A O 1
ATOM 5761 N N . SER A 1 728 ? 13.114 50.761 -16.832 1.00 26.12 728 SER A N 1
ATOM 5762 C CA . SER A 1 728 ? 12.446 49.489 -16.541 1.00 26.12 728 SER A CA 1
ATOM 5763 C C . SER A 1 728 ? 10.989 49.387 -17.049 1.00 26.12 728 SER A C 1
ATOM 5765 O O . SER A 1 728 ? 10.505 50.313 -17.690 1.00 26.12 728 SER A O 1
ATOM 5767 N N . ASN A 1 729 ? 10.283 48.327 -16.597 1.00 25.42 729 ASN A N 1
ATOM 5768 C CA . ASN A 1 729 ? 8.811 48.151 -16.486 1.00 25.42 729 ASN A CA 1
ATOM 5769 C C . ASN A 1 729 ? 8.053 47.540 -17.701 1.00 25.42 729 ASN A C 1
ATOM 5771 O O . ASN A 1 729 ? 8.412 47.827 -18.833 1.00 25.42 729 ASN A O 1
ATOM 5775 N N . VAL A 1 730 ? 6.965 46.744 -17.552 1.00 22.75 730 VAL A N 1
ATOM 5776 C CA . VAL A 1 730 ? 6.508 45.848 -16.444 1.00 22.75 730 VAL A CA 1
ATOM 5777 C C . VAL A 1 730 ? 5.330 44.922 -16.891 1.00 22.75 730 VAL A C 1
ATOM 5779 O O . VAL A 1 730 ? 4.505 45.358 -17.681 1.00 22.75 730 VAL A O 1
ATOM 5782 N N . VAL A 1 731 ? 5.210 43.713 -16.303 1.00 23.34 731 VAL A N 1
ATOM 5783 C CA . VAL A 1 731 ? 3.971 42.890 -16.084 1.00 23.34 731 VAL A CA 1
ATOM 5784 C C . VAL A 1 731 ? 3.201 42.209 -17.258 1.00 23.34 731 VAL A C 1
ATOM 5786 O O . VAL A 1 731 ? 3.109 42.694 -18.376 1.00 23.34 731 VAL A O 1
ATOM 5789 N N . THR A 1 732 ? 2.569 41.074 -16.894 1.00 23.14 732 THR A N 1
ATOM 5790 C CA . THR A 1 732 ? 1.513 40.254 -17.555 1.00 23.14 732 THR A CA 1
ATOM 5791 C C . THR A 1 732 ? 1.792 39.487 -18.852 1.00 23.14 732 THR A C 1
ATOM 5793 O O . THR A 1 732 ? 2.145 40.045 -19.880 1.00 23.14 732 THR A O 1
ATOM 5796 N N . TYR A 1 733 ? 1.419 38.201 -18.811 1.00 21.41 733 TYR A N 1
ATOM 5797 C CA . TYR A 1 733 ? 0.926 37.424 -19.951 1.00 21.41 733 TYR A CA 1
ATOM 5798 C C . TYR A 1 733 ? -0.529 37.016 -19.680 1.00 21.41 733 TYR A C 1
ATOM 5800 O O . TYR A 1 733 ? -0.866 36.646 -18.556 1.00 21.41 733 TYR A O 1
ATOM 5808 N N . PHE A 1 734 ? -1.364 37.032 -20.718 1.00 21.81 734 PHE A N 1
ATOM 5809 C CA . PHE A 1 734 ? -2.662 36.355 -20.767 1.00 21.81 734 PHE A CA 1
ATOM 5810 C C . PHE A 1 734 ? -2.854 35.782 -22.183 1.00 21.81 734 PHE A C 1
ATOM 5812 O O . PHE A 1 734 ? -2.242 36.265 -23.135 1.00 21.81 734 PHE A O 1
ATOM 5819 N N . ASN A 1 735 ? -3.664 34.732 -22.324 1.00 22.91 735 ASN A N 1
ATOM 5820 C CA . ASN A 1 735 ? -3.893 34.057 -23.609 1.00 22.91 735 ASN A CA 1
ATOM 5821 C C . ASN A 1 735 ? -4.587 34.968 -24.639 1.00 22.91 735 ASN A C 1
ATOM 5823 O O . ASN A 1 735 ? -5.501 35.695 -24.256 1.00 22.91 735 ASN A O 1
ATOM 5827 N N . THR A 1 736 ? -4.289 34.813 -25.940 1.00 23.61 736 THR A N 1
ATOM 5828 C CA . THR A 1 736 ? -5.258 34.278 -26.941 1.00 23.61 736 THR A CA 1
ATOM 5829 C C . THR A 1 736 ? -4.723 34.216 -28.392 1.00 23.61 736 THR A C 1
ATOM 5831 O O . THR A 1 736 ? -4.479 35.236 -29.016 1.00 23.61 736 THR A O 1
ATOM 5834 N N . THR A 1 737 ? -4.637 32.983 -28.913 1.00 24.66 737 THR A N 1
ATOM 5835 C CA . THR A 1 737 ? -5.202 32.501 -30.204 1.00 24.66 737 THR A CA 1
ATOM 5836 C C . THR A 1 737 ? -4.763 33.060 -31.585 1.00 24.66 737 THR A C 1
ATOM 5838 O O . THR A 1 737 ? -4.419 34.217 -31.770 1.00 24.66 737 THR A O 1
ATOM 5841 N N . TYR A 1 738 ? -4.964 32.179 -32.577 1.00 23.20 738 TYR A N 1
ATOM 5842 C CA . TYR A 1 738 ? -5.223 32.368 -34.017 1.00 23.20 738 TYR A CA 1
ATOM 5843 C C . TYR A 1 738 ? -4.125 32.124 -35.082 1.00 23.20 738 TYR A C 1
ATOM 5845 O O . TYR A 1 738 ? -3.065 32.734 -35.141 1.00 23.20 738 TYR A O 1
ATOM 5853 N N . GLU A 1 739 ? -4.514 31.173 -35.934 1.00 26.50 739 GLU A N 1
ATOM 5854 C CA . GLU A 1 739 ? -4.068 30.656 -37.231 1.00 26.50 739 GLU A CA 1
ATOM 5855 C C . GLU A 1 739 ? -3.216 31.527 -38.175 1.00 26.50 739 GLU A C 1
ATOM 5857 O O . GLU A 1 739 ? -3.429 32.727 -38.344 1.00 26.50 739 GLU A O 1
ATOM 5862 N N . ARG A 1 740 ? -2.456 30.822 -39.030 1.00 24.03 740 ARG A N 1
ATOM 5863 C CA . ARG A 1 740 ? -2.652 30.965 -40.483 1.00 24.03 740 ARG A CA 1
ATOM 5864 C C . ARG A 1 740 ? -2.360 29.671 -41.247 1.00 24.03 740 ARG A C 1
ATOM 5866 O O . ARG A 1 740 ? -1.346 29.023 -41.007 1.00 24.03 740 ARG A O 1
ATOM 5873 N N . GLN A 1 741 ? -3.246 29.323 -42.178 1.00 25.75 741 GLN A N 1
ATOM 5874 C CA . GLN A 1 741 ? -3.010 28.302 -43.202 1.00 25.75 741 GLN A CA 1
ATOM 5875 C C . GLN A 1 741 ? -2.145 28.868 -44.339 1.00 25.75 741 GLN A C 1
ATOM 5877 O O . GLN A 1 741 ? -2.125 30.081 -44.559 1.00 25.75 741 GLN A O 1
ATOM 5882 N N . LEU A 1 742 ? -1.544 27.979 -45.132 1.00 24.58 742 LEU A N 1
ATOM 5883 C CA . LEU A 1 742 ? -1.462 28.156 -46.583 1.00 24.58 742 LEU A CA 1
ATOM 5884 C C . LEU A 1 742 ? -1.427 26.782 -47.271 1.00 24.58 742 LEU A C 1
ATOM 5886 O O . LEU A 1 742 ? -0.793 25.849 -46.782 1.00 24.58 742 LEU A O 1
ATOM 5890 N N . GLU A 1 743 ? -2.166 26.671 -48.370 1.00 26.08 743 GLU A N 1
ATOM 5891 C CA . GLU A 1 743 ? -2.325 25.479 -49.215 1.00 26.08 743 GLU A CA 1
ATOM 5892 C C . GLU A 1 743 ? -1.194 25.461 -50.286 1.00 26.08 743 GLU A C 1
ATOM 5894 O O . GLU A 1 743 ? -0.448 26.430 -50.403 1.00 26.08 743 GLU A O 1
ATOM 5899 N N . ASP A 1 744 ? -0.927 24.410 -51.071 1.00 24.47 744 ASP A N 1
ATOM 5900 C CA . ASP A 1 744 ? -1.838 23.857 -52.085 1.00 24.47 744 ASP A CA 1
ATOM 5901 C C . ASP A 1 744 ? -1.302 22.549 -52.717 1.00 24.47 744 ASP A C 1
ATOM 5903 O O . ASP A 1 744 ? -0.112 22.426 -52.999 1.00 24.47 744 ASP A O 1
ATOM 5907 N N . SER A 1 745 ? -2.236 21.665 -53.093 1.00 25.89 745 SER A N 1
ATOM 5908 C CA . SER A 1 745 ? -2.182 20.719 -54.235 1.00 25.89 745 SER A CA 1
ATOM 5909 C C . SER A 1 745 ? -1.185 19.543 -54.280 1.00 25.89 745 SER A C 1
ATOM 5911 O O . SER A 1 745 ? -0.094 19.621 -53.736 1.00 25.89 745 SER A O 1
ATOM 5913 N N . LYS A 1 746 ? -1.419 18.427 -55.003 1.00 26.75 746 LYS A N 1
ATOM 5914 C CA . LYS A 1 746 ? -2.578 17.684 -55.607 1.00 26.75 746 LYS A CA 1
ATOM 5915 C C . LYS A 1 746 ? -1.989 16.292 -56.013 1.00 26.75 746 LYS A C 1
ATOM 5917 O O . LYS A 1 746 ? -0.774 16.199 -56.145 1.00 26.75 746 LYS A O 1
ATOM 5922 N N . SER A 1 747 ? -2.688 15.169 -56.230 1.00 25.53 747 SER A N 1
ATOM 5923 C CA . SER A 1 747 ? -4.123 14.812 -56.278 1.00 25.53 747 SER A CA 1
ATOM 5924 C C . SER A 1 747 ? -4.311 13.276 -56.344 1.00 25.53 747 SER A C 1
ATOM 5926 O O . SER A 1 747 ? -3.497 12.626 -56.994 1.00 25.53 747 SER A O 1
ATOM 5928 N N . THR A 1 748 ? -5.456 12.761 -55.846 1.00 26.59 748 THR A N 1
ATOM 5929 C CA . THR A 1 748 ? -6.142 11.481 -56.229 1.00 26.59 748 THR A CA 1
ATOM 5930 C C . THR A 1 748 ? -5.404 10.135 -56.002 1.00 26.59 748 THR A C 1
ATOM 5932 O O . THR A 1 748 ? -4.186 10.096 -55.956 1.00 26.59 748 THR A O 1
ATOM 5935 N N . GLU A 1 749 ? -6.058 8.978 -55.800 1.00 25.77 749 GLU A N 1
ATOM 5936 C CA . GLU A 1 749 ? -7.456 8.542 -56.060 1.00 25.77 749 GLU A CA 1
ATOM 5937 C C . GLU A 1 749 ? -8.225 8.012 -54.811 1.00 25.77 749 GLU A C 1
ATOM 5939 O O . GLU A 1 749 ? -7.730 8.061 -53.688 1.00 25.77 749 GLU A O 1
ATOM 5944 N N . LEU A 1 750 ? -9.469 7.539 -55.008 1.00 25.91 750 LEU A N 1
ATOM 5945 C CA . LEU A 1 750 ? -10.458 7.146 -53.984 1.00 25.91 750 LEU A CA 1
ATOM 5946 C C . LEU A 1 750 ? -10.970 5.701 -54.168 1.00 25.91 750 LEU A C 1
ATOM 5948 O O . LEU A 1 750 ? -11.576 5.407 -55.194 1.00 25.91 750 LEU A O 1
ATOM 5952 N N . ILE A 1 751 ? -10.873 4.855 -53.131 1.00 26.62 751 ILE A N 1
ATOM 5953 C CA . ILE A 1 751 ? -11.664 3.612 -52.943 1.00 26.62 751 ILE A CA 1
ATOM 5954 C C . ILE A 1 751 ? -12.080 3.524 -51.445 1.00 26.62 751 ILE A C 1
ATOM 5956 O O . ILE A 1 751 ? -11.325 4.011 -50.599 1.00 26.62 751 ILE A O 1
ATOM 5960 N N . PRO A 1 752 ? -13.287 3.029 -51.070 1.00 25.84 752 PRO A N 1
ATOM 5961 C CA . PRO A 1 752 ? -13.937 3.464 -49.823 1.00 25.84 752 PRO A CA 1
ATOM 5962 C C . PRO A 1 752 ? -13.889 2.498 -48.618 1.00 25.84 752 PRO A C 1
ATOM 5964 O O . PRO A 1 752 ? -13.864 1.284 -48.764 1.00 25.84 752 PRO A O 1
ATOM 5967 N N . ARG A 1 753 ? -14.027 3.106 -47.425 1.00 27.86 753 ARG A N 1
ATOM 5968 C CA . ARG A 1 753 ? -14.602 2.599 -46.152 1.00 27.86 753 ARG A CA 1
ATOM 5969 C C . ARG A 1 753 ? -14.477 1.099 -45.810 1.00 27.86 753 ARG A C 1
ATOM 5971 O O . ARG A 1 753 ? -15.270 0.286 -46.273 1.00 27.86 753 ARG A O 1
ATOM 5978 N N . GLY A 1 754 ? -13.723 0.811 -44.746 1.00 28.08 754 GLY A N 1
ATOM 5979 C CA . GLY A 1 754 ? -13.994 -0.331 -43.861 1.00 28.08 754 GLY A CA 1
ATOM 5980 C C . GLY A 1 754 ? -12.773 -0.795 -43.069 1.00 28.08 754 GLY A C 1
ATOM 5981 O O . GLY A 1 754 ? -11.720 -0.978 -43.658 1.00 28.08 754 GLY A O 1
ATOM 5982 N N . LEU A 1 755 ? -12.941 -1.004 -41.755 1.00 27.88 755 LEU A N 1
ATOM 5983 C CA . LEU A 1 755 ? -12.028 -1.749 -40.868 1.00 27.88 755 LEU A CA 1
ATOM 5984 C C . LEU A 1 755 ? -10.521 -1.416 -40.974 1.00 27.88 755 LEU A C 1
ATOM 5986 O O . LEU A 1 755 ? -9.799 -2.125 -41.653 1.00 27.88 755 LEU A O 1
ATOM 5990 N N . PHE A 1 756 ? -10.038 -0.427 -40.209 1.00 25.34 756 PHE A N 1
ATOM 5991 C CA . PHE A 1 756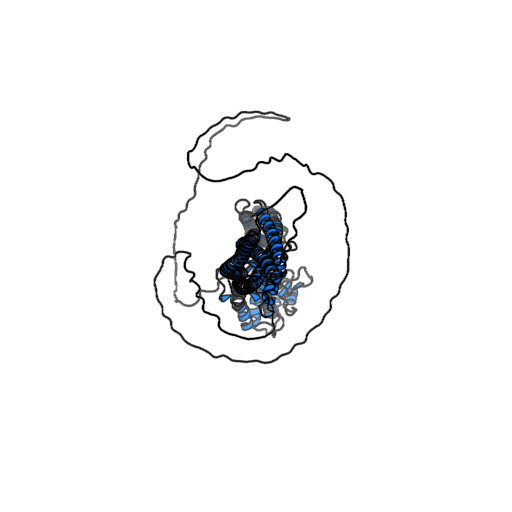 ? -8.740 -0.474 -39.495 1.00 25.34 756 PHE A CA 1
ATOM 5992 C C . PHE A 1 756 ? -8.615 0.754 -38.572 1.00 25.34 756 PHE A C 1
ATOM 5994 O O . PHE A 1 756 ? -8.369 1.866 -39.032 1.00 25.34 756 PHE A O 1
ATOM 6001 N N . SER A 1 757 ? -8.817 0.574 -37.260 1.00 24.38 757 SER A N 1
ATOM 6002 C CA . SER A 1 757 ? -8.638 1.640 -36.255 1.00 24.38 757 SER A CA 1
ATOM 6003 C C . SER A 1 757 ? -8.311 1.060 -34.871 1.00 24.38 757 SER A C 1
ATOM 6005 O O . SER A 1 757 ? -9.074 1.161 -33.916 1.00 24.38 757 SER A O 1
ATOM 6007 N N . SER A 1 758 ? -7.169 0.380 -34.796 1.00 26.00 758 SER A N 1
ATOM 6008 C CA . SER A 1 758 ? -6.533 -0.115 -33.570 1.00 26.00 758 SER A CA 1
ATOM 6009 C C . SER A 1 758 ? -5.103 -0.552 -33.908 1.00 26.00 758 SER A C 1
ATOM 6011 O O . SER A 1 758 ? -4.859 -0.958 -35.043 1.00 26.00 758 SER A O 1
ATOM 6013 N N . VAL A 1 759 ? -4.189 -0.539 -32.931 1.00 26.84 759 VAL A N 1
ATOM 6014 C CA . VAL A 1 759 ? -2.756 -0.884 -33.086 1.00 26.84 759 VAL A CA 1
ATOM 6015 C C . VAL A 1 759 ? -1.924 0.158 -33.859 1.00 26.84 759 VAL A C 1
ATOM 6017 O O . VAL A 1 759 ? -1.344 -0.117 -34.905 1.00 26.84 759 VAL A O 1
ATOM 6020 N N . ILE A 1 760 ? -1.773 1.341 -33.259 1.00 24.78 760 ILE A N 1
ATOM 6021 C CA . ILE A 1 760 ? -0.450 1.969 -33.088 1.00 24.78 760 ILE A CA 1
ATOM 6022 C C . ILE A 1 760 ? -0.304 2.260 -31.581 1.00 24.78 760 ILE A C 1
ATOM 6024 O O . ILE A 1 760 ? -1.313 2.492 -30.913 1.00 24.78 760 ILE A O 1
ATOM 6028 N N . ILE A 1 761 ? 0.921 2.132 -31.061 1.00 31.00 761 ILE A N 1
ATOM 6029 C CA . ILE A 1 761 ? 1.298 2.241 -29.636 1.00 31.00 761 ILE A CA 1
ATOM 6030 C C . ILE A 1 761 ? 1.679 3.685 -29.298 1.00 31.00 761 ILE A C 1
ATOM 6032 O O . ILE A 1 761 ? 2.422 4.273 -30.117 1.00 31.00 761 ILE A O 1
#

Sequence (761 aa):
HPHMFQRGVLRQHGHSEFTASVDLWSLGVTLYHVAFGRLPFQAFGGRSDSETMYKIISERSSGEVSGSQRFHNGSIERSKELPDTSYLCRSLKSLLKPVFAGLFDPDPTRTWNFNTYFQAVSDIIDMTTLLVFNSGTCENIRLYLKNNECLVHIQEKIGYLTEIPANRQIILLGDKPLTNLVDINDQIQSFPKVVLKTTLIVYDKDGCEQYQCYTPKIPPFLPLKTSLSNDEAVAKQCAGNAFFVEFNLKQVLENQHLADEALLHLRNHYQDALKPTEVLIPEIEKQTALVNVRIEMIRESQKQAQVCLTVFKNIGTLDPDSGVEELEAFVVTDNSLPELLKKTQGRLDEIRTYMSVLSRKENDHPLSPSDDLCCDEGRDRCLTKMGHLRQGIAAVSSTFSKHRKYSILHAHEEFIHKCEREKLENSLIPVIELYQSHCVKNLTKVHHWSSRNISVFLKHLARSGKVETNVRCVTDCLNQMNEKLLKIKDSFKLATEKLMSLFATITSQTVKLPVSLRETPEGSSACERGSFNSERSIQGSKRNELLKSLFREIDYIRISGQELGTVLLDYERSIQELKSRLEMASMPSMLFCTRGETSGYGSGAPNVFLPSFHDLFPSPGIDANVRVTSSDALPVYHGAQNNTGTPIVYPNNFDSKFETHLSTDCQRTVHVYNFPNIVSSYSSNTANHLNHLHRTVNAISTNNGYSGTTPHSETTRIVQGASVSKPSNVVTYFNTTYERQLEDSKSTELIPRGLFSSVII

Secondary structure (DSSP, 8-state):
-HHHHHHHTS---------HHHHHHHHHHHHHHHHHSS-SEE-TTTTS-HHHHHHHHHSPPTT--EEEE-STT--EEEESSPPSSSSS-HHHHHHHHHHHHHHH-SSTTTSPPHHHHHHHHHHHHTPEEEEEEETTTTEEEEEEE-TT-BHHHHHHHHHHHH---TTTEEEEETTEEGGGTS-TT-BTTTS-TTTTTSPEEEEETT-STTPPPP-PPPPPPPPP-SSHHHHHHHHHHHHHHHHHHHHHHHHHHHHHHHHHHHHHHHHHHHHHHHHHHHHHHHHHHHHHHHHHHHHHHHHHHHHHHHHHHHHHHHHT---GGGSHHHHHHHHS--THHHHHHHHHHHHHHHHHHHHHHHHHHHHHS-SS--TTSS--TTTT-HHHHHHHHHHHHHHHHHHHHHHHHHSS--HHHHHHHHHHHHHHHHHHHHHHIIIIIIIIHHHHHHHHHHHHHHHHHHHHHHHHHHHHHHHHHHHHHHHHHHHHHHHHHHHHHHHHHHHHHHHHHHHHS-PPPP---PPPP----------TTHHHHHHHHHHHHHHHHHHHHHHHHHHHHHHHHHHHHHHHHHHHHHHHHHHHHHTTS---------------PPP-PPPP---S-------------------------------------------------------------------------------------------------------------------------------------------------

Organism: Dreissena polymorpha (NCBI:txid45954)

InterPro domains:
  IPR000719 Protein kinase domain [PS50011] (1-125)
  IPR011009 Protein kinase-like domain superfamily [SSF56112] (16-125)
  IPR041309 TANK-binding kinase 1, coiled-coil domain 1 [PF18394] (223-488)
  IPR051180 Inhibitor of nuclear factor kappa-B kinase [PTHR22969] (1-512)

pLDDT: mean 70.69, std 27.73, range [20.31, 98.12]

Foldseek 3Di:
DLVCLCCPQVVDDDPDDDDQLVVLLVVLQVVLCVFQVDGQQAEVVGSVPSVVSSVRQQVDAQQWLHWYADDVVGDIDTDSARDPQGPDAPQVRVLCSVSSSQSRHNDPVRNDGPVRNVVSVCQQVQWQWFWEQELQQLDIHIHTHHQQDFPVVVQVVCCVVPVAHSVQKQKDDQLHGPCVQDPRRDGNNRGDPSRSPDYIYIDGLQFRLPYHHDARDADDQDAADDALVRNLVSLVVLLVSLVVLLVVLVSLQVSLVVNFSVLLSLLSNLVLLCVLLVVLLVLLVVLLVVLVVLLVLLLVLLVLLVVLLVVLVQLVLDDVPLCSVLSVVSSDDDCVLVVLSVVLVVLSVVLVVLVVVLVVVSVVDDSGPPPVLADDCVPNVLSVLSVVLSVLSVVLSVLSVVVVVVSDDDPVSVVVNVVSSVVNVVSSVCSCCSRPVPSSNSSSSSSNSSSVSSRVSSVSSVSSVVSLVSLVVSLVSLVVSLVVLVVSLVSLVVSLVSSVVSLVSVVPDPGDRDDDDDDDDDDDDDDDDDDPPCPVVVSVVVVVVVSVVSVVSSVSSVVSSVVSVVVSVVSVVSSVVSVVSSVVSPPPDPPDDDDDDDDDDDDDDDDDDDDDPDPDDDDDDDDDDDDDDDDDDDDDDDDDDDDDDDDDDDDDDDDDDDDDDDDDDDDDDDDDDDDDDDDDDDDDDDDDDDDDDDDDDDDDDDDDDDDDDDDDDDDDDDDDDDDDDDDDDDDDDDDDDDDDDDDDDDDDDDDDDDDDDDDDD

Radius of gyration: 45.34 Å; chains: 1; bounding box: 99×97×156 Å